Protein AF-A0A925NSW4-F1 (afdb_monomer)

pLDDT: mean 86.57, std 16.23, range [23.64, 98.81]

Sequence (575 aa):
EQDLDWVPIDAEKLKRVYDDLVTEAGATVLFQTFLAGVETDGEGHVTTLIVSNKKGLSALRAKVYVDCSGDADLSAWAGAEFQKGDELGQMQPSTLCFILSNVDQYAYKNGPELGWWDAKSPIHAIVDSGRYPEIVDKHLCHNIVGPGAVGFNAGHVWDVDNTDPETVSRALIKGRKLALAYRNALAEFHPAAFANAFLVATGSVLGIRETRRIIGDYVLCAEDYIDRRCFDDEICRNSYYIDLHLTKEEARTNGELEMAERFNRYEKGESHGIPYRCLTPRDLKNVLVAGRSISCDRSVQGSVRVMPVCLAMGEAAGMAAAHALRVPGVDVHAVDTNELRRRLRDEGAYLPTENQPVSGNKASPTTESCGVQKAGRAFTLVELLVVVAIIAVLATLIAPAFNNMGKASLLDAEGNRVVNLINHAGQNSVSKNAMTALIAASPDASGAYRALTLLEYVPEASEWTQFAKWETLKEGIVFDPSEFTTFTDSSVQPQPAFPPIRYRSASVGPYKYLIFLPNRSLLQDTSAQIKLAEGFFPSGASTPNYTRRAQDGTPANYYHVTVLGPTGRSKIDRP

Structure (mmCIF, N/CA/C/O backbone):
data_AF-A0A925NSW4-F1
#
_entry.id   AF-A0A925NSW4-F1
#
loop_
_atom_site.group_PDB
_atom_site.id
_atom_site.type_symbol
_atom_site.label_atom_id
_atom_site.label_alt_id
_atom_site.label_comp_id
_atom_site.label_asym_id
_atom_site.label_entity_id
_atom_site.label_seq_id
_atom_site.pdbx_PDB_ins_code
_atom_site.Cartn_x
_atom_site.Cartn_y
_atom_site.Cartn_z
_atom_site.occupancy
_atom_site.B_iso_or_equiv
_atom_site.auth_seq_id
_atom_site.auth_comp_id
_atom_site.auth_asym_id
_atom_site.auth_atom_id
_atom_site.pdbx_PDB_model_num
ATOM 1 N N . GLU A 1 1 ? -9.234 -20.951 -31.006 1.00 39.06 1 GLU A N 1
ATOM 2 C CA . GLU A 1 1 ? -8.947 -20.283 -29.725 1.00 39.06 1 GLU A CA 1
ATOM 3 C C . GLU A 1 1 ? -7.746 -19.382 -29.934 1.00 39.06 1 GLU A C 1
ATOM 5 O O . GLU A 1 1 ? -6.796 -19.821 -30.563 1.00 39.06 1 GLU A O 1
ATOM 10 N N . GLN A 1 2 ? -7.824 -18.103 -29.563 1.00 42.72 2 GLN A N 1
ATOM 11 C CA . GLN A 1 2 ? -6.612 -17.292 -29.464 1.00 42.72 2 GLN A CA 1
ATOM 12 C C . GLN A 1 2 ? -5.964 -17.703 -28.149 1.00 42.72 2 GLN A C 1
ATOM 14 O O . GLN A 1 2 ? -6.548 -17.451 -27.097 1.00 42.72 2 GLN A O 1
ATOM 19 N N . ASP A 1 3 ? -4.832 -18.398 -28.233 1.00 46.44 3 ASP A N 1
ATOM 20 C CA . ASP A 1 3 ? -4.009 -18.737 -27.078 1.00 46.44 3 ASP A CA 1
ATOM 21 C C . ASP A 1 3 ? -3.704 -17.440 -26.315 1.00 46.44 3 ASP A C 1
ATOM 23 O O . ASP A 1 3 ? -2.988 -16.561 -26.799 1.00 46.44 3 ASP A O 1
ATOM 27 N N . LEU A 1 4 ? -4.335 -17.263 -25.153 1.00 47.59 4 LEU A N 1
ATOM 28 C CA . LEU A 1 4 ? -4.070 -16.145 -24.252 1.00 47.59 4 LEU A CA 1
ATOM 29 C C . LEU A 1 4 ? -2.742 -16.432 -23.543 1.00 47.59 4 LEU A C 1
ATOM 31 O O . LEU A 1 4 ? -2.729 -16.887 -22.407 1.00 47.59 4 LEU A O 1
ATOM 35 N N . ASP A 1 5 ? -1.635 -16.212 -24.250 1.00 55.06 5 ASP A N 1
ATOM 36 C CA . ASP A 1 5 ? -0.274 -16.468 -23.759 1.00 55.06 5 ASP A CA 1
ATOM 37 C C . ASP A 1 5 ? 0.189 -15.364 -22.779 1.00 55.06 5 ASP A C 1
ATOM 39 O O . ASP A 1 5 ? 0.868 -15.620 -21.790 1.00 55.06 5 ASP A O 1
ATOM 43 N N . TRP A 1 6 ? -0.280 -14.119 -22.957 1.00 58.50 6 TRP A N 1
ATOM 44 C CA . TRP A 1 6 ? -0.058 -13.019 -22.008 1.00 58.50 6 TRP A CA 1
ATOM 45 C C . TRP A 1 6 ? -1.041 -11.861 -22.251 1.00 58.50 6 TRP A C 1
ATOM 47 O O . TRP A 1 6 ? -1.130 -11.341 -23.365 1.00 58.50 6 TRP A O 1
ATOM 57 N N . VAL A 1 7 ? -1.789 -11.427 -21.227 1.00 67.31 7 VAL A N 1
ATOM 58 C CA . VAL A 1 7 ? -2.804 -10.365 -21.379 1.00 67.31 7 VAL A CA 1
ATOM 59 C C . VAL A 1 7 ? -2.212 -9.000 -21.006 1.00 67.31 7 VAL A C 1
ATOM 61 O O . VAL A 1 7 ? -1.869 -8.788 -19.841 1.00 67.31 7 VAL A O 1
ATOM 64 N N . PRO A 1 8 ? -2.090 -8.041 -21.946 1.00 75.88 8 PRO A N 1
ATOM 65 C CA . PRO A 1 8 ? -1.689 -6.682 -21.604 1.00 75.88 8 PRO A CA 1
ATOM 66 C C . PRO A 1 8 ? -2.711 -6.033 -20.669 1.00 75.88 8 PRO A C 1
ATOM 68 O O . PRO A 1 8 ? -3.918 -6.073 -20.913 1.00 75.88 8 PRO A O 1
ATOM 71 N N . ILE A 1 9 ? -2.216 -5.407 -19.602 1.00 80.25 9 ILE A N 1
ATOM 72 C CA . ILE A 1 9 ? -3.054 -4.710 -18.628 1.00 80.25 9 ILE A CA 1
ATOM 73 C C . ILE A 1 9 ? -3.194 -3.249 -19.057 1.00 80.25 9 ILE A C 1
ATOM 75 O O . ILE A 1 9 ? -2.257 -2.459 -18.943 1.00 80.25 9 ILE A O 1
ATOM 79 N N . ASP A 1 10 ? -4.390 -2.881 -19.508 1.00 86.81 10 ASP A N 1
ATOM 80 C CA . ASP A 1 10 ? -4.797 -1.479 -19.599 1.00 86.81 10 ASP A CA 1
ATOM 81 C C . ASP A 1 10 ? -5.186 -0.992 -18.196 1.00 86.81 10 ASP A C 1
ATOM 83 O O . ASP A 1 10 ? -6.266 -1.303 -17.685 1.00 86.81 10 ASP A O 1
ATOM 87 N N . ALA A 1 11 ? -4.289 -0.236 -17.562 1.00 87.69 11 ALA A N 1
ATOM 88 C CA . ALA A 1 11 ? -4.483 0.256 -16.202 1.00 87.69 11 ALA A CA 1
ATOM 89 C C . ALA A 1 11 ? -5.683 1.214 -16.068 1.00 87.69 11 ALA A C 1
ATOM 91 O O . ALA A 1 11 ? -6.348 1.207 -15.034 1.00 87.69 11 ALA A O 1
ATOM 92 N N . GLU A 1 12 ? -5.994 2.018 -17.090 1.00 90.00 12 GLU A N 1
ATOM 93 C CA . GLU A 1 12 ? -7.122 2.963 -17.049 1.00 90.00 12 GLU A CA 1
ATOM 94 C C . GLU A 1 12 ? -8.466 2.256 -17.238 1.00 90.00 12 GLU A C 1
ATOM 96 O O . GLU A 1 12 ? -9.493 2.668 -16.691 1.00 90.00 12 GLU A O 1
ATOM 101 N N . LYS A 1 13 ? -8.483 1.159 -17.999 1.00 91.44 13 LYS A N 1
ATOM 102 C CA . LYS A 1 13 ? -9.636 0.258 -18.029 1.00 91.44 13 LYS A CA 1
ATOM 103 C C . LYS A 1 13 ? -9.794 -0.481 -16.705 1.00 91.44 13 LYS A C 1
ATOM 105 O O . LYS A 1 13 ? -10.904 -0.524 -16.184 1.00 91.44 13 LYS A O 1
ATOM 110 N N . LEU A 1 14 ? -8.707 -1.020 -16.157 1.00 90.62 14 LEU A N 1
ATOM 111 C CA . LEU A 1 14 ? -8.750 -1.828 -14.940 1.00 90.62 14 LEU A CA 1
ATOM 112 C C . LEU A 1 14 ? -9.269 -1.041 -13.730 1.00 90.62 14 LEU A C 1
ATOM 114 O O . LEU A 1 14 ? -10.092 -1.567 -12.992 1.00 90.62 14 LEU A O 1
ATOM 118 N N . LYS A 1 15 ? -8.862 0.227 -13.566 1.00 93.75 15 LYS A N 1
ATOM 119 C CA . LYS A 1 15 ? -9.380 1.110 -12.503 1.00 93.75 15 LYS A CA 1
ATOM 120 C C . LYS A 1 15 ? -10.905 1.182 -12.504 1.00 93.75 15 LYS A C 1
ATOM 122 O O . LYS A 1 15 ? -11.519 0.923 -11.483 1.00 93.75 15 LYS A O 1
ATOM 127 N N . ARG A 1 16 ? -11.506 1.461 -13.666 1.00 95.81 16 ARG A N 1
ATOM 128 C CA . ARG A 1 16 ? -12.966 1.581 -13.801 1.00 95.81 16 ARG A CA 1
ATOM 129 C C . ARG A 1 16 ? -13.672 0.253 -13.560 1.00 95.81 16 ARG A C 1
ATOM 131 O O . ARG A 1 16 ? -14.680 0.235 -12.879 1.00 95.81 16 ARG A O 1
ATOM 138 N N . VAL A 1 17 ? -13.103 -0.853 -14.047 1.00 94.75 17 VAL A N 1
ATOM 139 C CA . VAL A 1 17 ? -13.631 -2.194 -13.745 1.00 94.75 17 VAL A CA 1
ATOM 140 C C . VAL A 1 17 ? -13.625 -2.454 -12.236 1.00 94.75 17 VAL A C 1
ATOM 142 O O . VAL A 1 17 ? -14.601 -2.972 -11.712 1.00 94.75 17 VAL A O 1
ATOM 145 N N . TYR A 1 18 ? -12.561 -2.084 -11.523 1.00 93.81 18 TYR A N 1
ATOM 146 C CA . TYR A 1 18 ? -12.507 -2.232 -10.067 1.00 93.81 18 TYR A CA 1
ATOM 147 C C . TYR A 1 18 ? -13.463 -1.287 -9.335 1.00 93.81 18 TYR A C 1
ATOM 149 O O . TYR A 1 18 ? -14.114 -1.720 -8.387 1.00 93.81 18 TYR A O 1
ATOM 157 N N . ASP A 1 19 ? -13.585 -0.036 -9.780 1.00 95.81 19 ASP A N 1
ATOM 158 C CA . ASP A 1 19 ? -14.549 0.916 -9.225 1.00 95.81 19 ASP A CA 1
ATOM 159 C C . ASP A 1 19 ? -15.983 0.384 -9.373 1.00 95.81 19 ASP A C 1
ATOM 161 O O . ASP A 1 19 ? -16.729 0.364 -8.393 1.00 95.81 19 ASP A O 1
ATOM 165 N N . ASP A 1 20 ? -16.344 -0.113 -10.560 1.00 95.94 20 ASP A N 1
ATOM 166 C CA . ASP A 1 20 ? -17.658 -0.698 -10.841 1.00 95.94 20 ASP A CA 1
ATOM 167 C C . ASP A 1 20 ? -17.896 -1.930 -9.948 1.00 95.94 20 ASP A C 1
ATOM 169 O O . ASP A 1 20 ? -18.864 -1.955 -9.194 1.00 95.94 20 ASP A O 1
ATOM 173 N N . LEU A 1 21 ? -16.968 -2.899 -9.916 1.00 93.31 21 LEU A N 1
ATOM 174 C CA . LEU A 1 21 ? -17.101 -4.114 -9.094 1.00 93.31 21 LEU A CA 1
ATOM 175 C C . LEU A 1 21 ? -17.311 -3.810 -7.602 1.00 93.31 21 LEU A C 1
ATOM 177 O O . LEU A 1 21 ? -18.148 -4.430 -6.946 1.00 93.31 21 LEU A O 1
ATOM 181 N N . VAL A 1 22 ? -16.553 -2.861 -7.050 1.00 92.75 22 VAL A N 1
ATOM 182 C CA . VAL A 1 22 ? -16.633 -2.515 -5.624 1.00 92.75 22 VAL A CA 1
ATOM 183 C C . VAL A 1 22 ? -17.906 -1.721 -5.319 1.00 92.75 22 VAL A C 1
ATOM 185 O O . VAL A 1 22 ? -18.570 -1.976 -4.311 1.00 92.75 22 VAL A O 1
ATOM 188 N N . THR A 1 23 ? -18.269 -0.762 -6.171 1.00 95.38 23 THR A N 1
ATOM 189 C CA . THR A 1 23 ? -19.434 0.101 -5.923 1.00 95.38 23 THR A CA 1
ATOM 190 C C . THR A 1 23 ? -20.763 -0.599 -6.203 1.00 95.38 23 THR A C 1
ATOM 192 O O . THR A 1 23 ? -21.704 -0.415 -5.429 1.00 95.38 23 THR A O 1
ATOM 195 N N . GLU A 1 24 ? -20.845 -1.464 -7.218 1.00 96.50 24 GLU A N 1
ATOM 196 C CA . GLU A 1 24 ? -22.028 -2.291 -7.500 1.00 96.50 24 GLU A CA 1
ATOM 197 C C . GLU A 1 24 ? -22.305 -3.305 -6.381 1.00 96.50 24 GLU A C 1
ATOM 199 O O . GLU A 1 24 ? -23.465 -3.589 -6.079 1.00 96.50 24 GLU A O 1
ATOM 204 N N . ALA A 1 25 ? -21.263 -3.776 -5.683 1.00 93.56 25 ALA A N 1
ATOM 205 C CA . ALA A 1 25 ? -21.400 -4.598 -4.479 1.00 93.56 25 ALA A CA 1
ATOM 206 C C . ALA A 1 25 ? -21.937 -3.820 -3.254 1.00 93.56 25 ALA A C 1
ATOM 208 O O . ALA A 1 25 ? -22.177 -4.408 -2.197 1.00 93.56 25 ALA A O 1
ATOM 209 N N . GLY A 1 26 ? -22.126 -2.499 -3.367 1.00 95.94 26 GLY A N 1
ATOM 210 C CA . GLY A 1 26 ? -22.622 -1.631 -2.297 1.00 95.94 26 GLY A CA 1
ATOM 211 C C . GLY A 1 26 ? -21.548 -1.160 -1.313 1.00 95.94 26 GLY A C 1
ATOM 212 O O . GLY A 1 26 ? -21.882 -0.598 -0.266 1.00 95.94 26 GLY A O 1
ATOM 213 N N . ALA A 1 27 ? -20.263 -1.371 -1.615 1.00 95.06 27 ALA A N 1
ATOM 214 C CA . ALA A 1 27 ? -19.181 -0.902 -0.760 1.00 95.06 27 ALA A CA 1
ATOM 215 C C . ALA A 1 27 ? -18.975 0.616 -0.896 1.00 95.06 27 ALA A C 1
ATOM 217 O O . ALA A 1 27 ? -19.088 1.206 -1.970 1.00 95.06 27 ALA A O 1
ATOM 218 N N . THR A 1 28 ? -18.636 1.265 0.219 1.00 95.12 28 THR A N 1
ATOM 219 C CA . THR A 1 28 ? -18.256 2.683 0.226 1.00 95.12 28 THR A CA 1
ATOM 220 C C . THR A 1 28 ? -16.746 2.812 0.077 1.00 95.12 28 THR A C 1
ATOM 222 O O . THR A 1 28 ? -15.998 2.336 0.929 1.00 95.12 28 THR A O 1
ATOM 225 N N . VAL A 1 29 ? -16.298 3.504 -0.970 1.00 95.31 29 VAL A N 1
ATOM 226 C CA . VAL A 1 29 ? -14.871 3.724 -1.240 1.00 95.31 29 VAL A CA 1
ATOM 227 C C . VAL A 1 29 ? -14.418 5.079 -0.699 1.00 95.31 29 VAL A C 1
ATOM 229 O O . VAL A 1 29 ? -15.030 6.112 -0.972 1.00 95.31 29 VAL A O 1
ATOM 232 N N . LEU A 1 30 ? -13.310 5.083 0.048 1.00 95.25 30 LEU A N 1
ATOM 233 C CA . LEU A 1 30 ? -12.655 6.293 0.548 1.00 95.25 30 LEU A CA 1
ATOM 234 C C . LEU A 1 30 ? -11.240 6.415 -0.026 1.00 95.25 30 LEU A C 1
ATOM 236 O O . LEU A 1 30 ? -10.264 5.959 0.567 1.00 95.25 30 LEU A O 1
ATOM 240 N N . PHE A 1 31 ? -11.112 7.078 -1.174 1.00 94.88 31 PHE A N 1
ATOM 241 C CA . PHE A 1 31 ? -9.801 7.424 -1.725 1.00 94.88 31 PHE A CA 1
ATOM 242 C C . PHE A 1 31 ? -9.060 8.449 -0.852 1.00 94.88 31 PHE A C 1
ATOM 244 O O . PHE A 1 31 ? -9.666 9.164 -0.052 1.00 94.88 31 PHE A O 1
ATOM 251 N N . GLN A 1 32 ? -7.736 8.545 -1.037 1.00 94.69 32 GLN A N 1
ATOM 252 C CA . GLN A 1 32 ? -6.869 9.501 -0.324 1.00 94.69 32 GLN A CA 1
ATOM 253 C C . GLN A 1 32 ? -7.008 9.407 1.206 1.00 94.69 32 GLN A C 1
ATOM 255 O O . GLN A 1 32 ? -6.997 10.415 1.915 1.00 94.69 32 GLN A O 1
ATOM 260 N N . THR A 1 33 ? -7.177 8.180 1.694 1.00 96.69 33 THR A N 1
ATOM 261 C CA . THR A 1 33 ? -7.299 7.848 3.109 1.00 96.69 33 THR A CA 1
ATOM 262 C C . THR A 1 33 ? -6.170 6.900 3.466 1.00 96.69 33 THR A C 1
ATOM 264 O O . THR A 1 33 ? -6.089 5.803 2.923 1.00 96.69 33 THR A O 1
ATOM 267 N N . PHE A 1 34 ? -5.284 7.344 4.349 1.00 95.88 34 PHE A N 1
ATOM 268 C CA . PHE A 1 34 ? -4.109 6.592 4.773 1.00 95.88 34 PHE A CA 1
ATOM 269 C C . PHE A 1 34 ? -4.286 6.144 6.216 1.00 95.88 34 PHE A C 1
ATOM 271 O O . PHE A 1 34 ? -4.749 6.927 7.046 1.00 95.88 34 PHE A O 1
ATOM 278 N N . LEU A 1 35 ? -3.913 4.905 6.530 1.00 97.44 35 LEU A N 1
ATOM 279 C CA . LEU A 1 35 ? -3.868 4.445 7.912 1.00 97.44 35 LEU A CA 1
ATOM 280 C C . LEU A 1 35 ? -2.842 5.288 8.687 1.00 97.44 35 LEU A C 1
ATOM 282 O O . LEU A 1 35 ? -1.742 5.540 8.204 1.00 97.44 35 LEU A O 1
ATOM 286 N N . ALA A 1 36 ? -3.225 5.755 9.870 1.00 97.25 36 ALA A N 1
ATOM 287 C CA . ALA A 1 36 ? -2.410 6.594 10.749 1.00 97.25 36 ALA A CA 1
ATOM 288 C C . ALA A 1 36 ? -2.234 5.994 12.155 1.00 97.25 36 ALA A C 1
ATOM 290 O O . ALA A 1 36 ? -1.351 6.423 12.891 1.00 97.25 36 ALA A O 1
ATOM 291 N N . GLY A 1 37 ? -3.061 5.018 12.531 1.00 97.25 37 GLY A N 1
ATOM 292 C CA . GLY A 1 37 ? -2.945 4.285 13.786 1.00 97.25 37 GLY A CA 1
ATOM 293 C C . GLY A 1 37 ? -3.962 3.152 13.873 1.00 97.25 37 GLY A C 1
ATOM 294 O O . GLY A 1 37 ? -4.951 3.136 13.134 1.00 97.25 37 GLY A O 1
ATOM 295 N N . VAL A 1 38 ? -3.715 2.213 14.780 1.00 98.12 38 VAL A N 1
ATOM 296 C CA . VAL A 1 38 ? -4.602 1.084 15.069 1.00 98.12 38 VAL A CA 1
ATOM 297 C C . VAL A 1 38 ? -4.744 0.968 16.579 1.00 98.12 38 VAL A C 1
ATOM 299 O O . VAL A 1 38 ? -3.748 0.929 17.291 1.00 98.12 38 VAL A O 1
ATOM 302 N N . GLU A 1 39 ? -5.983 0.930 17.055 1.00 97.94 39 GLU A N 1
ATOM 303 C CA . GLU A 1 39 ? -6.307 0.709 18.462 1.00 97.94 39 GLU A CA 1
ATOM 304 C C . GLU A 1 39 ? -6.809 -0.721 18.643 1.00 97.94 39 GLU A C 1
ATOM 306 O O . GLU A 1 39 ? -7.701 -1.173 17.913 1.00 97.94 39 GLU A O 1
ATOM 311 N N . THR A 1 40 ? -6.288 -1.409 19.653 1.00 96.25 40 THR A N 1
ATOM 312 C CA . THR A 1 40 ? -6.695 -2.766 20.032 1.00 96.25 40 THR A CA 1
ATOM 313 C C . THR A 1 40 ? -7.233 -2.777 21.459 1.00 96.25 40 THR A C 1
ATOM 315 O O . THR A 1 40 ? -7.022 -1.834 22.222 1.00 96.25 40 THR A O 1
ATOM 318 N N . ASP A 1 41 ? -7.968 -3.822 21.824 1.00 94.00 41 ASP A N 1
ATOM 319 C CA . ASP A 1 41 ? -8.402 -4.039 23.210 1.00 94.00 41 ASP A CA 1
ATOM 320 C C . ASP A 1 41 ? -7.345 -4.743 24.080 1.00 94.00 41 ASP A C 1
ATOM 322 O O . ASP A 1 41 ? -7.539 -4.896 25.283 1.00 94.00 41 ASP A O 1
ATOM 326 N N . GLY A 1 42 ? -6.215 -5.140 23.485 1.00 90.88 42 GLY A N 1
ATOM 327 C CA . GLY A 1 42 ? -5.163 -5.920 24.139 1.00 90.88 42 GLY A CA 1
ATOM 328 C C . GLY A 1 42 ? -5.439 -7.427 24.220 1.00 90.88 42 GLY A C 1
ATOM 329 O O . GLY A 1 42 ? -4.573 -8.163 24.683 1.00 90.88 42 GLY A O 1
ATOM 330 N N . GLU A 1 43 ? -6.591 -7.904 23.741 1.00 90.75 43 GLU A N 1
ATOM 331 C CA . GLU A 1 43 ? -6.999 -9.319 23.746 1.00 90.75 43 GLU A CA 1
ATOM 332 C C . GLU A 1 43 ? -7.048 -9.929 22.332 1.00 90.75 43 GLU A C 1
ATOM 334 O O . GLU A 1 43 ? -7.622 -11.005 22.119 1.00 90.75 43 GLU A O 1
ATOM 339 N N . GLY A 1 44 ? -6.416 -9.252 21.370 1.00 90.62 44 GLY A N 1
ATOM 340 C CA . GLY A 1 44 ? -6.318 -9.672 19.974 1.00 90.62 44 GLY A CA 1
ATOM 341 C C . GLY A 1 44 ? -7.415 -9.109 19.070 1.00 90.62 44 GLY A C 1
ATOM 342 O O . GLY A 1 44 ? -7.495 -9.515 17.912 1.00 90.62 44 GLY A O 1
ATOM 343 N N . HIS A 1 45 ? -8.255 -8.175 19.535 1.00 97.06 45 HIS A N 1
ATOM 344 C CA . HIS A 1 45 ? -9.228 -7.509 18.668 1.00 97.06 45 HIS A CA 1
ATOM 345 C C . HIS A 1 45 ? -8.806 -6.081 18.342 1.00 97.06 45 HIS A C 1
ATOM 347 O O . HIS A 1 45 ? -8.605 -5.230 19.212 1.00 97.06 45 HIS A O 1
ATOM 353 N N . VAL A 1 46 ? -8.757 -5.780 17.047 1.00 98.38 46 VAL A N 1
ATOM 354 C CA . VAL A 1 46 ? -8.710 -4.402 16.565 1.00 98.38 46 VAL A CA 1
ATOM 355 C C . VAL A 1 46 ? -10.069 -3.763 16.816 1.00 98.38 46 VAL A C 1
ATOM 357 O O . VAL A 1 46 ? -11.105 -4.271 16.385 1.00 98.38 46 VAL A O 1
ATOM 360 N N . THR A 1 47 ? -10.080 -2.626 17.502 1.00 98.00 47 THR A N 1
ATOM 361 C CA . THR A 1 47 ? -11.317 -1.916 17.848 1.00 98.00 47 THR A CA 1
ATOM 362 C C . THR A 1 47 ? -11.571 -0.738 16.922 1.00 98.00 47 THR A C 1
ATOM 364 O O . THR A 1 47 ? -12.723 -0.463 16.583 1.00 98.00 47 THR A O 1
ATOM 367 N N . THR A 1 48 ? -10.512 -0.027 16.522 1.00 98.38 48 THR A N 1
ATOM 368 C CA . THR A 1 48 ? -10.610 1.220 15.759 1.00 98.38 48 THR A CA 1
ATOM 369 C C . THR A 1 48 ? -9.382 1.411 14.871 1.00 98.38 48 THR A C 1
ATOM 371 O O . THR A 1 48 ? -8.25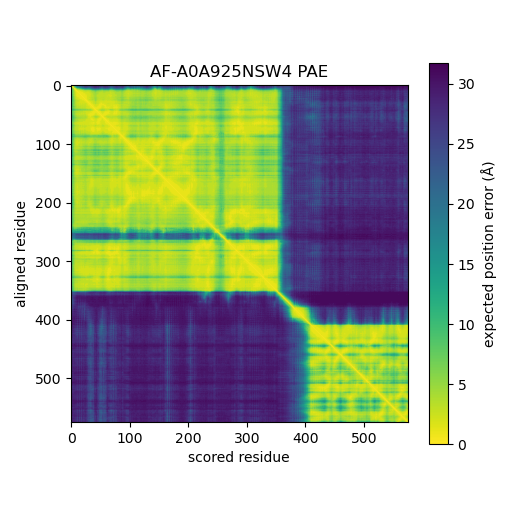1 1.264 15.325 1.00 98.38 48 THR A O 1
ATOM 374 N N . LEU A 1 49 ? -9.597 1.825 13.623 1.00 98.44 49 LEU A N 1
ATOM 375 C CA . LEU A 1 49 ? -8.553 2.388 12.769 1.00 98.44 49 LEU A CA 1
ATOM 376 C C . LEU A 1 49 ? -8.579 3.908 12.872 1.00 98.44 49 LEU A C 1
ATOM 378 O O . LEU A 1 49 ? -9.635 4.524 12.719 1.00 98.44 49 LEU A O 1
ATOM 382 N N . ILE A 1 50 ? -7.419 4.519 13.066 1.00 98.31 50 ILE A N 1
ATOM 383 C CA . ILE A 1 50 ? -7.234 5.956 12.895 1.00 98.31 50 ILE A CA 1
ATOM 384 C C . ILE A 1 50 ? -6.703 6.174 11.487 1.00 98.31 50 ILE A C 1
ATOM 386 O O . ILE A 1 50 ? -5.679 5.610 11.112 1.00 98.31 50 ILE A O 1
ATOM 390 N N . VAL A 1 51 ? -7.393 6.989 10.698 1.00 98.06 51 VAL A N 1
ATOM 391 C CA . VAL A 1 51 ? -7.010 7.285 9.317 1.00 98.06 51 VAL A CA 1
ATOM 392 C C . VAL A 1 51 ? -6.824 8.781 9.106 1.00 98.06 51 VAL A C 1
ATOM 394 O O . VAL A 1 51 ? -7.586 9.592 9.631 1.00 98.06 51 VAL A O 1
ATOM 397 N N . SER A 1 52 ? -5.830 9.142 8.302 1.00 97.56 52 SER A N 1
ATOM 398 C CA . SER A 1 52 ? -5.585 10.495 7.816 1.00 97.56 52 SER A CA 1
ATOM 399 C C . SER A 1 52 ? -6.177 10.656 6.422 1.00 97.56 52 SER A C 1
ATOM 401 O O . SER A 1 52 ? -5.797 9.955 5.482 1.00 97.56 52 SER A O 1
ATOM 403 N N . ASN A 1 53 ? -7.128 11.574 6.282 1.00 95.94 53 ASN A N 1
ATOM 404 C CA . ASN A 1 53 ? -7.740 11.916 5.002 1.00 95.94 53 ASN A CA 1
ATOM 405 C C . ASN A 1 53 ? -8.082 13.411 4.950 1.00 95.94 53 ASN A C 1
ATOM 407 O O . ASN A 1 53 ? -7.704 14.198 5.820 1.00 95.94 53 ASN A O 1
ATOM 411 N N . LYS A 1 54 ? -8.814 13.844 3.917 1.00 94.25 54 LYS A N 1
ATOM 412 C CA . LYS A 1 54 ? -9.166 15.263 3.744 1.00 94.25 54 LYS A CA 1
ATOM 413 C C . LYS A 1 54 ? -10.041 15.834 4.875 1.00 94.25 54 LYS A C 1
ATOM 415 O O . LYS A 1 54 ? -10.067 17.051 5.041 1.00 94.25 54 LYS A O 1
ATOM 420 N N . LYS A 1 55 ? -10.716 14.986 5.662 1.00 91.38 55 LYS A N 1
ATOM 421 C CA . LYS A 1 55 ? -11.460 15.367 6.878 1.00 91.38 55 LYS A CA 1
ATOM 422 C C . LYS A 1 55 ? -10.550 15.527 8.108 1.00 91.38 55 LYS A C 1
ATOM 424 O O . LYS A 1 55 ? -11.045 15.865 9.176 1.00 91.38 55 LYS A O 1
ATOM 429 N N . GLY A 1 56 ? -9.241 15.319 7.961 1.00 94.44 56 GLY A N 1
ATOM 430 C CA . GLY A 1 56 ? -8.280 15.252 9.057 1.00 94.44 56 GLY A CA 1
ATOM 431 C C . GLY A 1 56 ? -8.086 13.816 9.538 1.00 94.44 56 GLY A C 1
ATOM 432 O O . GLY A 1 56 ? -8.236 12.867 8.765 1.00 94.44 56 GLY A O 1
ATOM 433 N N . LEU A 1 57 ? -7.749 13.665 10.819 1.00 95.69 57 LEU A N 1
ATOM 434 C CA . LEU A 1 57 ? -7.739 12.359 11.468 1.00 95.69 57 LEU A CA 1
ATOM 435 C C . LEU A 1 57 ? -9.177 11.946 11.781 1.00 95.69 57 LEU A C 1
ATOM 437 O O . LEU A 1 57 ? -9.927 12.691 12.410 1.00 95.69 57 LEU A O 1
ATOM 441 N N . SER A 1 58 ? -9.562 10.757 11.337 1.00 95.88 58 SER A N 1
ATOM 442 C CA . SER A 1 58 ? -10.885 10.188 11.582 1.00 95.88 58 SER A CA 1
ATOM 443 C C . SER A 1 58 ? -10.763 8.750 12.063 1.00 95.88 58 SER A C 1
ATOM 445 O O . SER A 1 58 ? -9.815 8.053 11.712 1.00 95.88 58 SER A O 1
ATOM 447 N N . ALA A 1 59 ? -11.713 8.328 12.891 1.00 97.06 59 ALA A N 1
ATOM 448 C CA . ALA A 1 59 ? -11.773 6.980 13.435 1.00 97.06 59 ALA A CA 1
ATOM 449 C C . ALA A 1 59 ? -12.785 6.144 12.644 1.00 97.06 59 ALA A C 1
ATOM 451 O O . ALA A 1 59 ? -13.924 6.573 12.451 1.00 97.06 59 ALA A O 1
ATOM 452 N N . LEU A 1 60 ? -12.380 4.952 12.214 1.00 97.19 60 LEU A N 1
ATOM 453 C CA . LEU A 1 60 ? -13.231 3.969 11.552 1.00 97.19 60 LEU A CA 1
ATOM 454 C C . LEU A 1 60 ? -13.322 2.722 12.428 1.00 97.19 60 LEU A C 1
ATOM 456 O O . LEU A 1 60 ? -12.307 2.228 12.912 1.00 97.19 60 LEU A O 1
ATOM 460 N N . ARG A 1 61 ? -14.539 2.214 12.628 1.00 98.06 61 ARG A N 1
ATOM 461 C CA . ARG A 1 61 ? -14.789 0.984 13.383 1.00 98.06 61 ARG A CA 1
ATOM 462 C C . ARG A 1 61 ? -15.484 -0.033 12.499 1.00 98.06 61 ARG A C 1
ATOM 464 O O . ARG A 1 61 ? -16.444 0.299 11.806 1.00 98.06 61 ARG A O 1
ATOM 471 N N . ALA A 1 62 ? -15.024 -1.268 12.576 1.00 97.56 62 ALA A N 1
ATOM 472 C CA . ALA A 1 62 ? -15.630 -2.430 11.958 1.00 97.56 62 ALA A CA 1
ATOM 473 C C . ALA A 1 62 ? -15.573 -3.609 12.934 1.00 97.56 62 ALA A C 1
ATOM 475 O O . ALA A 1 62 ? -14.830 -3.593 13.914 1.00 97.56 62 ALA A O 1
ATOM 476 N N . LYS A 1 63 ? -16.391 -4.628 12.672 1.00 97.81 63 LYS A N 1
ATOM 477 C CA . LYS A 1 63 ? -16.341 -5.884 13.432 1.00 97.81 63 LYS A CA 1
ATOM 478 C C . LYS A 1 63 ? -15.167 -6.754 12.986 1.00 97.81 63 LYS A C 1
ATOM 480 O O . LYS A 1 63 ? -14.522 -7.358 13.829 1.00 97.81 63 LYS A O 1
ATOM 485 N N . VAL A 1 64 ? -14.905 -6.777 11.680 1.00 98.50 64 VAL A N 1
ATOM 486 C CA . VAL A 1 64 ? -13.799 -7.493 11.036 1.00 98.50 64 VAL A CA 1
ATOM 487 C C . VAL A 1 64 ? -13.063 -6.513 10.133 1.00 98.50 64 VAL A C 1
ATOM 489 O O . VAL A 1 64 ? -13.701 -5.669 9.497 1.00 98.50 64 VAL A O 1
ATOM 492 N N . TYR A 1 65 ? -11.744 -6.638 10.070 1.00 98.56 65 TYR A N 1
ATOM 493 C CA . TYR A 1 65 ? -10.873 -5.854 9.207 1.00 98.56 65 TYR A CA 1
ATOM 494 C C . TYR A 1 65 ? -10.153 -6.772 8.224 1.00 98.56 65 TYR A C 1
ATOM 496 O O . TYR A 1 65 ? -9.753 -7.878 8.576 1.00 98.56 65 TYR A O 1
ATOM 504 N N . VAL A 1 66 ? -9.973 -6.305 6.991 1.00 98.50 66 VAL A N 1
ATOM 505 C CA . VAL A 1 66 ? -9.163 -6.996 5.984 1.00 98.50 66 VAL A CA 1
ATOM 506 C C . VAL A 1 66 ? -8.006 -6.076 5.612 1.00 98.50 66 VAL A C 1
ATOM 508 O O . VAL A 1 66 ? -8.212 -5.001 5.049 1.00 98.50 66 VAL A O 1
ATOM 511 N N . ASP A 1 67 ? -6.795 -6.476 5.975 1.00 98.50 67 ASP A N 1
ATOM 512 C CA . ASP A 1 67 ? -5.557 -5.784 5.659 1.00 98.50 67 ASP A CA 1
ATOM 513 C C . ASP A 1 67 ? -5.085 -6.178 4.258 1.00 98.50 67 ASP A C 1
ATOM 515 O O . ASP A 1 67 ? -4.569 -7.270 4.008 1.00 98.50 67 ASP A O 1
ATOM 519 N N . CYS A 1 68 ? -5.290 -5.252 3.330 1.00 96.88 68 CYS A N 1
ATOM 520 C CA . CYS A 1 68 ? -4.755 -5.299 1.976 1.00 96.88 68 CYS A CA 1
ATOM 521 C C . CYS A 1 68 ? -3.846 -4.089 1.713 1.00 96.88 68 CYS A C 1
ATOM 523 O O . CYS A 1 68 ? -3.796 -3.601 0.583 1.00 96.88 68 CYS A O 1
ATOM 525 N N . SER A 1 69 ? -3.145 -3.566 2.735 1.00 95.94 69 SER A N 1
ATOM 526 C CA . SER A 1 69 ? -2.261 -2.397 2.555 1.00 95.94 69 SER A CA 1
ATOM 527 C C . SER A 1 69 ? -1.063 -2.701 1.646 1.00 95.94 69 SER A C 1
ATOM 529 O O . SER A 1 69 ? -0.451 -1.795 1.084 1.00 95.94 69 SER A O 1
ATOM 531 N N . GLY A 1 70 ? -0.738 -3.988 1.487 1.00 93.56 70 GLY A N 1
ATOM 532 C CA . GLY A 1 70 ? 0.450 -4.481 0.796 1.00 93.56 70 GLY A CA 1
ATOM 533 C C . GLY A 1 70 ? 1.693 -4.517 1.689 1.00 93.56 70 GLY A C 1
ATOM 534 O O . GLY A 1 70 ? 2.645 -5.220 1.358 1.00 93.56 70 GLY A O 1
ATOM 535 N N . ASP A 1 71 ? 1.689 -3.808 2.818 1.00 96.06 71 ASP A N 1
ATOM 536 C CA . ASP A 1 71 ? 2.811 -3.725 3.764 1.00 96.06 71 ASP A CA 1
ATOM 537 C C . ASP A 1 71 ? 2.458 -4.219 5.174 1.00 96.06 71 ASP A C 1
ATOM 539 O O . ASP A 1 71 ? 3.249 -4.067 6.111 1.00 96.06 71 ASP A O 1
ATOM 543 N N . ALA A 1 72 ? 1.286 -4.846 5.301 1.00 97.31 72 ALA A N 1
ATOM 544 C CA . ALA A 1 72 ? 0.704 -5.340 6.542 1.00 97.31 72 ALA A CA 1
ATOM 545 C C . ALA A 1 72 ? 0.587 -4.259 7.628 1.00 97.31 72 ALA A C 1
ATOM 547 O O . ALA A 1 72 ? 0.830 -4.538 8.801 1.00 97.31 72 ALA A O 1
ATOM 548 N N . ASP A 1 73 ? 0.315 -3.004 7.256 1.00 97.38 73 ASP A N 1
ATOM 549 C CA . ASP A 1 73 ? 0.373 -1.893 8.213 1.00 97.38 73 ASP A CA 1
ATOM 550 C C . ASP A 1 73 ? -0.674 -2.042 9.311 1.00 97.38 73 ASP A C 1
ATOM 552 O O . ASP A 1 73 ? -0.358 -1.848 10.481 1.00 97.38 73 ASP A O 1
ATOM 556 N N . LEU A 1 74 ? -1.899 -2.446 8.961 1.00 98.31 74 LEU A N 1
ATOM 557 C CA . LEU A 1 74 ? -2.947 -2.661 9.956 1.00 98.31 74 LEU A CA 1
ATOM 558 C C . LEU A 1 74 ? -2.540 -3.774 10.917 1.00 98.31 74 LEU A C 1
ATOM 560 O O . LEU A 1 74 ? -2.614 -3.598 12.131 1.00 98.31 74 LEU A O 1
ATOM 564 N N . SER A 1 75 ? -2.076 -4.893 10.376 1.00 98.31 75 SER A N 1
ATOM 565 C CA . SER A 1 75 ? -1.760 -6.087 11.158 1.00 98.31 75 SER A CA 1
ATOM 566 C C . SER A 1 75 ? -0.540 -5.874 12.049 1.00 98.31 75 SER A C 1
ATOM 568 O O . SER A 1 75 ? -0.582 -6.161 13.243 1.00 98.31 75 SER A O 1
ATOM 570 N N . ALA A 1 76 ? 0.529 -5.294 11.501 1.00 97.56 76 ALA A N 1
ATOM 571 C CA . ALA A 1 76 ? 1.741 -4.987 12.249 1.00 97.56 76 ALA A CA 1
ATOM 572 C C . ALA A 1 76 ? 1.488 -3.936 13.339 1.00 97.56 76 ALA A C 1
ATOM 574 O O . ALA A 1 76 ? 1.999 -4.071 14.448 1.00 97.56 76 ALA A O 1
ATOM 575 N N . TRP A 1 77 ? 0.691 -2.896 13.064 1.00 97.56 77 TRP A N 1
ATOM 576 C CA . TRP A 1 77 ? 0.381 -1.865 14.064 1.00 97.56 77 TRP A CA 1
ATOM 577 C C . TRP A 1 77 ? -0.613 -2.350 15.122 1.00 97.56 77 TRP A C 1
ATOM 579 O O . TRP A 1 77 ? -0.613 -1.823 16.230 1.00 97.56 77 TRP A O 1
ATOM 589 N N . ALA A 1 78 ? -1.410 -3.377 14.814 1.00 97.25 78 ALA A N 1
ATOM 590 C CA . ALA A 1 78 ? -2.217 -4.103 15.791 1.00 97.25 78 ALA A CA 1
ATOM 591 C C . ALA A 1 78 ? -1.396 -5.070 16.668 1.00 97.25 78 ALA A C 1
ATOM 593 O O . ALA A 1 78 ? -1.928 -5.593 17.644 1.00 97.25 78 ALA A O 1
ATOM 594 N N . GLY A 1 79 ? -0.117 -5.292 16.346 1.00 95.56 79 GLY A N 1
ATOM 595 C CA . GLY A 1 79 ? 0.794 -6.133 17.123 1.00 95.56 79 GLY A CA 1
ATOM 596 C C . GLY A 1 79 ? 0.970 -7.562 16.608 1.00 95.56 79 GLY A C 1
ATOM 597 O O . GLY A 1 79 ? 1.569 -8.357 17.324 1.00 95.56 79 GLY A O 1
ATOM 598 N N . ALA A 1 80 ? 0.495 -7.897 15.402 1.00 96.50 80 ALA A N 1
ATOM 599 C CA . ALA A 1 80 ? 0.756 -9.213 14.816 1.00 96.50 80 ALA A CA 1
ATOM 600 C C . ALA A 1 80 ? 2.253 -9.437 14.567 1.00 96.50 80 ALA A C 1
ATOM 602 O O . ALA A 1 80 ? 2.956 -8.542 14.083 1.00 96.50 80 ALA A O 1
ATOM 603 N N . GLU A 1 81 ? 2.720 -10.657 14.825 1.00 96.44 81 GLU A N 1
ATOM 604 C CA . GLU A 1 81 ? 4.067 -11.084 14.458 1.00 96.44 81 GLU A CA 1
ATOM 605 C C . GLU A 1 81 ? 4.269 -11.075 12.926 1.00 96.44 81 GLU A C 1
ATOM 607 O O . GLU A 1 81 ? 3.384 -11.444 12.147 1.00 96.44 81 GLU A O 1
ATOM 612 N N . PHE A 1 82 ? 5.453 -10.654 12.465 1.00 96.56 82 PHE A N 1
ATOM 613 C CA . PHE A 1 82 ? 5.815 -10.648 11.046 1.00 96.56 82 PHE A CA 1
ATOM 614 C C . PHE A 1 82 ? 7.309 -10.879 10.812 1.00 96.56 82 PHE A C 1
ATOM 616 O O . PHE A 1 82 ? 8.158 -10.556 11.640 1.00 96.56 82 PHE A O 1
ATOM 623 N N . GLN A 1 83 ? 7.629 -11.356 9.612 1.00 94.25 83 GLN A N 1
ATOM 624 C CA . GLN A 1 83 ? 8.969 -11.352 9.030 1.00 94.25 83 GLN A CA 1
ATOM 625 C C . GLN A 1 83 ? 9.106 -10.218 8.016 1.00 94.25 83 GLN A C 1
ATOM 627 O O . GLN A 1 83 ? 8.122 -9.797 7.405 1.00 94.25 83 GLN A O 1
ATOM 632 N N . LYS A 1 84 ? 10.329 -9.725 7.807 1.00 93.88 84 LYS A N 1
ATOM 633 C CA . LYS A 1 84 ? 10.589 -8.628 6.873 1.00 93.88 84 LYS A CA 1
ATOM 634 C C . LYS A 1 84 ? 12.014 -8.706 6.321 1.00 93.88 84 LYS A C 1
ATOM 636 O O . LYS A 1 84 ? 12.963 -8.571 7.084 1.00 93.88 84 LYS A O 1
ATOM 641 N N . GLY A 1 85 ? 12.137 -8.864 5.003 1.00 89.75 85 GLY A N 1
ATOM 642 C CA . GLY A 1 85 ? 13.426 -8.996 4.314 1.00 89.75 85 GLY A CA 1
ATOM 643 C C . GLY A 1 85 ? 14.090 -10.354 4.505 1.00 89.75 85 GLY A C 1
ATOM 644 O O . GLY A 1 85 ? 13.435 -11.335 4.881 1.00 89.75 85 GLY A O 1
ATOM 645 N N . ASP A 1 86 ? 15.389 -10.384 4.215 1.00 84.56 86 ASP A N 1
ATOM 646 C CA . ASP A 1 86 ? 16.313 -11.469 4.554 1.00 84.56 86 ASP A CA 1
ATOM 647 C C . ASP A 1 86 ? 16.837 -11.382 6.002 1.00 84.56 86 ASP A C 1
ATOM 649 O O . ASP A 1 86 ? 16.399 -10.551 6.798 1.00 84.56 86 ASP A O 1
ATOM 653 N N . GLU A 1 87 ? 17.800 -12.241 6.346 1.00 79.19 87 GLU A N 1
ATOM 654 C CA . GLU A 1 87 ? 18.448 -12.278 7.667 1.00 79.19 87 GLU A CA 1
ATOM 655 C C . GLU A 1 87 ? 19.177 -10.972 8.036 1.00 79.19 87 GLU A C 1
ATOM 657 O O . GLU A 1 87 ? 19.390 -10.692 9.215 1.00 79.19 87 GLU A O 1
ATOM 662 N N . LEU A 1 88 ? 19.541 -10.156 7.041 1.00 81.00 88 LEU A N 1
ATOM 663 C CA . LEU A 1 88 ? 20.189 -8.853 7.201 1.00 81.00 88 LEU A CA 1
ATOM 664 C C . LEU A 1 88 ? 19.188 -7.687 7.112 1.00 81.00 88 LEU A C 1
ATOM 666 O O . LEU A 1 88 ? 19.589 -6.523 7.190 1.00 81.00 88 LEU A O 1
ATOM 670 N N . GLY A 1 89 ? 17.895 -7.976 6.943 1.00 84.50 89 GLY A N 1
ATOM 671 C CA . GLY A 1 89 ? 16.840 -6.983 6.767 1.00 84.50 89 GLY A CA 1
ATOM 672 C C . GLY A 1 89 ? 16.835 -6.309 5.391 1.00 84.50 89 GLY A C 1
ATOM 673 O O . GLY A 1 89 ? 16.235 -5.243 5.247 1.00 84.50 89 GLY A O 1
ATOM 674 N N . GLN A 1 90 ? 17.483 -6.887 4.376 1.00 87.00 90 GLN A N 1
ATOM 675 C CA . GLN A 1 90 ? 17.436 -6.386 3.002 1.00 87.00 90 GLN A CA 1
ATOM 676 C C . GLN A 1 90 ? 16.187 -6.900 2.275 1.00 87.00 90 GLN A C 1
ATOM 678 O O . GLN A 1 90 ? 15.832 -8.078 2.349 1.00 87.00 90 GLN A O 1
ATOM 683 N N . MET A 1 91 ? 15.512 -6.003 1.553 1.00 91.69 91 MET A N 1
ATOM 684 C CA . MET A 1 91 ? 14.344 -6.342 0.734 1.00 91.69 91 MET A CA 1
ATOM 685 C C . MET A 1 91 ? 14.751 -6.672 -0.704 1.00 91.69 91 MET A C 1
ATOM 687 O O . MET A 1 91 ? 15.755 -6.165 -1.216 1.00 91.69 91 MET A O 1
ATOM 691 N N . GLN A 1 92 ? 13.901 -7.427 -1.398 1.00 92.50 92 GLN A N 1
ATOM 692 C CA . GLN A 1 92 ? 13.924 -7.485 -2.860 1.00 92.50 92 GLN A CA 1
ATOM 693 C C . GLN A 1 92 ? 13.783 -6.073 -3.469 1.00 92.50 92 GLN A C 1
ATOM 695 O O . GLN A 1 92 ? 13.004 -5.252 -2.966 1.00 92.50 92 GLN A O 1
ATOM 700 N N . PRO A 1 93 ? 14.480 -5.768 -4.579 1.00 93.31 93 PRO A N 1
ATOM 701 C CA . PRO A 1 93 ? 14.429 -4.451 -5.200 1.00 93.31 93 PRO A CA 1
ATOM 702 C C . PRO A 1 93 ? 13.023 -4.081 -5.671 1.00 93.31 93 PRO A C 1
ATOM 704 O O . PRO A 1 93 ? 12.249 -4.916 -6.140 1.00 93.31 93 PRO A O 1
ATOM 707 N N . SER A 1 94 ? 12.709 -2.791 -5.644 1.00 95.44 94 SER A N 1
ATOM 708 C CA . SER A 1 94 ? 11.475 -2.258 -6.229 1.00 95.44 94 SER A CA 1
ATOM 709 C C . SER A 1 94 ? 11.672 -1.853 -7.691 1.00 95.44 94 SER A C 1
ATOM 711 O O . SER A 1 94 ? 12.800 -1.753 -8.174 1.00 95.44 94 SER A O 1
ATOM 713 N N . THR A 1 95 ? 10.581 -1.595 -8.409 1.00 96.25 95 THR A N 1
ATOM 714 C CA . THR A 1 95 ? 10.637 -1.006 -9.756 1.00 96.25 95 THR A CA 1
ATOM 715 C C . THR A 1 95 ? 9.601 0.103 -9.890 1.00 96.25 95 THR A C 1
ATOM 717 O O . THR A 1 95 ? 8.436 -0.081 -9.544 1.00 96.25 95 THR A O 1
ATOM 720 N N . LEU A 1 96 ? 10.002 1.266 -10.411 1.00 97.62 96 LEU A N 1
ATOM 721 C CA . LEU A 1 96 ? 9.053 2.303 -10.815 1.00 97.62 96 LEU A CA 1
ATOM 722 C C . LEU A 1 96 ? 8.688 2.087 -12.283 1.00 97.62 96 LEU A C 1
ATOM 724 O O . LEU A 1 96 ? 9.430 2.508 -13.169 1.00 97.62 96 LEU A O 1
ATOM 728 N N . CYS A 1 97 ? 7.554 1.436 -12.537 1.00 96.69 97 CYS A N 1
ATOM 729 C CA . CYS A 1 97 ? 7.083 1.221 -13.902 1.00 96.69 97 CYS A CA 1
ATOM 730 C C . CYS A 1 97 ? 6.869 2.552 -14.636 1.00 96.69 97 CYS A C 1
ATOM 732 O O . CYS A 1 97 ? 6.570 3.578 -14.018 1.00 96.69 97 CYS A O 1
ATOM 734 N N . PHE A 1 98 ? 6.991 2.545 -15.958 1.00 97.56 98 PHE A N 1
ATOM 735 C CA . PHE A 1 98 ? 6.792 3.738 -16.780 1.00 97.56 98 PHE A CA 1
ATOM 736 C C . PHE A 1 98 ? 6.211 3.399 -18.149 1.00 97.56 98 PHE A C 1
ATOM 738 O O . PHE A 1 98 ? 6.206 2.245 -18.566 1.00 97.56 98 PHE A O 1
ATOM 745 N N . ILE A 1 99 ? 5.693 4.411 -18.842 1.00 97.31 99 ILE A N 1
ATOM 746 C CA . ILE A 1 99 ? 5.080 4.271 -20.165 1.00 97.31 99 ILE A CA 1
ATOM 747 C C . ILE A 1 99 ? 5.797 5.188 -21.146 1.00 97.31 99 ILE A C 1
ATOM 749 O O . ILE A 1 99 ? 5.908 6.398 -20.912 1.00 97.31 99 ILE A O 1
ATOM 753 N N . LEU A 1 100 ? 6.236 4.613 -22.264 1.00 98.38 100 LEU A N 1
ATOM 754 C CA . LEU A 1 100 ? 6.687 5.363 -23.430 1.00 98.38 100 LEU A CA 1
ATOM 755 C C . LEU A 1 100 ? 5.574 5.379 -24.477 1.00 98.38 100 LEU A C 1
ATOM 757 O O . LEU A 1 100 ? 4.946 4.353 -24.726 1.00 98.38 100 LEU A O 1
ATOM 761 N N . SER A 1 101 ? 5.338 6.537 -25.086 1.00 97.88 101 SER A N 1
ATOM 762 C CA . SER A 1 101 ? 4.401 6.702 -26.202 1.00 97.88 101 SER A CA 1
ATOM 763 C C . SER A 1 101 ? 5.126 7.165 -27.456 1.00 97.88 101 SER A C 1
ATOM 765 O O . SER A 1 101 ? 6.308 7.500 -27.396 1.00 97.88 101 SER A O 1
ATOM 767 N N . ASN A 1 102 ? 4.411 7.178 -28.580 1.00 98.12 102 ASN A N 1
ATOM 768 C CA . ASN A 1 102 ? 4.944 7.399 -29.921 1.00 98.12 102 ASN A CA 1
ATOM 769 C C . ASN A 1 102 ? 6.035 6.381 -30.297 1.00 98.12 102 ASN A C 1
ATOM 771 O O . ASN A 1 102 ? 7.006 6.706 -30.978 1.00 98.12 102 ASN A O 1
ATOM 775 N N . VAL A 1 103 ? 5.867 5.146 -29.816 1.00 98.25 103 VAL A N 1
ATOM 776 C CA . VAL A 1 103 ? 6.677 3.992 -30.207 1.00 98.25 103 VAL A CA 1
ATOM 777 C C . VAL A 1 103 ? 6.192 3.503 -31.569 1.00 98.25 103 VAL A C 1
ATOM 779 O O . VAL A 1 103 ? 4.991 3.264 -31.750 1.00 98.25 103 VAL A O 1
ATOM 782 N N . ASP A 1 104 ? 7.111 3.319 -32.518 1.00 98.12 104 ASP A N 1
ATOM 783 C CA . ASP A 1 104 ? 6.784 2.673 -33.789 1.00 98.12 104 ASP A CA 1
ATOM 784 C C . ASP A 1 104 ? 6.471 1.195 -33.527 1.00 98.12 104 ASP A C 1
ATOM 786 O O . ASP A 1 104 ? 7.345 0.378 -33.235 1.00 98.12 104 ASP A O 1
ATOM 790 N N . GLN A 1 105 ? 5.184 0.854 -33.586 1.00 94.75 105 GLN A N 1
ATOM 791 C CA . GLN A 1 105 ? 4.717 -0.490 -33.258 1.00 94.75 105 GLN A CA 1
ATOM 792 C C . GLN A 1 105 ? 5.176 -1.546 -34.257 1.00 94.75 105 GLN A C 1
ATOM 794 O O . GLN A 1 105 ? 5.283 -2.712 -33.882 1.00 94.75 105 GLN A O 1
ATOM 799 N N . TYR A 1 106 ? 5.386 -1.178 -35.522 1.00 95.31 106 TYR A N 1
ATOM 800 C CA . TYR A 1 106 ? 5.841 -2.139 -36.514 1.00 95.31 106 TYR A CA 1
ATOM 801 C C . TYR A 1 106 ? 7.288 -2.524 -36.216 1.00 95.31 106 TYR A C 1
ATOM 803 O O . TYR A 1 106 ? 7.586 -3.712 -36.107 1.00 95.31 106 TYR A O 1
ATOM 811 N N . ALA A 1 107 ? 8.158 -1.538 -36.002 1.00 96.62 107 ALA A N 1
ATOM 812 C CA . ALA A 1 107 ? 9.545 -1.762 -35.624 1.00 96.62 107 ALA A CA 1
ATOM 813 C C . ALA A 1 107 ? 9.671 -2.450 -34.260 1.00 96.62 107 ALA A C 1
ATOM 815 O O . ALA A 1 107 ? 10.504 -3.333 -34.117 1.00 96.62 107 ALA A O 1
ATOM 816 N N . TYR A 1 108 ? 8.821 -2.110 -33.287 1.00 95.44 108 TYR A N 1
ATOM 817 C CA . TYR A 1 108 ? 8.794 -2.778 -31.983 1.00 95.44 108 TYR A CA 1
ATOM 818 C C . TYR A 1 108 ? 8.387 -4.258 -32.094 1.00 95.44 108 TYR A C 1
ATOM 820 O O . TYR A 1 108 ? 9.044 -5.114 -31.518 1.00 95.44 108 TYR A O 1
ATOM 828 N N . LYS A 1 109 ? 7.325 -4.586 -32.849 1.00 93.00 109 LYS A N 1
ATOM 829 C CA . LYS A 1 109 ? 6.830 -5.974 -32.976 1.00 93.00 109 LYS A CA 1
ATOM 830 C C . LYS A 1 109 ? 7.717 -6.862 -33.844 1.00 93.00 109 LYS A C 1
ATOM 832 O O . LYS A 1 109 ? 7.735 -8.069 -33.646 1.00 93.00 109 LYS A O 1
ATOM 837 N N . ASN A 1 110 ? 8.383 -6.278 -34.839 1.00 94.56 110 ASN A N 1
ATOM 838 C CA . ASN A 1 110 ? 9.242 -7.002 -35.781 1.00 94.56 110 ASN A CA 1
ATOM 839 C C . ASN A 1 110 ? 10.739 -6.803 -35.479 1.00 94.56 110 ASN A C 1
ATOM 841 O O . ASN A 1 110 ? 11.589 -7.218 -36.268 1.00 94.56 110 ASN A O 1
ATOM 845 N N . GLY A 1 111 ? 11.055 -6.119 -34.379 1.00 91.75 111 GLY A N 1
ATOM 846 C CA . GLY A 1 111 ? 12.404 -5.887 -33.885 1.00 91.75 111 GLY A CA 1
ATOM 847 C C . GLY A 1 111 ? 12.899 -7.026 -32.989 1.00 91.75 111 GLY A C 1
ATOM 848 O O . GLY A 1 111 ? 12.240 -8.061 -32.881 1.00 91.75 111 GLY A O 1
ATOM 849 N N . PRO A 1 112 ? 14.075 -6.860 -32.360 1.00 92.56 112 PRO A N 1
ATOM 850 C CA . PRO A 1 112 ? 14.532 -7.787 -31.334 1.00 92.56 112 PRO A CA 1
ATOM 851 C C . PRO A 1 112 ? 13.599 -7.751 -30.116 1.00 92.56 112 PRO A C 1
ATOM 853 O O . PRO A 1 112 ? 13.030 -6.707 -29.789 1.00 92.56 112 PRO A O 1
ATOM 856 N N . GLU A 1 113 ? 13.492 -8.883 -29.425 1.00 93.62 113 GLU A N 1
ATOM 857 C CA . GLU A 1 113 ? 12.889 -8.954 -28.094 1.00 93.62 113 GLU A CA 1
ATOM 858 C C . GLU A 1 113 ? 13.698 -8.062 -27.134 1.00 93.62 113 GLU A C 1
ATOM 860 O O . GLU A 1 113 ? 14.928 -8.020 -27.222 1.00 93.62 113 GLU A O 1
ATOM 865 N N . LEU A 1 114 ? 13.034 -7.292 -26.259 1.00 94.62 114 LEU A N 1
ATOM 866 C CA . LEU A 1 114 ? 13.744 -6.349 -25.381 1.00 94.62 114 LEU A CA 1
ATOM 867 C C . LEU A 1 114 ? 14.051 -6.969 -24.017 1.00 94.62 114 LEU A C 1
ATOM 869 O O . LEU A 1 114 ? 14.954 -6.488 -23.333 1.00 94.62 114 LEU A O 1
ATOM 873 N N . GLY A 1 115 ? 13.365 -8.035 -23.613 1.00 91.69 115 GLY A N 1
ATOM 874 C CA . GLY A 1 115 ? 13.676 -8.730 -22.367 1.00 91.69 115 GLY A CA 1
ATOM 875 C C . GLY A 1 115 ? 15.127 -9.217 -22.284 1.00 91.69 115 GLY A C 1
ATOM 876 O O . GLY A 1 115 ? 15.734 -9.612 -23.278 1.00 91.69 115 GLY A O 1
ATOM 877 N N . TRP A 1 116 ? 15.697 -9.229 -21.075 1.00 87.62 116 TRP A N 1
ATOM 878 C CA . TRP A 1 116 ? 17.083 -9.677 -20.844 1.00 87.62 116 TRP A CA 1
ATOM 879 C C . TRP A 1 116 ? 17.325 -11.141 -21.198 1.00 87.62 116 TRP A C 1
ATOM 881 O O . TRP A 1 116 ? 18.471 -11.540 -21.401 1.00 87.62 116 TRP A O 1
ATOM 891 N N . TRP A 1 117 ? 16.254 -11.934 -21.249 1.00 85.19 117 TRP A N 1
ATOM 892 C CA . TRP A 1 117 ? 16.281 -13.339 -21.630 1.00 85.19 117 TRP A CA 1
ATOM 893 C C . TRP A 1 117 ? 16.612 -13.551 -23.113 1.00 85.19 117 TRP A C 1
ATOM 895 O O . TRP A 1 117 ? 17.035 -14.648 -23.471 1.00 85.19 117 TRP A O 1
ATOM 905 N N . ASP A 1 118 ? 16.465 -12.536 -23.974 1.00 90.12 118 ASP A N 1
ATOM 906 C CA . ASP A 1 118 ? 16.985 -12.594 -25.341 1.00 90.12 118 ASP A CA 1
ATOM 907 C C . ASP A 1 118 ? 18.417 -12.048 -25.386 1.00 90.12 118 ASP A C 1
ATOM 909 O O . ASP A 1 118 ? 18.691 -10.898 -25.033 1.00 90.12 118 ASP A O 1
ATOM 913 N N . ALA A 1 119 ? 19.345 -12.863 -25.887 1.00 90.75 119 ALA A N 1
ATOM 914 C CA . ALA A 1 119 ? 20.731 -12.472 -26.116 1.00 90.75 119 ALA A CA 1
ATOM 915 C C . ALA A 1 119 ? 20.870 -11.324 -27.134 1.00 90.75 119 ALA A C 1
ATOM 917 O O . ALA A 1 119 ? 21.877 -10.618 -27.129 1.00 90.75 119 ALA A O 1
ATOM 918 N N . LYS A 1 120 ? 19.878 -11.129 -28.014 1.00 93.38 120 LYS A N 1
ATOM 919 C CA . LYS A 1 120 ? 19.855 -10.039 -29.004 1.00 93.38 120 LYS A CA 1
ATOM 920 C C . LYS A 1 120 ? 19.211 -8.756 -28.484 1.00 93.38 120 LYS A C 1
ATOM 922 O O . LYS A 1 120 ? 19.162 -7.775 -29.230 1.00 93.38 120 LYS A O 1
ATOM 927 N N . SER A 1 121 ? 18.729 -8.746 -27.242 1.00 96.31 121 SER A N 1
ATOM 928 C CA . SER A 1 121 ? 18.096 -7.561 -26.683 1.00 96.31 121 SER A CA 1
ATOM 929 C C . SER A 1 121 ? 19.062 -6.369 -26.652 1.00 96.31 121 SER A C 1
ATOM 931 O O . SER A 1 121 ? 20.224 -6.516 -26.251 1.00 96.31 121 SER A O 1
ATOM 933 N N . PRO A 1 122 ? 18.596 -5.153 -27.002 1.00 96.50 122 PRO A N 1
ATOM 934 C CA . PRO A 1 122 ? 19.402 -3.943 -26.879 1.00 96.50 122 PRO A CA 1
ATOM 935 C C . PRO A 1 122 ? 19.838 -3.653 -25.436 1.00 96.50 122 PRO A C 1
ATOM 937 O O . PRO A 1 122 ? 20.796 -2.904 -25.250 1.00 96.50 122 PRO A O 1
ATOM 940 N N . ILE A 1 123 ? 19.194 -4.236 -24.414 1.00 97.00 123 ILE A N 1
ATOM 941 C CA . ILE A 1 123 ? 19.547 -3.979 -23.010 1.00 97.00 123 ILE A CA 1
ATOM 942 C C . ILE A 1 123 ? 20.982 -4.382 -22.674 1.00 97.00 123 ILE A C 1
ATOM 944 O O . ILE A 1 123 ? 21.643 -3.687 -21.905 1.00 97.00 123 ILE A O 1
ATOM 948 N N . HIS A 1 124 ? 21.492 -5.452 -23.294 1.00 95.81 124 HIS A N 1
ATOM 949 C CA . HIS A 1 124 ? 22.876 -5.886 -23.097 1.00 95.81 124 HIS A CA 1
ATOM 950 C C . HIS A 1 124 ? 23.839 -4.798 -23.572 1.00 95.81 124 HIS A C 1
ATOM 952 O O . HIS A 1 124 ? 24.670 -4.336 -22.799 1.00 95.81 124 HIS A O 1
ATOM 958 N N . ALA A 1 125 ? 23.641 -4.291 -24.792 1.00 96.56 125 ALA A N 1
ATOM 959 C CA . ALA A 1 125 ? 24.461 -3.217 -25.345 1.00 96.56 125 ALA A CA 1
ATOM 960 C C . ALA A 1 125 ? 24.322 -1.895 -24.568 1.00 96.56 125 ALA A C 1
ATOM 962 O O . ALA A 1 125 ? 25.302 -1.164 -24.421 1.00 96.56 125 ALA A O 1
ATOM 963 N N . ILE A 1 126 ? 23.124 -1.585 -24.057 1.00 97.31 126 ILE A N 1
ATOM 964 C CA . ILE A 1 126 ? 22.880 -0.400 -23.224 1.00 97.31 126 ILE A CA 1
ATOM 965 C C . ILE A 1 126 ? 23.744 -0.454 -21.961 1.00 97.31 126 ILE A C 1
ATOM 967 O O . ILE A 1 126 ? 24.502 0.488 -21.712 1.00 97.31 126 ILE A O 1
ATOM 971 N N . VAL A 1 127 ? 23.658 -1.552 -21.204 1.00 95.50 127 VAL A N 1
ATOM 972 C CA . VAL A 1 127 ? 24.406 -1.742 -19.951 1.00 95.50 127 VAL A CA 1
ATOM 973 C C . VAL A 1 127 ? 25.911 -1.784 -20.225 1.00 95.50 127 VAL A C 1
ATOM 975 O O . VAL A 1 127 ? 26.664 -1.031 -19.608 1.00 95.50 127 VAL A O 1
ATOM 978 N N . ASP A 1 128 ? 26.345 -2.576 -21.210 1.00 95.62 128 ASP A N 1
ATOM 979 C CA . ASP A 1 128 ? 27.763 -2.759 -21.543 1.00 95.62 128 ASP A CA 1
ATOM 980 C C . ASP A 1 128 ? 28.426 -1.460 -22.034 1.00 95.62 128 ASP A C 1
ATOM 982 O O . ASP A 1 128 ? 29.633 -1.271 -21.880 1.00 95.62 128 ASP A O 1
ATOM 986 N N . SER A 1 129 ? 27.651 -0.524 -22.596 1.00 96.31 129 SER A N 1
ATOM 987 C CA . SER A 1 129 ? 28.191 0.759 -23.057 1.00 96.31 129 SER A CA 1
ATOM 988 C C . SER A 1 129 ? 28.654 1.685 -21.931 1.00 96.31 129 SER A C 1
ATOM 990 O O . SER A 1 129 ? 29.435 2.601 -22.190 1.00 96.31 129 SER A O 1
ATOM 992 N N . GLY A 1 130 ? 28.119 1.530 -20.713 1.00 95.12 130 GLY A N 1
ATOM 993 C CA . GLY A 1 130 ? 28.381 2.430 -19.585 1.00 95.12 130 GLY A CA 1
ATOM 994 C C . GLY A 1 130 ? 27.900 3.880 -19.770 1.00 95.12 130 GLY A C 1
ATOM 995 O O . GLY A 1 130 ? 28.155 4.721 -18.910 1.00 95.12 130 GLY A O 1
ATOM 996 N N . ARG A 1 131 ? 27.205 4.207 -20.871 1.00 96.69 131 ARG A N 1
ATOM 997 C CA . ARG A 1 131 ? 26.770 5.585 -21.187 1.00 96.69 131 ARG A CA 1
ATOM 998 C C . ARG A 1 131 ? 25.565 6.052 -20.383 1.00 96.69 131 ARG A C 1
ATOM 1000 O O . ARG A 1 131 ? 25.344 7.253 -20.258 1.00 96.69 131 ARG A O 1
ATOM 1007 N N . TYR A 1 132 ? 24.811 5.103 -19.841 1.00 97.12 132 TYR A N 1
ATOM 1008 C CA . TYR A 1 132 ? 23.624 5.328 -19.026 1.00 97.12 132 TYR A CA 1
ATOM 1009 C C . TYR A 1 132 ? 23.867 4.773 -17.619 1.00 97.12 132 TYR A C 1
ATOM 1011 O O . TYR A 1 132 ? 23.400 3.678 -17.311 1.00 97.12 132 TYR A O 1
ATOM 1019 N N . PRO A 1 133 ? 24.622 5.490 -16.764 1.00 94.44 133 PRO A N 1
ATOM 1020 C CA . PRO A 1 133 ? 25.045 4.987 -15.456 1.00 94.44 133 PRO A CA 1
ATOM 1021 C C . PRO A 1 133 ? 23.880 4.718 -14.491 1.00 94.44 133 PRO A C 1
ATOM 1023 O O . PRO A 1 133 ? 24.062 4.053 -13.474 1.00 94.44 133 PRO A O 1
ATOM 1026 N N . GLU A 1 134 ? 22.680 5.230 -14.774 1.00 93.81 134 GLU A N 1
ATOM 1027 C CA . GLU A 1 134 ? 21.469 4.903 -14.026 1.00 93.81 134 GLU A CA 1
ATOM 1028 C C . GLU A 1 134 ? 20.994 3.462 -14.268 1.00 93.81 134 GLU A C 1
ATOM 1030 O O . GLU A 1 134 ? 20.410 2.863 -13.362 1.00 93.81 134 GLU A O 1
ATOM 1035 N N . ILE A 1 135 ? 21.229 2.916 -15.467 1.00 95.62 135 ILE A N 1
ATOM 1036 C CA . ILE A 1 135 ? 20.806 1.574 -15.884 1.00 95.62 135 ILE A CA 1
ATOM 1037 C C . ILE A 1 135 ? 21.908 0.587 -15.491 1.00 95.62 135 ILE A C 1
ATOM 1039 O O . ILE A 1 135 ? 22.861 0.354 -16.229 1.00 95.62 135 ILE A O 1
ATOM 1043 N N . VAL A 1 136 ? 21.785 0.046 -14.282 1.00 89.06 136 VAL A N 1
ATOM 1044 C CA . VAL A 1 136 ? 22.818 -0.791 -13.644 1.00 89.06 136 VAL A CA 1
ATOM 1045 C C . VAL A 1 136 ? 22.568 -2.294 -13.769 1.00 89.06 136 VAL A C 1
ATOM 1047 O O . VAL A 1 136 ? 23.400 -3.090 -13.346 1.00 89.06 136 VAL A O 1
ATOM 1050 N N . ASP A 1 137 ? 21.419 -2.683 -14.312 1.00 90.44 137 ASP A N 1
ATOM 1051 C CA . ASP A 1 137 ? 21.016 -4.070 -14.511 1.00 90.44 137 ASP A CA 1
ATOM 1052 C C . ASP A 1 137 ? 20.237 -4.212 -15.822 1.00 90.44 137 ASP A C 1
ATOM 1054 O O . ASP A 1 137 ? 19.933 -3.228 -16.500 1.00 90.44 137 ASP A O 1
ATOM 1058 N N . LYS A 1 138 ? 19.948 -5.463 -16.184 1.00 92.75 138 LYS A N 1
ATOM 1059 C CA . LYS A 1 138 ? 19.320 -5.813 -17.457 1.00 92.75 138 LYS A CA 1
ATOM 1060 C C . LYS A 1 138 ? 17.802 -6.002 -17.350 1.00 92.75 138 LYS A C 1
ATOM 1062 O O . LYS A 1 138 ? 17.170 -6.309 -18.353 1.00 92.75 138 LYS A O 1
ATOM 1067 N N . HIS A 1 139 ? 17.197 -5.827 -16.171 1.00 92.75 139 HIS A N 1
ATOM 1068 C CA . HIS A 1 139 ? 15.770 -6.091 -15.962 1.00 92.75 139 HIS A CA 1
ATOM 1069 C C . HIS A 1 139 ? 14.917 -5.164 -16.840 1.00 92.75 139 HIS A C 1
ATOM 1071 O O . HIS A 1 139 ? 14.894 -3.952 -16.634 1.00 92.75 139 HIS A O 1
ATOM 1077 N N . LEU A 1 140 ? 14.213 -5.726 -17.822 1.00 94.06 140 LEU A N 1
ATOM 1078 C CA . LEU A 1 140 ? 13.484 -4.990 -18.859 1.00 94.06 140 LEU A CA 1
ATOM 1079 C C . LEU A 1 140 ? 12.247 -5.779 -19.314 1.00 94.06 140 LEU A C 1
ATOM 1081 O O . LEU A 1 140 ? 12.194 -6.292 -20.425 1.00 94.06 140 LEU A O 1
ATOM 1085 N N . CYS A 1 141 ? 11.230 -5.879 -18.457 1.00 92.69 141 CYS A N 1
ATOM 1086 C CA . CYS A 1 141 ? 9.924 -6.386 -18.877 1.00 92.69 141 CYS A CA 1
ATOM 1087 C C . CYS A 1 141 ? 9.141 -5.278 -19.583 1.00 92.69 141 CYS A C 1
ATOM 1089 O O . CYS A 1 141 ? 9.099 -4.137 -19.112 1.00 92.69 141 CYS A O 1
ATOM 1091 N N . HIS A 1 142 ? 8.461 -5.614 -20.674 1.00 93.56 142 HIS A N 1
ATOM 1092 C CA . HIS A 1 142 ? 7.704 -4.646 -21.457 1.00 93.56 142 HIS A CA 1
ATOM 1093 C C . HIS A 1 142 ? 6.453 -5.267 -22.077 1.00 93.56 142 HIS A C 1
ATOM 1095 O O . HIS A 1 142 ? 6.383 -6.473 -22.296 1.00 93.56 142 HIS A O 1
ATOM 1101 N N . ASN A 1 143 ? 5.445 -4.441 -22.358 1.00 91.75 143 ASN A N 1
ATOM 1102 C CA . ASN A 1 143 ? 4.279 -4.867 -23.123 1.00 91.75 143 ASN A CA 1
ATOM 1103 C C . ASN A 1 143 ? 3.567 -3.677 -23.780 1.00 91.75 143 ASN A C 1
ATOM 1105 O O . ASN A 1 143 ? 3.628 -2.551 -23.286 1.00 91.75 143 ASN A O 1
ATOM 1109 N N . ILE A 1 144 ? 2.847 -3.925 -24.873 1.00 91.88 144 ILE A N 1
ATOM 1110 C CA . ILE A 1 144 ? 1.982 -2.921 -25.499 1.00 91.88 144 ILE A CA 1
ATOM 1111 C C . ILE A 1 144 ? 0.776 -2.694 -24.590 1.00 91.88 144 ILE A C 1
ATOM 1113 O O . ILE A 1 144 ? -0.001 -3.610 -24.341 1.00 91.88 144 ILE A O 1
ATOM 1117 N N . VAL A 1 145 ? 0.604 -1.458 -24.125 1.00 91.62 145 VAL A N 1
ATOM 1118 C CA . VAL A 1 145 ? -0.518 -1.053 -23.255 1.00 91.62 145 VAL A CA 1
ATOM 1119 C C . VAL A 1 145 ? -1.559 -0.214 -23.996 1.00 91.62 145 VAL A C 1
ATOM 1121 O O . VAL A 1 145 ? -2.629 0.062 -23.468 1.00 91.62 145 VAL A O 1
ATOM 1124 N N . GLY A 1 146 ? -1.262 0.182 -25.235 1.00 90.31 146 GLY A N 1
ATOM 1125 C CA . GLY A 1 146 ? -2.178 0.906 -26.106 1.00 90.31 146 GLY A CA 1
ATOM 1126 C C . GLY A 1 146 ? -1.542 1.251 -27.456 1.00 90.31 146 GLY A C 1
ATOM 1127 O O . GLY A 1 146 ? -0.367 0.953 -27.687 1.00 90.31 146 GLY A O 1
ATOM 1128 N N . PRO A 1 147 ? -2.290 1.886 -28.374 1.00 91.06 147 PRO A N 1
ATOM 1129 C CA . PRO A 1 147 ? -1.758 2.298 -29.667 1.00 91.06 147 PRO A CA 1
ATOM 1130 C C . PRO A 1 147 ? -0.545 3.229 -29.521 1.00 91.06 147 PRO A C 1
ATOM 1132 O O . PRO A 1 147 ? -0.654 4.335 -29.003 1.00 91.06 147 PRO A O 1
ATOM 1135 N N . GLY A 1 148 ? 0.619 2.764 -29.977 1.00 94.50 148 GLY A N 1
ATOM 1136 C CA . GLY A 1 148 ? 1.885 3.498 -29.918 1.00 94.50 148 GLY A CA 1
ATOM 1137 C C . GLY A 1 148 ? 2.467 3.612 -28.509 1.00 94.50 148 GLY A C 1
ATOM 1138 O O . GLY A 1 148 ? 3.422 4.362 -28.326 1.00 94.50 148 GLY A O 1
ATOM 1139 N N . ALA A 1 149 ? 1.902 2.897 -27.530 1.00 95.38 149 ALA A N 1
ATOM 1140 C CA . ALA A 1 149 ? 2.272 2.980 -26.126 1.00 95.38 149 ALA A CA 1
ATOM 1141 C C . ALA A 1 149 ? 2.765 1.630 -25.594 1.00 95.38 149 ALA A C 1
ATOM 1143 O O . ALA A 1 149 ? 2.069 0.613 -25.678 1.00 95.38 149 ALA A O 1
ATOM 1144 N N . VAL A 1 150 ? 3.955 1.645 -24.998 1.00 95.81 150 VAL A N 1
ATOM 1145 C CA . VAL A 1 150 ? 4.590 0.481 -24.376 1.00 95.81 150 VAL A CA 1
ATOM 1146 C C . VAL A 1 150 ? 4.821 0.784 -22.900 1.00 95.81 150 VAL A C 1
ATOM 1148 O O . VAL A 1 150 ? 5.411 1.808 -22.547 1.00 95.81 150 VAL A O 1
ATOM 1151 N N . GLY A 1 151 ? 4.314 -0.095 -22.041 1.00 95.31 151 GLY A N 1
ATOM 1152 C CA . GLY A 1 151 ? 4.557 -0.075 -20.606 1.00 95.31 151 GLY A CA 1
ATOM 1153 C C . GLY A 1 151 ? 5.789 -0.901 -20.263 1.00 95.31 151 GLY A C 1
ATOM 1154 O O . GLY A 1 151 ? 6.020 -1.946 -20.866 1.00 95.31 151 GLY A O 1
ATOM 1155 N N . PHE A 1 152 ? 6.553 -0.436 -19.282 1.00 95.88 152 PHE A N 1
ATOM 1156 C CA . PHE A 1 152 ? 7.804 -1.040 -18.844 1.00 95.88 152 PHE A CA 1
ATOM 1157 C C . PHE A 1 152 ? 7.782 -1.292 -17.339 1.00 95.88 152 PHE A C 1
ATOM 1159 O O . PHE A 1 152 ? 7.492 -0.389 -16.553 1.00 95.88 152 PHE A O 1
ATOM 1166 N N . ASN A 1 153 ? 8.150 -2.509 -16.950 1.00 94.44 153 ASN A N 1
ATOM 1167 C CA . ASN A 1 153 ? 8.639 -2.852 -15.620 1.00 94.44 153 ASN A CA 1
ATOM 1168 C C . ASN A 1 153 ? 10.138 -3.124 -15.787 1.00 94.44 153 ASN A C 1
ATOM 1170 O O . ASN A 1 153 ? 10.537 -4.234 -16.130 1.00 94.44 153 ASN A O 1
ATOM 1174 N N . ALA A 1 154 ? 10.943 -2.071 -15.645 1.00 95.00 154 ALA A N 1
ATOM 1175 C CA . ALA A 1 154 ? 12.353 -2.097 -15.999 1.00 95.00 154 ALA A CA 1
ATOM 1176 C C . ALA A 1 154 ? 13.230 -1.361 -14.985 1.00 95.00 154 ALA A C 1
ATOM 1178 O O . ALA A 1 154 ? 12.855 -0.300 -14.479 1.00 95.00 154 ALA A O 1
ATOM 1179 N N . GLY A 1 155 ? 14.410 -1.929 -14.749 1.00 93.56 155 GLY A N 1
ATOM 1180 C CA . GLY A 1 155 ? 15.422 -1.459 -13.819 1.00 93.56 155 GLY A CA 1
ATOM 1181 C C . GLY A 1 155 ? 15.054 -1.651 -12.350 1.00 93.56 155 GLY A C 1
ATOM 1182 O O . GLY A 1 155 ? 13.938 -1.355 -11.904 1.00 93.56 155 GLY A O 1
ATOM 1183 N N . HIS A 1 156 ? 16.024 -2.117 -11.570 1.00 94.75 156 HIS A N 1
ATOM 1184 C CA . HIS A 1 156 ? 15.864 -2.238 -10.132 1.00 94.75 156 HIS A CA 1
ATOM 1185 C C . HIS A 1 156 ? 16.213 -0.947 -9.397 1.00 94.75 156 HIS A C 1
ATOM 1187 O O . HIS A 1 156 ? 17.263 -0.318 -9.570 1.00 94.75 156 HIS A O 1
ATOM 1193 N N . VAL A 1 157 ? 15.318 -0.575 -8.488 1.00 94.69 157 VAL A N 1
ATOM 1194 C CA . VAL A 1 157 ? 15.562 0.420 -7.456 1.00 94.69 157 VAL A CA 1
ATOM 1195 C C . VAL A 1 157 ? 15.788 -0.328 -6.146 1.00 94.69 157 VAL A C 1
ATOM 1197 O O . VAL A 1 157 ? 14.853 -0.795 -5.495 1.00 94.69 157 VAL A O 1
ATOM 1200 N N . TRP A 1 158 ? 17.071 -0.469 -5.829 1.00 92.50 158 TRP A N 1
ATOM 1201 C CA . TRP A 1 158 ? 17.630 -1.125 -4.648 1.00 92.50 158 TRP A CA 1
ATOM 1202 C C . TRP A 1 158 ? 17.477 -0.303 -3.369 1.00 92.50 158 TRP A C 1
ATOM 1204 O O . TRP A 1 158 ? 17.279 0.912 -3.440 1.00 92.50 158 TRP A O 1
ATOM 1214 N N . ASP A 1 159 ? 17.679 -0.964 -2.226 1.00 91.75 159 ASP A N 1
ATOM 1215 C CA . ASP A 1 159 ? 17.767 -0.337 -0.902 1.00 91.75 159 ASP A CA 1
ATOM 1216 C C . ASP A 1 159 ? 16.465 0.411 -0.524 1.00 91.75 159 ASP A C 1
ATOM 1218 O O . ASP A 1 159 ? 16.488 1.545 -0.038 1.00 91.75 159 ASP A O 1
ATOM 1222 N N . VAL A 1 160 ? 15.313 -0.217 -0.809 1.00 94.31 160 VAL A N 1
ATOM 1223 C CA . VAL A 1 160 ? 13.970 0.351 -0.599 1.00 94.31 160 VAL A CA 1
ATOM 1224 C C . VAL A 1 160 ? 13.207 -0.444 0.446 1.00 94.31 160 VAL A C 1
ATOM 1226 O O . VAL A 1 160 ? 12.990 -1.641 0.290 1.00 94.31 160 VAL A O 1
ATOM 1229 N N . ASP A 1 161 ? 12.731 0.261 1.463 1.00 94.75 161 ASP A N 1
ATOM 1230 C CA . ASP A 1 161 ? 11.828 -0.250 2.480 1.00 94.75 161 ASP A CA 1
ATOM 1231 C C . ASP A 1 161 ? 10.543 0.579 2.436 1.00 94.75 161 ASP A C 1
ATOM 1233 O O . ASP A 1 161 ? 10.531 1.738 2.843 1.00 94.75 161 ASP A O 1
ATOM 1237 N N . ASN A 1 162 ? 9.440 -0.001 1.952 1.00 95.50 162 ASN A N 1
ATOM 1238 C CA . ASN A 1 162 ? 8.197 0.761 1.779 1.00 95.50 162 ASN A CA 1
ATOM 1239 C C . ASN A 1 162 ? 7.550 1.215 3.097 1.00 95.50 162 ASN A C 1
ATOM 1241 O O . ASN A 1 162 ? 6.600 1.991 3.080 1.00 95.50 162 ASN A O 1
ATOM 1245 N N . THR A 1 163 ? 8.073 0.754 4.233 1.00 94.19 163 THR A N 1
ATOM 1246 C CA . THR A 1 163 ? 7.651 1.191 5.567 1.00 94.19 163 THR A CA 1
ATOM 1247 C C . THR A 1 163 ? 8.452 2.400 6.072 1.00 94.19 163 THR A C 1
ATOM 1249 O O . THR A 1 163 ? 8.077 2.996 7.080 1.00 94.19 163 THR A O 1
ATOM 1252 N N . ASP A 1 164 ? 9.524 2.785 5.365 1.00 95.50 164 ASP A N 1
ATOM 1253 C CA . ASP A 1 164 ? 10.323 3.985 5.618 1.00 95.50 164 ASP A CA 1
ATOM 1254 C C . ASP A 1 164 ? 10.072 5.039 4.516 1.00 95.50 164 ASP A C 1
ATOM 1256 O O . ASP A 1 164 ? 10.534 4.880 3.374 1.00 95.50 164 ASP A O 1
ATOM 1260 N N . PRO A 1 165 ? 9.397 6.162 4.837 1.00 94.56 165 PRO A N 1
ATOM 1261 C CA . PRO A 1 165 ? 9.066 7.194 3.857 1.00 94.56 165 PRO A CA 1
ATOM 1262 C C . PRO A 1 165 ? 10.295 7.856 3.215 1.00 94.56 165 PRO A C 1
ATOM 1264 O O . PRO A 1 165 ? 10.197 8.372 2.093 1.00 94.56 165 PRO A O 1
ATOM 1267 N N . GLU A 1 166 ? 11.457 7.857 3.873 1.00 97.38 166 GLU A N 1
ATOM 1268 C CA . GLU A 1 166 ? 12.667 8.438 3.302 1.00 97.38 166 GLU A CA 1
ATOM 1269 C C . GLU A 1 166 ? 13.228 7.577 2.171 1.00 97.38 166 GLU A C 1
ATOM 1271 O O . GLU A 1 166 ? 13.598 8.106 1.113 1.00 97.38 166 GLU A O 1
ATOM 1276 N N . THR A 1 167 ? 13.273 6.252 2.360 1.00 96.75 167 THR A N 1
ATOM 1277 C CA . THR A 1 167 ? 13.761 5.336 1.317 1.00 96.75 167 THR A CA 1
ATOM 1278 C C . THR A 1 167 ? 12.841 5.375 0.102 1.00 96.75 167 THR A C 1
ATOM 1280 O O . THR A 1 167 ? 13.328 5.510 -1.022 1.00 96.75 167 THR A O 1
ATOM 1283 N N . VAL A 1 168 ? 11.520 5.397 0.318 1.00 96.69 168 VAL A N 1
ATOM 1284 C CA . VAL A 1 168 ? 10.502 5.525 -0.736 1.00 96.69 168 VAL A CA 1
ATOM 1285 C C . VAL A 1 168 ? 10.682 6.823 -1.520 1.00 96.69 168 VAL A C 1
ATOM 1287 O O . VAL A 1 168 ? 10.670 6.823 -2.753 1.00 96.69 168 VAL A O 1
ATOM 1290 N N . SER A 1 169 ? 10.912 7.940 -0.826 1.00 97.19 169 SER A N 1
ATOM 1291 C CA . SER A 1 169 ? 11.120 9.243 -1.466 1.00 97.19 169 SER A CA 1
ATOM 1292 C C . SER A 1 169 ? 12.373 9.253 -2.344 1.00 97.19 169 SER A C 1
ATOM 1294 O O . SER A 1 169 ? 12.323 9.681 -3.503 1.00 97.19 169 SER A O 1
ATOM 1296 N N . ARG A 1 170 ? 13.495 8.726 -1.834 1.00 97.69 170 ARG A N 1
ATOM 1297 C CA . ARG A 1 170 ? 14.739 8.581 -2.610 1.00 97.69 170 ARG A CA 1
ATOM 1298 C C . ARG A 1 170 ? 14.541 7.661 -3.815 1.00 97.69 170 ARG A C 1
ATOM 1300 O O . ARG A 1 170 ? 14.976 7.996 -4.920 1.00 97.69 170 ARG A O 1
ATOM 1307 N N . ALA A 1 171 ? 13.847 6.544 -3.622 1.00 97.12 171 ALA A N 1
ATOM 1308 C CA . ALA A 1 171 ? 13.559 5.558 -4.652 1.00 97.12 171 ALA A CA 1
ATOM 1309 C C . ALA A 1 171 ? 12.687 6.124 -5.780 1.00 97.12 171 ALA A C 1
ATOM 1311 O O . ALA A 1 171 ? 13.009 5.932 -6.950 1.00 97.12 171 ALA A O 1
ATOM 1312 N N . LEU A 1 172 ? 11.649 6.904 -5.463 1.00 97.69 172 LEU A N 1
ATOM 1313 C CA . LEU A 1 172 ? 10.817 7.584 -6.462 1.00 97.69 172 LEU A CA 1
ATOM 1314 C C . LEU A 1 172 ? 11.613 8.609 -7.278 1.00 97.69 172 LEU A C 1
ATOM 1316 O O . LEU A 1 172 ? 11.466 8.679 -8.499 1.00 97.69 172 LEU A O 1
ATOM 1320 N N . ILE A 1 173 ? 12.478 9.397 -6.631 1.00 97.44 173 ILE A N 1
ATOM 1321 C CA . ILE A 1 173 ? 13.351 10.353 -7.330 1.00 97.44 173 ILE A CA 1
ATOM 1322 C C . ILE A 1 173 ? 14.297 9.609 -8.279 1.00 97.44 173 ILE A C 1
ATOM 1324 O O . ILE A 1 173 ? 14.431 9.999 -9.442 1.00 97.44 173 ILE A O 1
ATOM 1328 N N . LYS A 1 174 ? 14.926 8.524 -7.809 1.00 97.00 174 LYS A N 1
ATOM 1329 C CA . LYS A 1 174 ? 15.822 7.693 -8.622 1.00 97.00 174 LYS A CA 1
ATOM 1330 C C . LYS A 1 174 ? 15.081 7.023 -9.780 1.00 97.00 174 LYS A C 1
ATOM 1332 O O . LYS A 1 174 ? 15.531 7.125 -10.915 1.00 97.00 174 LYS A O 1
ATOM 1337 N N . GLY A 1 175 ? 13.928 6.413 -9.521 1.00 97.38 175 GLY A N 1
ATOM 1338 C CA . GLY A 1 175 ? 13.110 5.739 -10.529 1.00 97.38 175 GLY A CA 1
ATOM 1339 C C . GLY A 1 175 ? 12.666 6.676 -11.655 1.00 97.38 175 GLY A C 1
ATOM 1340 O O . GLY A 1 175 ? 12.691 6.294 -12.820 1.00 97.38 175 GLY A O 1
ATOM 1341 N N . ARG A 1 176 ? 12.336 7.939 -11.348 1.00 97.75 176 ARG A N 1
ATOM 1342 C CA . ARG A 1 176 ? 11.991 8.936 -12.380 1.00 97.75 176 ARG A CA 1
ATOM 1343 C C . ARG A 1 176 ? 13.175 9.282 -13.284 1.00 97.75 176 ARG A C 1
ATOM 1345 O O . ARG A 1 176 ? 12.983 9.443 -14.486 1.00 97.75 176 ARG A O 1
ATOM 1352 N N . LYS A 1 177 ? 14.388 9.373 -12.726 1.00 97.62 177 LYS A N 1
ATOM 1353 C CA . LYS A 1 177 ? 15.617 9.543 -13.522 1.00 97.62 177 LYS A CA 1
ATOM 1354 C C . LYS A 1 177 ? 15.874 8.312 -14.392 1.00 97.62 177 LYS A C 1
ATOM 1356 O O . LYS A 1 177 ? 16.138 8.454 -15.581 1.00 97.62 177 LYS A O 1
ATOM 1361 N N . LEU A 1 178 ? 15.710 7.123 -13.813 1.00 97.44 178 LEU A N 1
ATOM 1362 C CA . LEU A 1 178 ? 15.892 5.844 -14.493 1.00 97.44 178 LEU A CA 1
ATOM 1363 C C . LEU A 1 178 ? 14.941 5.676 -15.687 1.00 97.44 178 LEU A C 1
ATOM 1365 O O . LEU A 1 178 ? 15.385 5.302 -16.766 1.00 97.44 178 LEU A O 1
ATOM 1369 N N . ALA A 1 179 ? 13.663 6.031 -15.542 1.00 98.25 179 ALA A N 1
ATOM 1370 C CA . ALA A 1 179 ? 12.691 5.982 -16.637 1.00 98.25 179 ALA A CA 1
ATOM 1371 C C . ALA A 1 179 ? 13.099 6.864 -17.835 1.00 98.25 179 ALA A C 1
ATOM 1373 O O . ALA A 1 179 ? 12.961 6.462 -18.991 1.00 98.25 179 ALA A O 1
ATOM 1374 N N . LEU A 1 180 ? 13.639 8.063 -17.575 1.00 98.19 180 LEU A N 1
ATOM 1375 C CA . LEU A 1 180 ? 14.158 8.929 -18.636 1.00 98.19 180 LEU A CA 1
ATOM 1376 C C . LEU A 1 180 ? 15.435 8.356 -19.266 1.00 98.19 180 LEU A C 1
ATOM 1378 O O . LEU A 1 180 ? 15.585 8.423 -20.486 1.00 98.19 180 LEU A O 1
ATOM 1382 N N . ALA A 1 181 ? 16.327 7.776 -18.458 1.00 98.31 181 ALA A N 1
ATOM 1383 C CA . ALA A 1 181 ? 17.524 7.100 -18.953 1.00 98.31 181 ALA A CA 1
ATOM 1384 C C . ALA A 1 181 ? 17.152 5.950 -19.899 1.00 98.31 181 ALA A C 1
ATOM 1386 O O . ALA A 1 181 ? 17.662 5.908 -21.014 1.00 98.31 181 ALA A O 1
ATOM 1387 N N . TYR A 1 182 ? 16.184 5.104 -19.525 1.00 98.38 182 TYR A N 1
ATOM 1388 C CA . TYR A 1 182 ? 15.660 4.046 -20.394 1.00 98.38 182 TYR A CA 1
ATOM 1389 C C . TYR A 1 182 ? 15.087 4.587 -21.700 1.00 98.38 182 TYR A C 1
ATOM 1391 O O . TYR A 1 182 ? 15.403 4.059 -22.763 1.00 98.38 182 TYR A O 1
ATOM 1399 N N . ARG A 1 183 ? 14.289 5.663 -21.651 1.00 98.25 183 ARG A N 1
ATOM 1400 C CA . ARG A 1 183 ? 13.781 6.303 -22.874 1.00 98.25 183 ARG A CA 1
ATOM 1401 C C . ARG A 1 183 ? 14.926 6.701 -23.801 1.00 98.25 183 ARG A C 1
ATOM 1403 O O . ARG A 1 183 ? 14.870 6.420 -24.994 1.00 98.25 183 ARG A O 1
ATOM 1410 N N . ASN A 1 184 ? 15.935 7.387 -23.267 1.00 98.62 184 ASN A N 1
ATOM 1411 C CA . ASN A 1 184 ? 17.058 7.890 -24.056 1.00 98.62 184 ASN A CA 1
ATOM 1412 C C . ASN A 1 184 ? 17.906 6.741 -24.618 1.00 98.62 184 ASN A C 1
ATOM 1414 O O . ASN A 1 184 ? 18.244 6.763 -25.796 1.00 98.62 184 ASN A O 1
ATOM 1418 N N . ALA A 1 185 ? 18.184 5.726 -23.799 1.00 98.44 185 ALA A N 1
ATOM 1419 C CA . ALA A 1 185 ? 18.944 4.551 -24.193 1.00 98.44 185 ALA A CA 1
ATOM 1420 C C . ALA A 1 185 ? 18.224 3.752 -25.284 1.00 98.44 185 ALA A C 1
ATOM 1422 O O . ALA A 1 185 ? 18.823 3.412 -26.297 1.00 98.44 185 ALA A O 1
ATOM 1423 N N . LEU A 1 186 ? 16.920 3.509 -25.148 1.00 98.38 186 LEU A N 1
ATOM 1424 C CA . LEU A 1 186 ? 16.146 2.820 -26.182 1.00 98.38 186 LEU A CA 1
ATOM 1425 C C . LEU A 1 186 ? 16.078 3.629 -27.482 1.00 98.38 186 LEU A C 1
ATOM 1427 O O . LEU A 1 186 ? 16.214 3.051 -28.557 1.00 98.38 186 LEU A O 1
ATOM 1431 N N . ALA A 1 187 ? 15.927 4.954 -27.404 1.00 98.50 187 ALA A N 1
ATOM 1432 C CA . ALA A 1 187 ? 15.961 5.819 -28.584 1.00 98.50 187 ALA A CA 1
ATOM 1433 C C . ALA A 1 187 ? 17.310 5.764 -29.316 1.00 98.50 187 ALA A C 1
ATOM 1435 O O . ALA A 1 187 ? 17.350 5.915 -30.533 1.00 98.50 187 ALA A O 1
ATOM 1436 N N . GLU A 1 188 ? 18.403 5.533 -28.591 1.00 98.38 188 GLU A N 1
ATOM 1437 C CA . GLU A 1 188 ? 19.742 5.433 -29.158 1.00 98.38 188 GLU A CA 1
ATOM 1438 C C . GLU A 1 188 ? 20.079 4.031 -29.690 1.00 98.38 188 GLU A C 1
ATOM 1440 O O . GLU A 1 188 ? 20.584 3.894 -30.803 1.00 98.38 188 GLU A O 1
ATOM 1445 N N . PHE A 1 189 ? 19.817 2.988 -28.904 1.00 97.56 189 PHE A N 1
ATOM 1446 C CA . PHE A 1 189 ? 20.214 1.611 -29.214 1.00 97.56 189 PHE A CA 1
ATOM 1447 C C . PHE A 1 189 ? 19.160 0.848 -30.019 1.00 97.56 189 PHE A C 1
ATOM 1449 O O . PHE A 1 189 ? 19.473 -0.151 -30.664 1.00 97.56 189 PHE A O 1
ATOM 1456 N N . HIS A 1 190 ? 17.916 1.322 -30.021 1.00 97.44 190 HIS A N 1
ATOM 1457 C CA . HIS A 1 190 ? 16.841 0.783 -30.843 1.00 97.44 190 HIS A CA 1
ATOM 1458 C C . HIS A 1 190 ? 15.988 1.906 -31.479 1.00 97.44 190 HIS A C 1
ATOM 1460 O O . HIS A 1 190 ? 14.770 1.989 -31.274 1.00 97.44 190 HIS A O 1
ATOM 1466 N N . PRO A 1 191 ? 16.612 2.782 -32.296 1.00 98.12 191 PRO A N 1
ATOM 1467 C CA . PRO A 1 191 ? 15.978 3.987 -32.830 1.00 98.12 191 PRO A CA 1
ATOM 1468 C C . PRO A 1 191 ? 14.790 3.685 -33.746 1.00 98.12 191 PRO A C 1
ATOM 1470 O O . PRO A 1 191 ? 13.852 4.474 -33.797 1.00 98.12 191 PRO A O 1
ATOM 1473 N N . ALA A 1 192 ? 14.796 2.540 -34.437 1.00 97.69 192 ALA A N 1
ATOM 1474 C CA . ALA A 1 192 ? 13.709 2.156 -35.335 1.00 97.69 192 ALA A CA 1
ATOM 1475 C C . ALA A 1 192 ? 12.346 2.140 -34.623 1.00 97.69 192 ALA A C 1
ATOM 1477 O O . ALA A 1 192 ? 11.364 2.590 -35.203 1.00 97.69 192 ALA A O 1
ATOM 1478 N N . ALA A 1 193 ? 12.298 1.679 -33.367 1.00 98.06 193 ALA A N 1
ATOM 1479 C CA . ALA A 1 193 ? 11.079 1.696 -32.561 1.00 98.06 193 ALA A CA 1
ATOM 1480 C C . ALA A 1 193 ? 10.954 2.946 -31.680 1.00 98.06 193 ALA A C 1
ATOM 1482 O O . ALA A 1 193 ? 9.848 3.452 -31.486 1.00 98.06 193 ALA A O 1
ATOM 1483 N N . PHE A 1 194 ? 12.068 3.445 -31.131 1.00 98.56 194 PHE A N 1
ATOM 1484 C CA . PHE A 1 194 ? 12.036 4.392 -30.011 1.00 98.56 194 PHE A CA 1
ATOM 1485 C C . PHE A 1 194 ? 12.599 5.790 -30.302 1.00 98.56 194 PHE A C 1
ATOM 1487 O O . PHE A 1 194 ? 12.529 6.637 -29.415 1.00 98.56 194 PHE A O 1
ATOM 1494 N N . ALA A 1 195 ? 13.112 6.092 -31.504 1.00 98.19 195 ALA A N 1
ATOM 1495 C CA . ALA A 1 195 ? 13.732 7.398 -31.792 1.00 98.19 195 ALA A CA 1
ATOM 1496 C C . ALA A 1 195 ? 12.796 8.588 -31.522 1.00 98.19 195 ALA A C 1
ATOM 1498 O O . ALA A 1 195 ? 13.231 9.623 -31.021 1.00 98.19 195 ALA A O 1
ATOM 1499 N N . ASN A 1 196 ? 11.505 8.423 -31.822 1.00 97.75 196 ASN A N 1
ATOM 1500 C CA . ASN A 1 196 ? 10.483 9.446 -31.598 1.00 97.75 196 ASN A CA 1
ATOM 1501 C C . ASN A 1 196 ? 9.667 9.208 -30.319 1.00 97.75 196 ASN A C 1
ATOM 1503 O O . ASN A 1 196 ? 8.712 9.947 -30.057 1.00 97.75 196 ASN A O 1
ATOM 1507 N N . ALA A 1 197 ? 10.015 8.184 -29.537 1.00 98.44 197 ALA A N 1
ATOM 1508 C CA . ALA A 1 197 ? 9.279 7.849 -28.336 1.00 98.44 197 ALA A CA 1
ATOM 1509 C C . ALA A 1 197 ? 9.560 8.859 -27.220 1.00 98.44 197 ALA A C 1
ATOM 1511 O O . ALA A 1 197 ? 10.661 9.400 -27.085 1.00 98.44 197 ALA A O 1
ATOM 1512 N N . PHE A 1 198 ? 8.568 9.092 -26.369 1.00 98.12 198 PHE A N 1
ATOM 1513 C CA . PHE A 1 198 ? 8.709 9.973 -25.218 1.00 98.12 198 PHE A CA 1
ATOM 1514 C C . PHE A 1 198 ? 8.067 9.373 -23.972 1.00 98.12 198 PHE A C 1
ATOM 1516 O O . PHE A 1 198 ? 7.114 8.600 -24.042 1.00 98.12 198 PHE A O 1
ATOM 1523 N N . LEU A 1 199 ? 8.617 9.740 -22.817 1.00 98.38 199 LEU A N 1
ATOM 1524 C CA . LEU A 1 199 ? 8.122 9.321 -21.513 1.00 98.38 199 LEU A CA 1
ATOM 1525 C C . LEU A 1 199 ? 6.820 10.066 -21.199 1.00 98.38 199 LEU A C 1
ATOM 1527 O O . LEU A 1 199 ? 6.832 11.290 -21.088 1.00 98.38 199 LEU A O 1
ATOM 1531 N N . VAL A 1 200 ? 5.718 9.330 -21.052 1.00 97.00 200 VAL A N 1
ATOM 1532 C CA . VAL A 1 200 ? 4.394 9.905 -20.751 1.00 97.00 200 VAL A CA 1
ATOM 1533 C C . VAL A 1 200 ? 4.119 9.912 -19.259 1.00 97.00 200 VAL A C 1
ATOM 1535 O O . VAL A 1 200 ? 3.626 10.897 -18.717 1.00 97.00 200 VAL A O 1
ATOM 1538 N N . ALA A 1 201 ? 4.417 8.798 -18.597 1.00 96.31 201 ALA A N 1
ATOM 1539 C CA . ALA A 1 201 ? 4.082 8.603 -17.199 1.00 96.31 201 ALA A CA 1
ATOM 1540 C C . ALA A 1 201 ? 5.082 7.670 -16.524 1.00 96.31 201 ALA A C 1
ATOM 1542 O O . ALA A 1 201 ? 5.592 6.730 -17.134 1.00 96.31 201 ALA A O 1
ATOM 1543 N N . THR A 1 202 ? 5.310 7.920 -15.241 1.00 97.44 202 THR A N 1
ATOM 1544 C CA . THR A 1 202 ? 5.840 6.936 -14.296 1.00 97.44 202 THR A CA 1
ATOM 1545 C C . THR A 1 202 ? 4.705 6.474 -13.383 1.00 97.44 202 THR A C 1
ATOM 1547 O O . THR A 1 202 ? 3.675 7.145 -13.281 1.00 97.44 202 THR A O 1
ATOM 1550 N N . GLY A 1 203 ? 4.865 5.315 -12.748 1.00 94.44 203 GLY A N 1
ATOM 1551 C CA . GLY A 1 203 ? 3.886 4.764 -11.818 1.00 94.44 203 GLY A CA 1
ATOM 1552 C C . GLY A 1 203 ? 3.543 5.751 -10.700 1.00 94.44 203 GLY A C 1
ATOM 1553 O O . GLY A 1 203 ? 4.401 6.486 -10.210 1.00 94.44 203 GLY A O 1
ATOM 1554 N N . SER A 1 204 ? 2.276 5.763 -10.281 1.00 91.38 204 SER A N 1
ATOM 1555 C CA . SER A 1 204 ? 1.814 6.594 -9.159 1.00 91.38 204 SER A CA 1
ATOM 1556 C C . SER A 1 204 ? 2.376 6.133 -7.812 1.00 91.38 204 SER A C 1
ATOM 1558 O O . SER A 1 204 ? 2.450 6.924 -6.875 1.00 91.38 204 SER A O 1
ATOM 1560 N N . VAL A 1 205 ? 2.778 4.865 -7.729 1.00 93.25 205 VAL A N 1
ATOM 1561 C CA . VAL A 1 205 ? 3.442 4.228 -6.588 1.00 93.25 205 VAL A CA 1
ATOM 1562 C C . VAL A 1 205 ? 4.607 3.373 -7.089 1.00 93.25 205 VAL A C 1
ATOM 1564 O O . VAL A 1 205 ? 4.650 3.002 -8.266 1.00 93.25 205 VAL A O 1
ATOM 1567 N N . LEU A 1 206 ? 5.552 3.056 -6.202 1.00 95.31 206 LEU A N 1
ATOM 1568 C CA . LEU A 1 206 ? 6.601 2.081 -6.499 1.00 95.31 206 LEU A CA 1
ATOM 1569 C C . LEU A 1 206 ? 6.013 0.669 -6.571 1.00 95.31 206 LEU A C 1
ATOM 1571 O O . LEU A 1 206 ? 5.188 0.281 -5.746 1.00 95.31 206 LEU A O 1
ATOM 1575 N N . GLY A 1 207 ? 6.486 -0.121 -7.532 1.00 94.69 207 GLY A N 1
ATOM 1576 C CA . GLY A 1 207 ? 6.267 -1.562 -7.581 1.00 94.69 207 GLY A CA 1
ATOM 1577 C C . GLY A 1 207 ? 7.127 -2.249 -6.528 1.00 94.69 207 GLY A C 1
ATOM 1578 O O . GLY A 1 207 ? 8.245 -2.679 -6.814 1.00 94.69 207 GLY A O 1
ATOM 1579 N N . ILE A 1 208 ? 6.623 -2.291 -5.298 1.00 95.50 208 ILE A N 1
ATOM 1580 C CA . ILE A 1 208 ? 7.279 -2.929 -4.155 1.00 95.50 208 ILE A CA 1
ATOM 1581 C C . ILE A 1 208 ? 7.074 -4.445 -4.225 1.00 95.50 208 ILE A C 1
ATOM 1583 O O . ILE A 1 208 ? 5.947 -4.925 -4.381 1.00 95.50 208 ILE A O 1
ATOM 1587 N N . ARG A 1 209 ? 8.170 -5.200 -4.109 1.00 93.31 209 ARG A N 1
ATOM 1588 C CA . ARG A 1 209 ? 8.161 -6.667 -4.188 1.00 93.31 209 ARG A CA 1
ATOM 1589 C C . ARG A 1 209 ? 7.987 -7.336 -2.831 1.00 93.31 209 ARG A C 1
ATOM 1591 O O . ARG A 1 209 ? 7.280 -8.331 -2.741 1.00 93.31 209 ARG A O 1
ATOM 1598 N N . GLU A 1 210 ? 8.579 -6.762 -1.793 1.00 92.56 210 GLU A N 1
ATOM 1599 C CA . GLU A 1 210 ? 8.655 -7.346 -0.458 1.00 92.56 210 GLU A CA 1
ATOM 1600 C C . GLU A 1 210 ? 8.634 -6.238 0.600 1.00 92.56 210 GLU A C 1
ATOM 1602 O O . GLU A 1 210 ? 9.265 -5.198 0.419 1.00 92.56 210 GLU A O 1
ATOM 1607 N N . THR A 1 211 ? 7.922 -6.498 1.697 1.00 94.50 211 THR A N 1
ATOM 1608 C CA . THR A 1 211 ? 8.044 -5.807 2.990 1.00 94.50 211 THR A CA 1
ATOM 1609 C C . THR A 1 211 ? 7.707 -6.799 4.110 1.00 94.50 211 THR A C 1
ATOM 1611 O O . THR A 1 211 ? 8.434 -7.775 4.281 1.00 94.50 211 THR A O 1
ATOM 1614 N N . ARG A 1 212 ? 6.622 -6.588 4.868 1.00 96.25 212 ARG A N 1
ATOM 1615 C CA . ARG A 1 212 ? 6.199 -7.462 5.966 1.00 96.25 212 ARG A CA 1
ATOM 1616 C C . ARG A 1 212 ? 5.389 -8.643 5.429 1.00 96.25 212 ARG A C 1
ATOM 1618 O O . ARG A 1 212 ? 4.423 -8.442 4.689 1.00 96.25 212 ARG A O 1
ATOM 1625 N N . ARG A 1 213 ? 5.768 -9.851 5.845 1.00 96.19 213 ARG A N 1
ATOM 1626 C CA . ARG A 1 213 ? 5.001 -11.099 5.723 1.00 96.19 213 ARG A CA 1
ATOM 1627 C C . ARG A 1 213 ? 4.526 -11.495 7.111 1.00 96.19 213 ARG A C 1
ATOM 1629 O O . ARG A 1 213 ? 5.350 -11.682 8.003 1.00 96.19 213 ARG A O 1
ATOM 1636 N N . ILE A 1 214 ? 3.221 -11.581 7.305 1.00 97.94 214 ILE A N 1
ATOM 1637 C CA . ILE A 1 214 ? 2.646 -11.858 8.623 1.00 97.94 214 ILE A CA 1
ATOM 1638 C C . ILE A 1 214 ? 2.885 -13.317 9.022 1.00 97.94 214 ILE A C 1
ATOM 1640 O O . ILE A 1 214 ? 2.922 -14.202 8.171 1.00 97.94 214 ILE A O 1
ATOM 1644 N N . ILE A 1 215 ? 3.041 -13.594 10.314 1.00 98.31 215 ILE A N 1
ATOM 1645 C CA . ILE A 1 215 ? 3.019 -14.960 10.836 1.00 98.31 215 ILE A CA 1
ATOM 1646 C C . ILE A 1 215 ? 1.570 -15.327 11.163 1.00 98.31 215 ILE A C 1
ATOM 1648 O O . ILE A 1 215 ? 0.974 -14.839 12.122 1.00 98.31 215 ILE A O 1
ATOM 1652 N N . GLY A 1 216 ? 0.990 -16.169 10.314 1.00 97.94 216 GLY A N 1
ATOM 1653 C CA . GLY A 1 216 ? -0.363 -16.679 10.456 1.00 97.94 216 GLY A CA 1
ATOM 1654 C C . GLY A 1 216 ? -0.397 -18.105 10.986 1.00 97.94 216 GLY A C 1
ATOM 1655 O O . GLY A 1 216 ? 0.637 -18.702 11.311 1.00 97.94 216 GLY A O 1
ATOM 1656 N N . ASP A 1 217 ? -1.594 -18.675 11.068 1.00 98.19 217 ASP A N 1
ATOM 1657 C CA . ASP A 1 217 ? -1.794 -20.056 11.529 1.00 98.19 217 ASP A CA 1
ATOM 1658 C C . ASP A 1 217 ? -1.045 -21.078 10.664 1.00 98.19 217 ASP A C 1
ATOM 1660 O O . ASP A 1 217 ? -0.653 -22.143 11.145 1.00 98.19 217 ASP A O 1
ATOM 1664 N N . TYR A 1 218 ? -0.800 -20.740 9.397 1.00 98.44 218 TYR A N 1
ATOM 1665 C CA . TYR A 1 218 ? 0.055 -21.501 8.499 1.00 98.44 218 TYR A CA 1
ATOM 1666 C C . TYR A 1 218 ? 0.978 -20.575 7.706 1.00 98.44 218 TYR A C 1
ATOM 1668 O O . TYR A 1 218 ? 0.519 -19.617 7.089 1.00 98.44 218 TYR A O 1
ATOM 1676 N N . VAL A 1 219 ? 2.272 -20.897 7.687 1.00 98.12 219 VAL A N 1
ATOM 1677 C CA . VAL A 1 219 ? 3.271 -20.217 6.855 1.00 98.12 219 VAL A CA 1
ATOM 1678 C C . VAL A 1 219 ? 3.480 -21.074 5.612 1.00 98.12 219 VAL A C 1
ATOM 1680 O O . VAL A 1 219 ? 4.096 -22.133 5.706 1.00 98.12 219 VAL A O 1
ATOM 1683 N N . LEU A 1 220 ? 2.963 -20.633 4.461 1.00 97.50 220 LEU A N 1
ATOM 1684 C CA . LEU A 1 220 ? 3.205 -21.317 3.187 1.00 97.50 220 LEU A CA 1
ATOM 1685 C C . LEU A 1 220 ? 4.702 -21.303 2.870 1.00 97.50 220 LEU A C 1
ATOM 1687 O O . LEU A 1 220 ? 5.313 -20.235 2.935 1.00 97.50 220 LEU A O 1
ATOM 1691 N N . CYS A 1 221 ? 5.284 -22.444 2.510 1.00 95.00 221 CYS A N 1
ATOM 1692 C CA . CYS A 1 221 ? 6.721 -22.535 2.248 1.00 95.00 221 CYS A CA 1
ATOM 1693 C C . CYS A 1 221 ? 7.068 -23.005 0.829 1.00 95.00 221 CYS A C 1
ATOM 1695 O O . CYS A 1 221 ? 6.208 -23.437 0.057 1.00 95.00 221 CYS A O 1
ATOM 1697 N N . ALA A 1 222 ? 8.349 -22.908 0.474 1.00 90.00 222 ALA A N 1
ATOM 1698 C CA . ALA A 1 222 ? 8.880 -23.383 -0.802 1.00 90.00 222 ALA A CA 1
ATOM 1699 C C . ALA A 1 222 ? 8.577 -24.870 -1.051 1.00 90.00 222 ALA A C 1
ATOM 1701 O O . ALA A 1 222 ? 8.293 -25.256 -2.185 1.00 90.00 222 ALA A O 1
ATOM 1702 N N . GLU A 1 223 ? 8.607 -25.704 -0.012 1.00 91.25 223 GLU A N 1
ATOM 1703 C CA . GLU A 1 223 ? 8.307 -27.134 -0.116 1.00 91.25 223 GLU A CA 1
ATOM 1704 C C . GLU A 1 223 ? 6.856 -27.372 -0.553 1.00 91.25 223 GLU A C 1
ATOM 1706 O O . GLU A 1 223 ? 6.610 -28.221 -1.403 1.00 91.25 223 GLU A O 1
ATOM 1711 N N . ASP A 1 224 ? 5.902 -26.561 -0.084 1.00 94.00 224 ASP A N 1
ATOM 1712 C CA . ASP A 1 224 ? 4.502 -26.666 -0.515 1.00 94.00 224 ASP A CA 1
ATOM 1713 C C . ASP A 1 224 ? 4.341 -26.375 -2.018 1.00 94.00 224 ASP A C 1
ATOM 1715 O O . ASP A 1 224 ? 3.536 -27.016 -2.705 1.00 94.00 224 ASP A O 1
ATOM 1719 N N . TYR A 1 225 ? 5.139 -25.438 -2.547 1.00 91.88 225 TYR A N 1
ATOM 1720 C CA . TYR A 1 225 ? 5.234 -25.182 -3.985 1.00 91.88 225 TYR A CA 1
ATOM 1721 C C . TYR A 1 225 ? 5.877 -26.372 -4.714 1.00 91.88 225 TYR A C 1
ATOM 1723 O O . TYR A 1 225 ? 5.347 -26.830 -5.728 1.00 91.88 225 TYR A O 1
ATOM 1731 N N . ILE A 1 226 ? 6.994 -26.904 -4.215 1.00 89.69 226 ILE A N 1
ATOM 1732 C CA . ILE A 1 226 ? 7.690 -28.042 -4.836 1.00 89.69 226 ILE A CA 1
ATOM 1733 C C . ILE A 1 226 ? 6.781 -29.279 -4.880 1.00 89.69 226 ILE A C 1
ATOM 1735 O O . ILE A 1 226 ? 6.728 -29.959 -5.903 1.00 89.69 226 ILE A O 1
ATOM 1739 N N . ASP A 1 227 ? 5.990 -29.521 -3.842 1.00 92.12 227 ASP A N 1
ATOM 1740 C CA . ASP A 1 227 ? 5.144 -30.710 -3.726 1.00 92.12 227 ASP A CA 1
ATOM 1741 C C . ASP A 1 227 ? 3.760 -30.552 -4.378 1.00 92.12 227 ASP A C 1
ATOM 1743 O O . ASP A 1 227 ? 2.945 -31.475 -4.333 1.00 92.12 227 ASP A O 1
ATOM 1747 N N . ARG A 1 228 ? 3.471 -29.397 -5.004 1.00 92.94 228 ARG A N 1
ATOM 1748 C CA . ARG A 1 228 ? 2.156 -29.068 -5.601 1.00 92.94 228 ARG A CA 1
ATOM 1749 C C . ARG A 1 228 ? 1.024 -29.262 -4.587 1.00 92.94 228 ARG A C 1
ATOM 1751 O O . ARG A 1 228 ? -0.047 -29.800 -4.892 1.00 92.94 228 ARG A O 1
ATOM 1758 N N . ARG A 1 229 ? 1.281 -28.856 -3.343 1.00 94.38 229 ARG A N 1
ATOM 1759 C CA . ARG A 1 229 ? 0.471 -29.271 -2.204 1.00 94.38 229 ARG A CA 1
ATOM 1760 C C . ARG A 1 229 ? -0.978 -28.807 -2.337 1.00 94.38 229 ARG A C 1
ATOM 1762 O O . ARG A 1 229 ? -1.268 -27.716 -2.829 1.00 94.38 229 ARG A O 1
ATOM 1769 N N . CYS A 1 230 ? -1.892 -29.665 -1.904 1.00 94.31 230 CYS A N 1
ATOM 1770 C CA . CYS A 1 230 ? -3.306 -29.348 -1.737 1.00 94.31 230 CYS A CA 1
ATOM 1771 C C . CYS A 1 230 ? -3.617 -29.271 -0.243 1.00 94.31 230 CYS A C 1
ATOM 1773 O O . CYS A 1 230 ? -2.979 -29.956 0.559 1.00 94.31 230 CYS A O 1
ATOM 1775 N N . PHE A 1 231 ? -4.592 -28.443 0.115 1.00 95.31 231 PHE A N 1
ATOM 1776 C CA . PHE A 1 231 ? -4.995 -28.241 1.500 1.00 95.31 231 PHE A CA 1
ATOM 1777 C C . PHE A 1 231 ? -6.510 -28.357 1.624 1.00 95.31 231 PHE A C 1
ATOM 1779 O O . PHE A 1 231 ? -7.244 -27.862 0.770 1.00 95.31 231 PHE A O 1
ATOM 1786 N N . ASP A 1 232 ? -6.983 -28.957 2.712 1.00 94.44 232 ASP A N 1
ATOM 1787 C CA . ASP A 1 232 ? -8.420 -29.141 2.957 1.00 94.44 232 ASP A CA 1
ATOM 1788 C C . ASP A 1 232 ? -9.135 -27.794 3.170 1.00 94.44 232 ASP A C 1
ATOM 1790 O O . ASP A 1 232 ? -10.336 -27.659 2.929 1.00 94.44 232 ASP A O 1
ATOM 1794 N N . ASP A 1 233 ? -8.372 -26.769 3.551 1.00 96.75 233 ASP A N 1
ATOM 1795 C CA . ASP A 1 233 ? -8.793 -25.384 3.722 1.00 96.75 233 ASP A CA 1
ATOM 1796 C C . ASP A 1 233 ? -8.301 -24.446 2.602 1.00 96.75 233 ASP A C 1
ATOM 1798 O O . ASP A 1 233 ? -8.218 -23.239 2.816 1.00 96.75 233 ASP A O 1
ATOM 1802 N N . GLU A 1 234 ? -7.954 -24.954 1.413 1.00 95.88 234 GLU A N 1
ATOM 1803 C CA . GLU A 1 234 ? -7.483 -24.104 0.308 1.00 95.88 234 GLU A CA 1
ATOM 1804 C C . GLU A 1 234 ? -8.546 -23.106 -0.183 1.00 95.88 234 GLU A C 1
ATOM 1806 O O . GLU A 1 234 ? -9.698 -23.466 -0.428 1.00 95.88 234 GLU A O 1
ATOM 1811 N N . ILE A 1 235 ? -8.134 -21.852 -0.368 1.00 97.25 235 ILE A N 1
ATOM 1812 C CA . ILE A 1 235 ? -8.994 -20.733 -0.788 1.00 97.25 235 ILE A CA 1
ATOM 1813 C C . ILE A 1 235 ? -8.755 -20.291 -2.229 1.00 97.25 235 ILE A C 1
ATOM 1815 O O . ILE A 1 235 ? -9.610 -19.645 -2.827 1.00 97.25 235 ILE A O 1
ATOM 1819 N N . CYS A 1 236 ? -7.606 -20.636 -2.803 1.00 95.38 236 CYS A N 1
ATOM 1820 C CA . CYS A 1 236 ? -7.321 -20.428 -4.216 1.00 95.38 236 CYS A CA 1
ATOM 1821 C C . CYS A 1 236 ? -6.197 -21.355 -4.690 1.00 95.38 236 CYS A C 1
ATOM 1823 O O . CYS A 1 236 ? -5.504 -21.990 -3.887 1.00 95.38 236 CYS A O 1
ATOM 1825 N N . ARG A 1 237 ? -6.029 -21.428 -6.013 1.00 93.75 237 ARG A N 1
ATOM 1826 C CA . ARG A 1 237 ? -4.972 -22.189 -6.683 1.00 93.75 237 ARG A CA 1
ATOM 1827 C C . ARG A 1 237 ? -4.001 -21.237 -7.366 1.00 93.75 237 ARG A C 1
ATOM 1829 O O . ARG A 1 237 ? -4.418 -20.250 -7.968 1.00 93.75 237 ARG A O 1
ATOM 1836 N N . ASN A 1 238 ? -2.717 -21.565 -7.304 1.00 94.12 238 ASN A N 1
ATOM 1837 C CA . ASN A 1 238 ? -1.652 -20.786 -7.918 1.00 94.12 238 ASN A CA 1
ATOM 1838 C C . ASN A 1 238 ? -0.719 -21.685 -8.739 1.00 94.12 238 ASN A C 1
ATOM 1840 O O . ASN A 1 238 ? -0.393 -22.804 -8.340 1.00 94.12 238 ASN A O 1
ATOM 1844 N N . SER A 1 239 ? -0.294 -21.180 -9.893 1.00 92.19 239 SER A N 1
ATOM 1845 C CA . SER A 1 239 ? 0.645 -21.840 -10.803 1.00 92.19 239 SER A CA 1
ATOM 1846 C C . SER A 1 239 ? 1.760 -20.910 -11.292 1.00 92.19 239 SER A C 1
ATOM 1848 O O . SER A 1 239 ? 2.484 -21.256 -12.224 1.00 92.19 239 SER A O 1
ATOM 1850 N N . TYR A 1 240 ? 1.886 -19.713 -10.712 1.00 90.81 240 TYR A N 1
ATOM 1851 C CA . TYR A 1 240 ? 2.976 -18.801 -11.034 1.00 90.81 240 TYR A CA 1
ATOM 1852 C C . TYR A 1 240 ? 4.280 -19.324 -10.424 1.00 90.81 240 TYR A C 1
ATOM 1854 O O . TYR A 1 240 ? 4.285 -19.810 -9.295 1.00 90.81 240 TYR A O 1
ATOM 1862 N N . TYR A 1 241 ? 5.390 -19.252 -11.154 1.00 89.19 241 TYR A N 1
ATOM 1863 C CA . TYR A 1 241 ? 6.674 -19.748 -10.656 1.00 89.19 241 TYR A CA 1
ATOM 1864 C C . TYR A 1 241 ? 7.253 -18.833 -9.566 1.00 89.19 241 TYR A C 1
ATOM 1866 O O . TYR A 1 241 ? 6.801 -17.704 -9.379 1.00 89.19 241 TYR A O 1
ATOM 1874 N N . ILE A 1 242 ? 8.256 -19.310 -8.828 1.00 89.00 242 ILE A N 1
ATOM 1875 C CA . ILE A 1 242 ? 8.939 -18.496 -7.815 1.00 89.00 242 ILE A CA 1
ATOM 1876 C C . ILE A 1 242 ? 9.797 -17.425 -8.508 1.00 89.00 242 ILE A C 1
ATOM 1878 O O . ILE A 1 242 ? 10.881 -17.702 -9.015 1.00 89.00 242 ILE A O 1
ATOM 1882 N N . ASP A 1 243 ? 9.279 -16.195 -8.543 1.00 85.12 243 ASP A N 1
ATOM 1883 C CA . ASP A 1 243 ? 9.945 -15.005 -9.085 1.00 85.12 243 ASP A CA 1
ATOM 1884 C C . ASP A 1 243 ? 10.627 -14.206 -7.964 1.00 85.12 243 ASP A C 1
ATOM 1886 O O . ASP A 1 243 ? 10.058 -13.273 -7.371 1.00 85.12 243 ASP A O 1
ATOM 1890 N N . LEU A 1 244 ? 11.844 -14.638 -7.630 1.00 82.75 244 LEU A N 1
ATOM 1891 C CA . LEU A 1 244 ? 12.704 -14.003 -6.638 1.00 82.75 244 LEU A CA 1
ATOM 1892 C C . LEU A 1 244 ? 13.689 -13.050 -7.301 1.00 82.75 244 LEU A C 1
ATOM 1894 O O . LEU A 1 244 ? 14.497 -13.448 -8.135 1.00 82.75 244 LEU A O 1
ATOM 1898 N N . HIS A 1 245 ? 13.662 -11.799 -6.856 1.00 79.81 245 HIS A N 1
ATOM 1899 C CA . HIS A 1 245 ? 14.683 -10.822 -7.195 1.00 79.81 245 HIS A CA 1
ATOM 1900 C C . HIS A 1 245 ? 15.670 -10.729 -6.044 1.00 79.81 245 HIS A C 1
ATOM 1902 O O . HIS A 1 245 ? 15.313 -10.261 -4.965 1.00 79.81 245 HIS A O 1
ATOM 1908 N N . LEU A 1 246 ? 16.897 -11.176 -6.284 1.00 78.25 246 LEU A N 1
ATOM 1909 C CA . LEU A 1 246 ? 17.959 -11.160 -5.284 1.00 78.25 246 LEU A CA 1
ATOM 1910 C C . LEU A 1 246 ? 18.181 -9.765 -4.721 1.00 78.25 246 LEU A C 1
ATOM 1912 O O . LEU A 1 246 ? 17.919 -8.779 -5.406 1.00 78.25 246 LEU A O 1
ATOM 1916 N N . THR A 1 247 ? 18.688 -9.687 -3.495 1.00 74.50 247 THR A N 1
ATOM 1917 C CA . THR A 1 247 ? 19.196 -8.444 -2.916 1.00 74.50 247 THR A CA 1
ATOM 1918 C C . THR A 1 247 ? 20.453 -7.985 -3.650 1.00 74.50 247 THR A C 1
ATOM 1920 O O . THR A 1 247 ? 21.062 -8.702 -4.445 1.00 74.50 247 THR A O 1
ATOM 1923 N N . LYS A 1 248 ? 20.867 -6.746 -3.387 1.00 74.88 248 LYS A N 1
ATOM 1924 C CA . LYS A 1 248 ? 22.037 -6.154 -4.040 1.00 74.88 248 LYS A CA 1
ATOM 1925 C C . LYS A 1 248 ? 23.327 -6.910 -3.719 1.00 74.88 248 LYS A C 1
ATOM 1927 O O . LYS A 1 248 ? 24.223 -6.944 -4.557 1.00 74.88 248 LYS A O 1
ATOM 1932 N N . GLU A 1 249 ? 23.435 -7.468 -2.514 1.00 70.31 249 GLU A N 1
ATOM 1933 C CA . GLU A 1 249 ? 24.584 -8.282 -2.113 1.00 70.31 249 GLU A CA 1
ATOM 1934 C C . GLU A 1 249 ? 24.522 -9.676 -2.753 1.00 70.31 249 GLU A C 1
ATOM 1936 O O . GLU A 1 249 ? 25.502 -10.102 -3.358 1.00 70.31 249 GLU A O 1
ATOM 1941 N N . GLU A 1 250 ? 23.361 -10.338 -2.727 1.00 70.94 250 GLU A N 1
ATOM 1942 C CA . GLU A 1 250 ? 23.146 -11.655 -3.354 1.00 70.94 250 GLU A CA 1
ATOM 1943 C C . GLU A 1 250 ? 23.401 -11.627 -4.876 1.00 70.94 250 GLU A C 1
ATOM 1945 O O . GLU A 1 250 ? 24.017 -12.536 -5.440 1.00 70.94 250 GLU A O 1
ATOM 1950 N N . ALA A 1 251 ? 22.993 -10.546 -5.551 1.00 68.06 251 ALA A N 1
ATOM 1951 C CA . ALA A 1 251 ? 23.224 -10.352 -6.981 1.00 68.06 251 ALA A CA 1
ATOM 1952 C C . ALA A 1 251 ? 24.719 -10.242 -7.344 1.00 68.06 251 ALA A C 1
ATOM 1954 O O . ALA A 1 251 ? 25.100 -10.511 -8.483 1.00 68.06 251 ALA A O 1
ATOM 1955 N N . ARG A 1 252 ? 25.596 -9.874 -6.397 1.00 67.50 252 ARG A N 1
ATOM 1956 C CA . ARG A 1 252 ? 27.050 -9.806 -6.633 1.00 67.50 252 ARG A CA 1
ATOM 1957 C C . ARG A 1 252 ? 27.739 -11.167 -6.567 1.00 67.50 252 ARG A C 1
ATOM 1959 O O . ARG A 1 252 ? 28.854 -11.282 -7.069 1.00 67.50 252 ARG A O 1
ATOM 1966 N N . THR A 1 253 ? 27.119 -12.181 -5.962 1.00 58.91 253 THR A N 1
ATOM 1967 C CA . THR A 1 253 ? 27.757 -13.476 -5.663 1.00 58.91 253 THR A CA 1
ATOM 1968 C C . THR A 1 253 ? 27.270 -14.632 -6.547 1.00 58.91 253 THR A C 1
ATOM 1970 O O . THR A 1 253 ? 27.317 -15.776 -6.118 1.00 58.91 253 THR A O 1
ATOM 1973 N N . ASN A 1 254 ? 26.828 -14.366 -7.785 1.00 55.03 254 ASN A N 1
ATOM 1974 C CA . ASN A 1 254 ? 26.265 -15.358 -8.728 1.00 55.03 254 ASN A CA 1
ATOM 1975 C C . ASN A 1 254 ? 24.986 -16.086 -8.249 1.00 55.03 254 ASN A C 1
ATOM 1977 O O . ASN A 1 254 ? 24.616 -17.103 -8.837 1.00 55.03 254 ASN A O 1
ATOM 1981 N N . GLY A 1 255 ? 24.263 -15.564 -7.249 1.00 55.19 255 GLY A N 1
ATOM 1982 C CA . GLY A 1 255 ? 23.082 -16.238 -6.684 1.00 55.19 255 GLY A CA 1
ATOM 1983 C C . GLY A 1 255 ? 21.929 -16.482 -7.674 1.00 55.19 255 GLY A C 1
ATOM 1984 O O . GLY A 1 255 ? 21.053 -17.300 -7.404 1.00 55.19 255 GLY A O 1
ATOM 1985 N N . GLU A 1 256 ? 21.908 -15.795 -8.827 1.00 51.72 256 GLU A N 1
ATOM 1986 C CA . GLU A 1 256 ? 20.814 -15.908 -9.808 1.00 51.72 256 GLU A CA 1
ATOM 1987 C C . GLU A 1 256 ? 20.794 -17.288 -10.485 1.00 51.72 256 GLU A C 1
ATOM 1989 O O . GLU A 1 256 ? 19.719 -17.832 -10.738 1.00 51.72 256 GLU A O 1
ATOM 1994 N N . LEU A 1 257 ? 21.973 -17.876 -10.729 1.00 48.84 257 LEU A N 1
ATOM 1995 C CA . LEU A 1 257 ? 22.113 -19.210 -11.326 1.00 48.84 257 LEU A CA 1
ATOM 1996 C C . LEU A 1 257 ? 21.655 -20.308 -10.354 1.00 48.84 257 LEU A C 1
ATOM 1998 O O . LEU A 1 257 ? 20.882 -21.180 -10.740 1.00 48.84 257 LEU A O 1
ATOM 2002 N N . GLU A 1 258 ? 22.049 -20.222 -9.081 1.00 50.72 258 GLU A N 1
ATOM 2003 C CA . GLU A 1 258 ? 21.679 -21.209 -8.055 1.00 50.72 258 GLU A CA 1
ATOM 2004 C C . GLU A 1 258 ? 20.172 -21.197 -7.740 1.00 50.72 258 GLU A C 1
ATOM 2006 O O . GLU A 1 258 ? 19.586 -22.237 -7.442 1.00 50.72 258 GLU A O 1
ATOM 2011 N N . MET A 1 259 ? 19.513 -20.037 -7.834 1.00 53.81 259 MET A N 1
ATOM 2012 C CA . MET A 1 259 ? 18.076 -19.909 -7.566 1.00 53.81 259 MET A CA 1
ATOM 2013 C C . MET A 1 259 ? 17.208 -20.456 -8.708 1.00 53.81 259 MET A C 1
ATOM 2015 O O . MET A 1 259 ? 16.203 -21.124 -8.454 1.00 53.81 259 MET A O 1
ATOM 2019 N N . ALA A 1 260 ? 17.600 -20.203 -9.963 1.00 52.88 260 ALA A N 1
ATOM 2020 C CA . ALA A 1 260 ? 16.895 -20.703 -11.146 1.00 52.88 260 ALA A CA 1
ATOM 2021 C C . ALA A 1 260 ? 16.943 -22.238 -11.248 1.00 52.88 260 ALA A C 1
ATOM 2023 O O . ALA A 1 260 ? 15.975 -22.855 -11.688 1.00 52.88 260 ALA A O 1
ATOM 2024 N N . GLU A 1 261 ? 18.037 -22.855 -10.795 1.00 51.34 261 GLU A N 1
ATOM 2025 C CA . GLU A 1 261 ? 18.175 -24.314 -10.704 1.00 51.34 261 GLU A CA 1
ATOM 2026 C C . GLU A 1 261 ? 17.365 -24.923 -9.543 1.00 51.34 261 GLU A C 1
ATOM 2028 O O . GLU A 1 261 ? 17.016 -26.104 -9.584 1.00 51.34 261 GLU A O 1
ATOM 2033 N N . ARG A 1 262 ? 17.028 -24.129 -8.515 1.00 55.47 262 ARG A N 1
ATOM 2034 C CA . ARG A 1 262 ? 16.363 -24.602 -7.290 1.00 55.47 262 ARG A CA 1
ATOM 2035 C C . ARG A 1 262 ? 14.841 -24.724 -7.412 1.00 55.47 262 ARG A C 1
ATOM 2037 O O . ARG A 1 262 ? 14.255 -25.566 -6.732 1.00 55.47 262 ARG A O 1
ATOM 2044 N N . PHE A 1 263 ? 14.194 -23.927 -8.266 1.00 65.38 263 PHE A N 1
ATOM 2045 C CA . PHE A 1 263 ? 12.730 -23.889 -8.380 1.00 65.38 263 PHE A CA 1
ATOM 2046 C C . PHE A 1 263 ? 12.259 -24.012 -9.834 1.00 65.38 263 PHE A C 1
ATOM 2048 O O . PHE A 1 263 ? 12.079 -23.020 -10.542 1.00 65.38 263 PHE A O 1
ATOM 2055 N N . ASN A 1 264 ? 12.005 -25.247 -10.276 1.00 70.94 264 ASN A N 1
ATOM 2056 C CA . ASN A 1 264 ? 11.445 -25.498 -11.604 1.00 70.94 264 ASN A CA 1
ATOM 2057 C C . ASN A 1 264 ? 10.071 -24.826 -11.780 1.00 70.94 264 ASN A C 1
ATOM 2059 O O . ASN A 1 264 ? 9.239 -24.776 -10.864 1.00 70.94 264 ASN A O 1
ATOM 2063 N N . ARG A 1 265 ? 9.818 -24.340 -13.000 1.00 84.25 265 ARG A N 1
ATOM 2064 C CA . ARG A 1 265 ? 8.477 -23.920 -13.420 1.00 84.25 265 ARG A CA 1
ATOM 2065 C C . ARG A 1 265 ? 7.540 -25.126 -13.425 1.00 84.25 265 ARG A C 1
ATOM 2067 O O . ARG A 1 265 ? 7.960 -26.242 -13.718 1.00 84.25 265 ARG A O 1
ATOM 2074 N N . TYR A 1 266 ? 6.275 -24.875 -13.123 1.00 87.62 266 TYR A N 1
ATOM 2075 C CA . TYR A 1 266 ? 5.224 -25.878 -13.218 1.00 87.62 266 TYR A CA 1
ATOM 2076 C C . TYR A 1 266 ? 4.963 -26.311 -14.657 1.00 87.62 266 TYR A C 1
ATOM 2078 O O . TYR A 1 2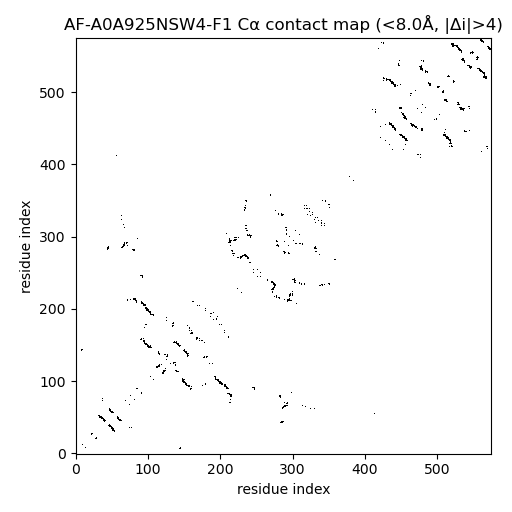66 ? 5.025 -25.505 -15.591 1.00 87.62 266 TYR A O 1
ATOM 2086 N N . GLU A 1 267 ? 4.645 -27.591 -14.820 1.00 88.19 267 GLU A N 1
ATOM 2087 C CA . GLU A 1 267 ? 4.166 -28.134 -16.084 1.00 88.19 267 GLU A CA 1
ATOM 2088 C C . GLU A 1 267 ? 2.689 -27.778 -16.316 1.00 88.19 267 GLU A C 1
ATOM 2090 O O . GLU A 1 267 ? 1.965 -27.317 -15.428 1.00 88.19 267 GLU A O 1
ATOM 2095 N N . LYS A 1 268 ? 2.211 -27.990 -17.547 1.00 86.12 268 LYS A N 1
ATOM 2096 C CA . LYS A 1 268 ? 0.817 -27.713 -17.907 1.00 86.12 268 LYS A CA 1
ATOM 2097 C C . LYS A 1 268 ? -0.136 -28.518 -17.015 1.00 86.12 268 LYS A C 1
ATOM 2099 O O . LYS A 1 268 ? -0.136 -29.743 -17.056 1.00 86.12 268 LYS A O 1
ATOM 2104 N N . GLY A 1 269 ? -1.009 -27.813 -16.297 1.00 86.62 269 GLY A N 1
ATOM 2105 C CA . GLY A 1 269 ? -2.013 -28.409 -15.410 1.00 86.62 269 GLY A CA 1
ATOM 2106 C C . GLY A 1 269 ? -1.553 -28.578 -13.960 1.00 86.62 269 GLY A C 1
ATOM 2107 O O . GLY A 1 269 ? -2.374 -28.929 -13.115 1.00 86.62 269 GLY A O 1
ATOM 2108 N N . GLU A 1 270 ? -0.288 -28.292 -13.649 1.00 90.44 270 GLU A N 1
ATOM 2109 C CA . GLU A 1 270 ? 0.199 -28.281 -12.273 1.00 90.44 270 GLU A CA 1
ATOM 2110 C C . GLU A 1 270 ? -0.125 -26.957 -11.572 1.00 90.44 270 GLU A C 1
ATOM 2112 O O . GLU A 1 270 ? -0.068 -25.870 -12.154 1.00 90.44 270 GLU A O 1
ATOM 2117 N N . SER A 1 271 ? -0.456 -27.049 -10.287 1.00 93.62 271 SER A N 1
ATOM 2118 C CA . SER A 1 271 ? -0.667 -25.898 -9.416 1.00 93.62 271 SER A CA 1
ATOM 2119 C C . SER A 1 271 ? -0.521 -26.334 -7.950 1.00 93.62 271 SER A C 1
ATOM 2121 O O . SER A 1 271 ? -0.593 -27.528 -7.659 1.00 93.62 271 SER A O 1
ATOM 2123 N N . HIS A 1 272 ? -0.393 -25.391 -7.019 1.00 94.69 272 HIS A N 1
ATOM 2124 C CA . HIS A 1 272 ? -0.531 -25.632 -5.575 1.00 94.69 272 HIS A CA 1
ATOM 2125 C C . HIS A 1 272 ? -1.727 -24.853 -5.016 1.00 94.69 272 HIS A C 1
ATOM 2127 O O . HIS A 1 272 ? -2.265 -23.959 -5.679 1.00 94.69 272 HIS A O 1
ATOM 2133 N N . GLY A 1 273 ? -2.175 -25.232 -3.823 1.00 96.25 273 GLY A N 1
ATOM 2134 C CA . GLY A 1 273 ? -3.222 -24.545 -3.074 1.00 96.25 273 GLY A CA 1
ATOM 2135 C C . GLY A 1 273 ? -2.634 -23.533 -2.100 1.00 96.25 273 GLY A C 1
ATOM 2136 O O . GLY A 1 273 ? -1.532 -23.722 -1.593 1.00 96.25 273 GLY A O 1
ATOM 2137 N N . ILE A 1 274 ? -3.383 -22.471 -1.820 1.00 98.06 274 ILE A N 1
ATOM 2138 C CA . ILE A 1 274 ? -3.084 -21.542 -0.725 1.00 98.06 274 ILE A CA 1
ATOM 2139 C C . ILE A 1 274 ? -4.134 -21.774 0.368 1.00 98.06 274 ILE A C 1
ATOM 2141 O O . ILE A 1 274 ? -5.321 -21.589 0.079 1.00 98.06 274 ILE A O 1
ATOM 2145 N N . PRO A 1 275 ? -3.751 -22.212 1.582 1.00 98.06 275 PRO A N 1
ATOM 2146 C CA . PRO A 1 275 ? -4.694 -22.479 2.664 1.00 98.06 275 PRO A CA 1
ATOM 2147 C C . PRO A 1 275 ? -5.237 -21.186 3.284 1.00 98.06 275 PRO A C 1
ATOM 2149 O O . PRO A 1 275 ? -4.537 -20.176 3.363 1.00 98.06 275 PRO A O 1
ATOM 2152 N N . TYR A 1 276 ? -6.477 -21.228 3.775 1.00 98.69 276 TYR A N 1
ATOM 2153 C CA . TYR A 1 276 ? -7.125 -20.121 4.488 1.00 98.69 276 TYR A CA 1
ATOM 2154 C C . TYR A 1 276 ? -6.285 -19.615 5.666 1.00 98.69 276 TYR A C 1
ATOM 2156 O O . TYR A 1 276 ? -6.185 -18.411 5.886 1.00 98.69 276 TYR A O 1
ATOM 2164 N N . ARG A 1 277 ? -5.610 -20.532 6.366 1.00 98.56 277 ARG A N 1
ATOM 2165 C CA . ARG A 1 277 ? -4.702 -20.243 7.488 1.00 98.56 277 ARG A CA 1
ATOM 2166 C C . ARG A 1 277 ? -3.521 -19.319 7.152 1.00 98.56 277 ARG A C 1
ATOM 2168 O O . ARG A 1 277 ? -2.871 -18.811 8.061 1.00 98.56 277 ARG A O 1
ATOM 2175 N N . CYS A 1 278 ? -3.235 -19.070 5.870 1.00 98.56 278 CYS A N 1
ATOM 2176 C CA . CYS A 1 278 ? -2.267 -18.047 5.459 1.00 98.56 278 CYS A CA 1
ATOM 2177 C C . CYS A 1 278 ? -2.808 -16.615 5.579 1.00 98.56 278 CYS A C 1
ATOM 2179 O O . CYS A 1 278 ? -2.018 -15.667 5.558 1.00 98.56 278 CYS A O 1
ATOM 2181 N N . LEU A 1 279 ? -4.132 -16.450 5.676 1.00 98.75 279 LEU A N 1
ATOM 2182 C CA . LEU A 1 279 ? -4.788 -15.153 5.820 1.00 98.75 279 LEU A CA 1
ATOM 2183 C C . LEU A 1 27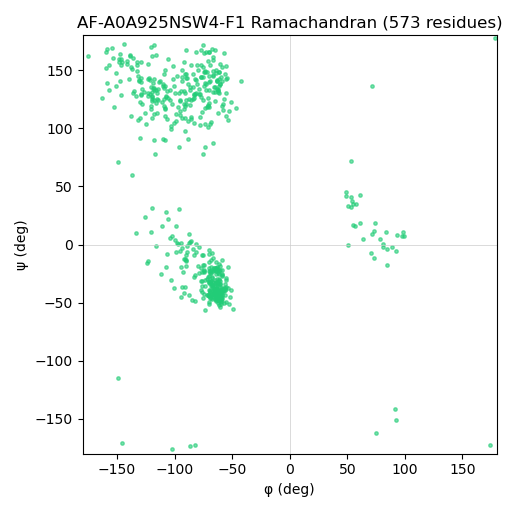9 ? -4.972 -14.726 7.281 1.00 98.75 279 LEU A C 1
ATOM 2185 O O . LEU A 1 279 ? -5.299 -13.566 7.510 1.00 98.75 279 LEU A O 1
ATOM 2189 N N . THR A 1 280 ? -4.820 -15.629 8.254 1.00 98.56 280 THR A N 1
ATOM 2190 C CA . THR A 1 280 ? -5.181 -15.408 9.664 1.00 98.56 280 THR A CA 1
ATOM 2191 C C . THR A 1 280 ? -3.937 -15.133 10.522 1.00 98.56 280 THR A C 1
ATOM 2193 O O . THR A 1 280 ? -3.216 -16.075 10.851 1.00 98.56 280 THR A O 1
ATOM 2196 N N . PRO A 1 281 ? -3.632 -13.871 10.895 1.00 98.31 281 PRO A N 1
ATOM 2197 C CA . PRO A 1 281 ? -2.525 -13.552 11.804 1.00 98.31 281 PRO A CA 1
ATOM 2198 C C . PRO A 1 281 ? -2.760 -14.199 13.168 1.00 98.31 281 PRO A C 1
ATOM 2200 O O . PRO A 1 281 ? -3.829 -14.003 13.736 1.00 98.31 281 PRO A O 1
ATOM 2203 N N . ARG A 1 282 ? -1.775 -14.915 13.727 1.00 95.56 282 ARG A N 1
ATOM 2204 C CA . ARG A 1 282 ? -1.969 -15.722 14.955 1.00 95.56 282 ARG A CA 1
ATOM 2205 C C . ARG A 1 282 ? -2.500 -14.933 16.152 1.00 95.56 282 ARG A C 1
ATOM 2207 O O . ARG A 1 282 ? -3.236 -15.474 16.970 1.00 95.56 282 ARG A O 1
ATOM 2214 N N . ASP A 1 283 ? -2.100 -13.670 16.254 1.00 89.69 283 ASP A N 1
ATOM 2215 C CA . ASP A 1 283 ? -2.369 -12.831 17.423 1.00 89.69 283 ASP A CA 1
ATOM 2216 C C . ASP A 1 283 ? -3.645 -11.980 17.285 1.00 89.69 283 ASP A C 1
ATOM 2218 O O . ASP A 1 283 ? -4.001 -11.262 18.221 1.00 89.69 283 ASP A O 1
ATOM 2222 N N . LEU A 1 284 ? -4.335 -12.023 16.132 1.00 98.00 284 LEU A N 1
ATOM 2223 C CA . LEU A 1 284 ? -5.455 -11.128 15.823 1.00 98.00 284 LEU A CA 1
ATOM 2224 C C . LEU A 1 284 ? -6.729 -11.884 15.439 1.00 98.00 284 LEU A C 1
ATOM 2226 O O . LEU A 1 284 ? -6.858 -12.422 14.346 1.00 98.00 284 LEU A O 1
ATOM 2230 N N . LYS A 1 285 ? -7.745 -11.788 16.294 1.00 97.94 285 LYS A N 1
ATOM 2231 C CA . LYS A 1 285 ? -9.015 -12.514 16.163 1.00 97.94 285 LYS A CA 1
ATOM 2232 C C . LYS A 1 285 ? -9.956 -11.943 15.113 1.00 97.94 285 LYS A C 1
ATOM 2234 O O . LYS A 1 285 ? -10.831 -12.653 14.639 1.00 97.94 285 LYS A O 1
ATOM 2239 N N . ASN A 1 286 ? -9.836 -10.666 14.754 1.00 98.44 286 ASN A N 1
ATOM 2240 C CA . ASN A 1 286 ? -10.768 -10.015 13.827 1.00 98.44 286 ASN A CA 1
ATOM 2241 C C . ASN A 1 286 ? -10.094 -9.338 12.630 1.00 98.44 286 ASN A C 1
ATOM 2243 O O . ASN A 1 286 ? -10.673 -8.427 12.030 1.00 98.44 286 ASN A O 1
ATOM 2247 N N . VAL A 1 287 ? -8.887 -9.782 12.280 1.00 98.69 287 VAL A N 1
ATOM 2248 C CA . VAL A 1 287 ? -8.117 -9.266 11.148 1.00 98.69 287 VAL A CA 1
ATOM 2249 C C . VAL A 1 287 ? -7.781 -10.402 10.192 1.00 98.69 287 VAL A C 1
ATOM 2251 O O . VAL A 1 287 ? -7.254 -11.425 10.606 1.00 98.69 287 VAL A O 1
ATOM 2254 N N . LEU A 1 288 ? -8.048 -10.204 8.905 1.00 98.81 288 LEU A N 1
ATOM 2255 C CA . LEU A 1 288 ? -7.532 -11.042 7.822 1.00 98.81 288 LEU A CA 1
ATOM 2256 C C . LEU A 1 288 ? -6.486 -10.266 7.031 1.00 98.81 288 LEU A C 1
ATOM 2258 O O . LEU A 1 288 ? -6.631 -9.061 6.854 1.00 98.81 288 LEU A O 1
ATOM 2262 N N . VAL A 1 289 ? -5.471 -10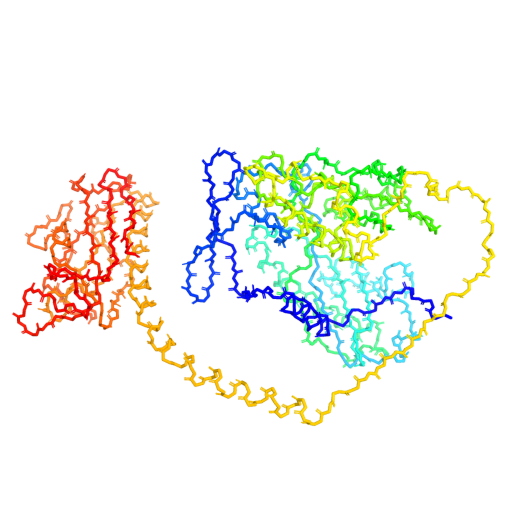.943 6.509 1.00 98.50 289 VAL A N 1
ATOM 2263 C CA . VAL A 1 289 ? -4.408 -10.348 5.687 1.00 98.50 289 VAL A CA 1
ATOM 2264 C C . VAL A 1 289 ? -4.414 -11.008 4.328 1.00 98.50 289 VAL A C 1
ATOM 2266 O O . VAL A 1 289 ? -4.344 -12.227 4.243 1.00 98.50 289 VAL A O 1
ATOM 2269 N N . ALA A 1 290 ? -4.467 -10.217 3.260 1.00 97.88 290 ALA A N 1
ATOM 2270 C CA . ALA A 1 290 ? -4.449 -10.726 1.893 1.00 97.88 290 ALA A CA 1
ATOM 2271 C C . ALA A 1 290 ? -3.457 -9.956 1.010 1.00 97.88 290 ALA A C 1
ATOM 2273 O O . ALA A 1 290 ? -3.101 -8.805 1.269 1.00 97.88 290 ALA A O 1
ATOM 2274 N N . GLY A 1 291 ? -3.007 -10.600 -0.067 1.00 96.56 291 GLY A N 1
ATOM 2275 C CA . GLY A 1 291 ? -2.082 -10.020 -1.041 1.00 96.56 291 GLY A CA 1
ATOM 2276 C C . GLY A 1 291 ? -0.606 -10.294 -0.733 1.00 96.56 291 GLY A C 1
ATOM 2277 O O . GLY A 1 291 ? -0.241 -11.376 -0.290 1.00 96.56 291 GLY A O 1
ATOM 2278 N N . ARG A 1 292 ? 0.272 -9.310 -0.969 1.00 95.69 292 ARG A N 1
ATOM 2279 C CA . ARG A 1 292 ? 1.735 -9.450 -0.788 1.00 95.69 292 ARG A CA 1
ATOM 2280 C C . ARG A 1 292 ? 2.151 -9.825 0.646 1.00 95.69 292 ARG A C 1
ATOM 2282 O O . ARG A 1 292 ? 3.226 -10.394 0.833 1.00 95.69 292 ARG A O 1
ATOM 2289 N N . SER A 1 293 ? 1.320 -9.484 1.629 1.00 96.81 293 SER A N 1
ATOM 2290 C CA . SER A 1 293 ? 1.616 -9.568 3.064 1.00 96.81 293 SER A CA 1
ATOM 2291 C C . SER A 1 293 ? 1.160 -10.852 3.755 1.00 96.81 293 SER A C 1
ATOM 2293 O O . SER A 1 293 ? 1.335 -10.965 4.970 1.00 96.81 293 SER A O 1
ATOM 2295 N N . ILE A 1 294 ? 0.568 -11.797 3.014 1.00 97.69 294 ILE A N 1
ATOM 2296 C CA . ILE A 1 294 ? 0.082 -13.065 3.577 1.00 97.69 294 ILE A CA 1
ATOM 2297 C C . ILE A 1 294 ? 1.185 -13.849 4.287 1.00 97.69 294 ILE A C 1
ATOM 2299 O O . ILE A 1 294 ? 2.381 -13.623 4.067 1.00 97.69 294 ILE A O 1
ATOM 2303 N N . SER A 1 295 ? 0.770 -14.830 5.085 1.00 98.38 295 SER A N 1
ATOM 2304 C CA . SER A 1 295 ? 1.708 -15.707 5.760 1.00 98.38 295 SER A CA 1
ATOM 2305 C C . SER A 1 295 ? 2.357 -16.716 4.825 1.00 98.38 295 SER A C 1
ATOM 2307 O O . SER A 1 295 ? 1.765 -17.713 4.410 1.00 98.38 295 SER A O 1
ATOM 2309 N N . CYS A 1 296 ? 3.608 -16.428 4.490 1.00 96.88 296 CYS A N 1
ATOM 2310 C CA . CYS A 1 296 ? 4.451 -17.247 3.643 1.00 96.88 296 CYS A CA 1
ATOM 2311 C C . CYS A 1 296 ? 5.927 -17.014 3.972 1.00 96.88 296 CYS A C 1
ATOM 2313 O O . CYS A 1 296 ? 6.295 -15.989 4.556 1.00 96.88 296 CYS A O 1
ATOM 2315 N N . ASP A 1 297 ? 6.782 -17.953 3.586 1.00 92.81 297 ASP A N 1
ATOM 2316 C CA . ASP A 1 297 ? 8.216 -17.719 3.570 1.00 92.81 297 ASP A CA 1
ATOM 2317 C C . ASP A 1 297 ? 8.601 -16.737 2.449 1.00 92.81 297 ASP A C 1
ATOM 2319 O O . ASP A 1 297 ? 7.830 -16.428 1.533 1.00 92.81 297 ASP A O 1
ATOM 2323 N N . ARG A 1 298 ? 9.829 -16.221 2.523 1.00 90.19 298 ARG A N 1
ATOM 2324 C CA . ARG A 1 298 ? 10.341 -15.245 1.552 1.00 90.19 298 ARG A CA 1
ATOM 2325 C C . ARG A 1 298 ? 10.366 -15.787 0.124 1.00 90.19 298 ARG A C 1
ATOM 2327 O O . ARG A 1 298 ? 10.182 -15.018 -0.817 1.00 90.19 298 ARG A O 1
ATOM 2334 N N . SER A 1 299 ? 10.616 -17.083 -0.039 1.00 88.75 299 SER A N 1
ATOM 2335 C CA . SER A 1 299 ? 10.806 -17.698 -1.346 1.00 88.75 299 SER A CA 1
ATOM 2336 C C . SER A 1 299 ? 9.489 -17.820 -2.104 1.00 88.75 299 SER A C 1
ATOM 2338 O O . SER A 1 299 ? 9.330 -17.230 -3.175 1.00 88.75 299 SER A O 1
ATOM 2340 N N . VAL A 1 300 ? 8.493 -18.474 -1.507 1.00 92.44 300 VAL A N 1
ATOM 2341 C CA . VAL A 1 300 ? 7.185 -18.687 -2.121 1.00 92.44 300 VAL A CA 1
ATOM 2342 C C . VAL A 1 300 ? 6.392 -17.384 -2.231 1.00 92.44 300 VAL A C 1
ATOM 2344 O O . VAL A 1 300 ? 5.545 -17.274 -3.118 1.00 92.44 300 VAL A O 1
ATOM 2347 N N . GLN A 1 301 ? 6.728 -16.342 -1.451 1.00 94.50 301 GLN A N 1
ATOM 2348 C CA . GLN A 1 301 ? 6.209 -14.984 -1.664 1.00 94.50 301 GLN A CA 1
ATOM 2349 C C . GLN A 1 301 ? 6.388 -14.531 -3.122 1.00 94.50 301 GLN A C 1
ATOM 2351 O O . GLN A 1 301 ? 5.484 -13.913 -3.682 1.00 94.50 301 GLN A O 1
ATOM 2356 N N . GLY A 1 302 ? 7.521 -14.870 -3.756 1.00 91.38 302 GLY A N 1
ATOM 2357 C CA . GLY A 1 302 ? 7.796 -14.601 -5.172 1.00 91.38 302 GLY A CA 1
ATOM 2358 C C . GLY A 1 302 ? 6.741 -15.168 -6.126 1.00 91.38 302 GLY A C 1
ATOM 2359 O O . GLY A 1 302 ? 6.468 -14.571 -7.162 1.00 91.38 302 GLY A O 1
ATOM 2360 N N . SER A 1 303 ? 6.110 -16.276 -5.742 1.00 92.88 303 SER A N 1
ATOM 2361 C CA . SER A 1 303 ? 5.055 -16.943 -6.500 1.00 92.88 303 SER A CA 1
ATOM 2362 C C . SER A 1 303 ? 3.661 -16.387 -6.185 1.00 92.88 303 SER A C 1
ATOM 2364 O O . SER A 1 303 ? 2.870 -16.144 -7.093 1.00 92.88 303 SER A O 1
ATOM 2366 N N . VAL A 1 304 ? 3.346 -16.146 -4.909 1.00 94.94 304 VAL A N 1
ATOM 2367 C CA . VAL A 1 304 ? 1.968 -15.833 -4.472 1.00 94.94 304 VAL A CA 1
ATOM 2368 C C . VAL A 1 304 ? 1.621 -14.341 -4.469 1.00 94.94 304 VAL A C 1
ATOM 2370 O O . VAL A 1 304 ? 0.449 -13.984 -4.393 1.00 94.94 304 VAL A O 1
ATOM 2373 N N . ARG A 1 305 ? 2.610 -13.441 -4.587 1.00 94.81 305 ARG A N 1
ATOM 2374 C CA . ARG A 1 305 ? 2.393 -11.977 -4.558 1.00 94.81 305 ARG A CA 1
ATOM 2375 C C . ARG A 1 305 ? 1.868 -11.369 -5.865 1.00 94.81 305 ARG A C 1
ATOM 2377 O O . ARG A 1 305 ? 1.673 -10.153 -5.936 1.00 94.81 305 ARG A O 1
ATOM 2384 N N . VAL A 1 306 ? 1.693 -12.165 -6.920 1.00 91.69 306 VAL A N 1
ATOM 2385 C CA . VAL A 1 306 ? 1.255 -11.672 -8.237 1.00 91.69 306 VAL A CA 1
ATOM 2386 C C . VAL A 1 306 ? -0.236 -11.333 -8.267 1.00 91.69 306 VAL A C 1
ATOM 2388 O O . VAL A 1 306 ? -1.039 -11.894 -7.525 1.00 91.69 306 VAL A O 1
ATOM 2391 N N . MET A 1 307 ? -0.623 -10.402 -9.147 1.00 91.38 307 MET A N 1
ATOM 2392 C CA . MET A 1 307 ? -1.971 -9.813 -9.169 1.00 91.38 307 MET A CA 1
ATOM 2393 C C . MET A 1 307 ? -3.127 -10.833 -9.198 1.00 91.38 307 MET A C 1
ATOM 2395 O O . MET A 1 307 ? -4.057 -10.635 -8.417 1.00 91.38 307 MET A O 1
ATOM 2399 N N . PRO A 1 308 ? -3.111 -11.907 -10.022 1.00 91.19 308 PRO A N 1
ATOM 2400 C CA . PRO A 1 308 ? -4.227 -12.857 -10.060 1.00 91.19 308 PRO A CA 1
ATOM 2401 C C . PRO A 1 308 ? -4.449 -13.578 -8.728 1.00 91.19 308 PRO A C 1
ATOM 2403 O O . PRO A 1 308 ? -5.581 -13.711 -8.273 1.00 91.19 308 PRO A O 1
ATOM 2406 N N . VAL A 1 309 ? -3.363 -13.990 -8.073 1.00 94.31 309 VAL A N 1
ATOM 2407 C CA . VAL A 1 309 ? -3.417 -14.693 -6.786 1.00 94.31 309 VAL A CA 1
ATOM 2408 C C . VAL A 1 309 ? -3.862 -13.732 -5.685 1.00 94.31 309 VAL A C 1
ATOM 2410 O O . VAL A 1 309 ? -4.736 -14.066 -4.893 1.00 94.31 309 VAL A O 1
ATOM 2413 N N . CYS A 1 310 ? -3.347 -12.498 -5.683 1.00 95.88 310 CYS A N 1
ATOM 2414 C CA . CYS A 1 310 ? -3.799 -11.446 -4.770 1.00 95.88 310 CYS A CA 1
ATOM 2415 C C . CYS A 1 310 ? -5.302 -11.156 -4.901 1.00 95.88 310 CYS A C 1
ATOM 2417 O O . CYS A 1 310 ? -5.963 -10.952 -3.88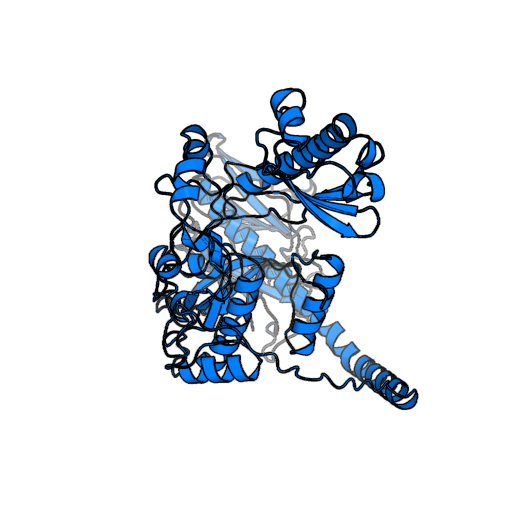5 1.00 95.88 310 CYS A O 1
ATOM 2419 N N . LEU A 1 311 ? -5.844 -11.161 -6.124 1.00 94.00 311 LEU A N 1
ATOM 2420 C CA . LEU A 1 311 ? -7.275 -10.974 -6.369 1.00 94.00 311 LEU A CA 1
ATOM 2421 C C . LEU A 1 311 ? -8.095 -12.128 -5.776 1.00 94.00 311 LEU A C 1
ATOM 2423 O O . LEU A 1 311 ? -9.046 -11.870 -5.042 1.00 94.00 311 LEU A O 1
ATOM 2427 N N . ALA A 1 312 ? -7.681 -13.376 -6.012 1.00 96.12 312 ALA A N 1
ATOM 2428 C CA . ALA A 1 312 ? -8.350 -14.554 -5.457 1.00 96.12 312 ALA A CA 1
ATOM 2429 C C . ALA A 1 312 ? -8.295 -14.592 -3.916 1.00 96.12 312 ALA A C 1
ATOM 2431 O O . ALA A 1 312 ? -9.286 -14.895 -3.254 1.00 96.12 312 ALA A O 1
ATOM 2432 N N . MET A 1 313 ? -7.158 -14.218 -3.321 1.00 98.12 313 MET A N 1
ATOM 2433 C CA . MET A 1 313 ? -7.035 -14.095 -1.864 1.00 98.12 313 MET A CA 1
ATOM 2434 C C . MET A 1 313 ? -7.915 -12.975 -1.300 1.00 98.12 313 MET A C 1
ATOM 2436 O O . MET A 1 313 ? -8.495 -13.145 -0.231 1.00 98.12 313 MET A O 1
ATOM 2440 N N . GLY A 1 314 ? -8.037 -11.845 -2.003 1.00 97.12 314 GLY A N 1
ATOM 2441 C CA . GLY A 1 314 ? -8.910 -10.740 -1.604 1.00 97.12 314 GLY A CA 1
ATOM 2442 C C . GLY A 1 314 ? -10.391 -11.128 -1.599 1.00 97.12 314 GLY A C 1
ATOM 2443 O O . GLY A 1 314 ? -11.103 -10.810 -0.647 1.00 97.12 314 GLY A O 1
ATOM 2444 N N . GLU A 1 315 ? -10.839 -11.868 -2.616 1.00 96.69 315 GLU A N 1
ATOM 2445 C CA . GLU A 1 315 ? -12.193 -12.433 -2.673 1.00 96.69 315 GLU A CA 1
ATOM 2446 C C . GLU A 1 315 ? -12.456 -13.373 -1.487 1.00 96.69 315 GLU A C 1
ATOM 2448 O O . GLU A 1 315 ? -13.426 -13.188 -0.744 1.00 96.69 315 GLU A O 1
ATOM 2453 N N . ALA A 1 316 ? -11.550 -14.328 -1.253 1.00 98.31 316 ALA A N 1
ATOM 2454 C CA . ALA A 1 316 ? -11.641 -15.251 -0.128 1.00 98.31 316 ALA A CA 1
ATOM 2455 C C . ALA A 1 316 ? -11.658 -14.528 1.224 1.00 98.31 316 ALA A C 1
ATOM 2457 O O . ALA A 1 316 ? -12.484 -14.850 2.077 1.00 98.31 316 ALA A O 1
ATOM 2458 N N . ALA A 1 317 ? -10.804 -13.518 1.414 1.00 98.50 317 ALA A N 1
ATOM 2459 C CA . ALA A 1 317 ? -10.755 -12.735 2.644 1.00 98.50 317 ALA A CA 1
ATOM 2460 C C . ALA A 1 317 ? -12.052 -11.947 2.885 1.00 98.50 317 ALA A C 1
ATOM 2462 O O . ALA A 1 317 ? -12.570 -11.938 4.001 1.00 98.50 317 ALA A O 1
ATOM 2463 N N . GLY A 1 318 ? -12.619 -11.319 1.848 1.00 97.38 318 GLY A N 1
ATOM 2464 C CA . GLY A 1 318 ? -13.890 -10.597 1.955 1.00 97.38 318 GLY A CA 1
ATOM 2465 C C . GLY A 1 318 ? -15.060 -11.518 2.318 1.00 97.38 318 GLY A C 1
ATOM 2466 O O . GLY A 1 318 ? -15.871 -11.200 3.192 1.00 97.38 318 GLY A O 1
ATOM 2467 N N . MET A 1 319 ? -15.117 -12.697 1.697 1.00 97.69 319 MET A N 1
ATOM 2468 C CA . MET A 1 319 ? -16.140 -13.705 1.973 1.00 97.69 319 MET A CA 1
ATOM 2469 C C . MET A 1 319 ? -15.991 -14.305 3.381 1.00 97.69 319 MET A C 1
ATOM 2471 O O . MET A 1 319 ? -16.976 -14.418 4.118 1.00 97.69 319 MET A O 1
ATOM 2475 N N . ALA A 1 320 ? -14.757 -14.600 3.795 1.00 98.56 320 ALA A N 1
ATOM 2476 C CA . ALA A 1 320 ? -14.438 -15.065 5.139 1.00 98.56 320 ALA A CA 1
ATOM 2477 C C . ALA A 1 320 ? -14.771 -14.017 6.208 1.00 98.56 320 ALA A C 1
ATOM 2479 O O . ALA A 1 320 ? -15.346 -14.365 7.237 1.00 98.56 320 ALA A O 1
ATOM 2480 N N . ALA A 1 321 ? -14.522 -12.729 5.949 1.00 98.31 321 ALA A N 1
ATOM 2481 C CA . ALA A 1 321 ? -14.905 -11.653 6.858 1.00 98.31 321 ALA A CA 1
ATOM 2482 C C . ALA A 1 321 ? -16.422 -11.629 7.109 1.00 98.31 321 ALA A C 1
ATOM 2484 O O . ALA A 1 321 ? -16.862 -11.456 8.246 1.00 98.31 321 ALA A O 1
ATOM 2485 N N . ALA A 1 322 ? -17.238 -11.873 6.077 1.00 96.94 322 ALA A N 1
ATOM 2486 C CA . ALA A 1 322 ? -18.685 -11.999 6.236 1.00 96.94 322 ALA A CA 1
ATOM 2487 C C . ALA A 1 322 ? -19.089 -13.252 7.038 1.00 96.94 322 ALA A C 1
ATOM 2489 O O . ALA A 1 322 ? -20.062 -13.211 7.794 1.00 96.94 322 ALA A O 1
ATOM 2490 N N . HIS A 1 323 ? -18.361 -14.364 6.893 1.00 97.81 323 HIS A N 1
ATOM 2491 C CA . HIS A 1 323 ? -18.587 -15.584 7.678 1.00 97.81 323 HIS A CA 1
ATOM 2492 C C . HIS A 1 323 ? -18.181 -15.414 9.146 1.00 97.81 323 HIS A C 1
ATOM 2494 O O . HIS A 1 323 ? -18.938 -15.823 10.026 1.00 97.81 323 HIS A O 1
ATOM 2500 N N . ALA A 1 324 ? -17.074 -14.723 9.425 1.00 98.06 324 ALA A N 1
ATOM 2501 C CA . ALA A 1 324 ? -16.593 -14.437 10.777 1.00 98.06 324 ALA A CA 1
ATOM 2502 C C . ALA A 1 324 ? -17.618 -13.656 11.622 1.00 98.06 324 ALA A C 1
ATOM 2504 O O . ALA A 1 324 ? -17.689 -13.830 12.835 1.00 98.06 324 ALA A O 1
ATOM 2505 N N . LEU A 1 325 ? -18.500 -12.862 11.000 1.00 97.06 325 LEU A N 1
ATOM 2506 C CA . LEU A 1 325 ? -19.605 -12.188 11.701 1.00 97.06 325 LEU A CA 1
ATOM 2507 C C . LEU A 1 325 ? -20.633 -13.148 12.319 1.00 97.06 325 LEU A C 1
ATOM 2509 O O . LEU A 1 325 ? -21.406 -12.732 13.183 1.00 97.06 325 LEU A O 1
ATOM 2513 N N . ARG A 1 326 ? -20.685 -14.399 11.849 1.00 95.94 326 ARG A N 1
ATOM 2514 C CA . ARG A 1 326 ? -21.573 -15.455 12.360 1.00 95.94 326 ARG A CA 1
ATOM 2515 C C . ARG A 1 326 ? -20.912 -16.273 13.469 1.00 95.94 326 ARG A C 1
ATOM 2517 O O . ARG A 1 326 ? -21.601 -17.028 14.150 1.00 95.94 326 ARG A O 1
ATOM 2524 N N . VAL A 1 327 ? -19.603 -16.117 13.652 1.00 95.62 327 VAL A N 1
ATOM 2525 C CA . VAL A 1 327 ? -18.826 -16.791 14.689 1.00 95.62 327 VAL A CA 1
ATOM 2526 C C . VAL A 1 327 ? -18.983 -16.026 16.013 1.00 95.62 327 VAL A C 1
ATOM 2528 O O . VAL A 1 327 ? -18.795 -14.803 16.040 1.00 95.62 327 VAL A O 1
ATOM 2531 N N . PRO A 1 328 ? -19.330 -16.695 17.130 1.00 91.81 328 PRO A N 1
ATOM 2532 C CA . PRO A 1 328 ? -19.373 -16.059 18.444 1.00 91.81 328 PRO A CA 1
ATOM 2533 C C . PRO A 1 328 ? -18.036 -15.392 18.797 1.00 91.81 328 PRO A C 1
ATOM 2535 O O . PRO A 1 328 ? -16.986 -16.009 18.677 1.00 91.81 328 PRO A O 1
ATOM 2538 N N . GLY A 1 329 ? -18.074 -14.130 19.234 1.00 90.69 329 GLY A N 1
ATOM 2539 C CA . GLY A 1 329 ? -16.862 -13.366 19.562 1.00 90.69 329 GLY A CA 1
ATOM 2540 C C . GLY A 1 329 ? -16.130 -12.753 18.362 1.00 90.69 329 GLY A C 1
ATOM 2541 O O . GLY A 1 329 ? -15.147 -12.051 18.576 1.00 90.69 329 GLY A O 1
ATOM 2542 N N . VAL A 1 330 ? -16.638 -12.945 17.135 1.00 95.56 330 VAL A N 1
ATOM 2543 C CA . VAL A 1 330 ? -16.032 -12.458 15.882 1.00 95.56 330 VAL A CA 1
ATOM 2544 C C . VAL A 1 330 ? -14.575 -12.910 15.781 1.00 95.56 330 VAL A C 1
ATOM 2546 O O . VAL A 1 330 ? -13.648 -12.121 15.950 1.00 95.56 330 VAL A O 1
ATOM 2549 N N . ASP A 1 331 ? -14.413 -14.208 15.550 1.00 97.12 331 ASP A N 1
ATOM 2550 C CA . ASP A 1 331 ? -13.121 -14.878 15.470 1.00 97.12 331 ASP A CA 1
ATOM 2551 C C . ASP A 1 331 ? -12.901 -15.425 14.050 1.00 97.12 331 ASP A C 1
ATOM 2553 O O . ASP A 1 331 ? -13.620 -16.316 13.588 1.00 97.12 331 ASP A O 1
ATOM 2557 N N . VAL A 1 332 ? -11.922 -14.863 13.339 1.00 98.38 332 VAL A N 1
ATOM 2558 C CA . VAL A 1 332 ? -11.561 -15.244 11.967 1.00 98.38 332 VAL A CA 1
ATOM 2559 C C . VAL A 1 332 ? -10.924 -16.631 11.896 1.00 98.38 332 VAL A C 1
ATOM 2561 O O . VAL A 1 332 ? -11.012 -17.270 10.848 1.00 98.38 332 VAL A O 1
ATOM 2564 N N . HIS A 1 333 ? -10.341 -17.124 12.992 1.00 98.25 333 HIS A N 1
ATOM 2565 C CA . HIS A 1 333 ? -9.728 -18.452 13.073 1.00 98.25 333 HIS A CA 1
ATOM 2566 C C . HIS A 1 333 ? -10.781 -19.567 13.140 1.00 98.25 333 HIS A C 1
ATOM 2568 O O . HIS A 1 333 ? -10.516 -20.705 12.761 1.00 98.25 333 HIS A O 1
ATOM 2574 N N . ALA A 1 334 ? -11.996 -19.240 13.589 1.00 97.56 334 ALA A N 1
ATOM 2575 C CA . ALA A 1 334 ? -13.112 -20.175 13.728 1.00 97.56 334 ALA A CA 1
ATOM 2576 C C . ALA A 1 334 ? -14.112 -20.124 12.552 1.00 97.56 334 ALA A C 1
ATOM 2578 O O . ALA A 1 334 ? -15.229 -20.637 12.654 1.00 97.56 334 ALA A O 1
ATOM 2579 N N . VAL A 1 335 ? -13.727 -19.518 11.424 1.00 98.12 335 VAL A N 1
ATOM 2580 C CA . VAL A 1 335 ? -14.504 -19.567 10.177 1.00 98.12 335 VAL A CA 1
ATOM 2581 C C . VAL A 1 335 ? -14.563 -21.003 9.648 1.00 98.12 335 VAL A C 1
ATOM 2583 O O . VAL A 1 335 ? -13.539 -21.668 9.511 1.00 98.12 335 VAL A O 1
ATOM 2586 N N . ASP A 1 336 ? -15.766 -21.470 9.301 1.00 97.69 336 ASP A N 1
ATOM 2587 C CA . ASP A 1 336 ? -15.957 -22.764 8.637 1.00 97.69 336 ASP A CA 1
ATOM 2588 C C . ASP A 1 336 ? -15.417 -22.705 7.200 1.00 97.69 336 ASP A C 1
ATOM 2590 O O . ASP A 1 336 ? -16.029 -22.131 6.291 1.00 97.69 336 ASP A O 1
ATOM 2594 N N . THR A 1 337 ? -14.245 -23.303 7.000 1.00 97.31 337 THR A N 1
ATOM 2595 C CA . THR A 1 337 ? -13.549 -23.306 5.714 1.00 97.31 337 THR A CA 1
ATOM 2596 C C . THR A 1 337 ? -14.245 -24.175 4.671 1.00 97.31 337 THR A C 1
ATOM 2598 O O . THR A 1 337 ? -14.110 -23.898 3.482 1.00 97.31 337 THR A O 1
ATOM 2601 N N . ASN A 1 338 ? -15.055 -25.166 5.058 1.00 96.56 338 ASN A N 1
ATOM 2602 C CA . ASN A 1 338 ? -15.825 -25.955 4.094 1.00 96.56 338 ASN A CA 1
ATOM 2603 C C . ASN A 1 338 ? -16.937 -25.114 3.467 1.00 96.56 338 ASN A C 1
ATOM 2605 O O . ASN A 1 338 ? -17.110 -25.129 2.245 1.00 96.56 338 ASN A O 1
ATOM 2609 N N . GLU A 1 339 ? -17.654 -24.347 4.289 1.00 96.88 339 GLU A N 1
ATOM 2610 C CA . GLU A 1 339 ? -18.676 -23.416 3.808 1.00 96.88 339 GLU A CA 1
ATOM 2611 C C . GLU A 1 339 ? -18.058 -22.286 2.976 1.00 96.88 339 GLU A C 1
ATOM 2613 O O . GLU A 1 339 ? -18.567 -21.979 1.896 1.00 96.88 339 GLU A O 1
ATOM 2618 N N . LEU A 1 340 ? -16.918 -21.732 3.409 1.00 97.81 340 LEU A N 1
ATOM 2619 C CA . LEU A 1 340 ? -16.171 -20.737 2.632 1.00 97.81 340 LEU A CA 1
ATOM 2620 C C . LEU A 1 340 ? -15.789 -21.281 1.248 1.00 97.81 340 LEU A C 1
ATOM 2622 O O . LEU A 1 340 ? -16.070 -20.650 0.231 1.00 97.81 340 LEU A O 1
ATOM 2626 N N . ARG A 1 341 ? -15.198 -22.481 1.187 1.00 97.06 341 ARG A N 1
ATOM 2627 C CA . ARG A 1 341 ? -14.818 -23.137 -0.075 1.00 97.06 341 ARG A CA 1
ATOM 2628 C C . ARG A 1 341 ? -16.026 -23.431 -0.954 1.00 97.06 341 ARG A C 1
ATOM 2630 O O . ARG A 1 341 ? -15.945 -23.281 -2.171 1.00 97.06 341 ARG A O 1
ATOM 2637 N N . ARG A 1 342 ? -17.151 -23.854 -0.368 1.00 96.62 342 ARG A N 1
ATOM 2638 C CA . ARG A 1 342 ? -18.409 -24.049 -1.100 1.00 96.62 342 ARG A CA 1
ATOM 2639 C C . ARG A 1 342 ? -18.860 -22.736 -1.739 1.00 96.62 342 ARG A C 1
ATOM 2641 O O . ARG A 1 342 ? -19.128 -22.713 -2.934 1.00 96.62 342 ARG A O 1
ATOM 2648 N N . ARG A 1 343 ? -18.875 -21.645 -0.972 1.00 96.88 343 ARG A N 1
ATOM 2649 C CA . ARG A 1 343 ? -19.300 -20.332 -1.459 1.00 96.88 343 ARG A CA 1
ATOM 2650 C C . ARG A 1 343 ? -18.352 -19.758 -2.519 1.00 96.88 343 ARG A C 1
ATOM 2652 O O . ARG A 1 343 ? -18.840 -19.200 -3.493 1.00 96.88 343 ARG A O 1
ATOM 2659 N N . LEU A 1 344 ? -17.039 -19.957 -2.391 1.00 97.31 344 LEU A N 1
ATOM 2660 C CA . LEU A 1 344 ? -16.061 -19.600 -3.428 1.00 97.31 344 LEU A CA 1
ATOM 2661 C C . LEU A 1 344 ? -16.317 -20.356 -4.740 1.00 97.31 344 LEU A C 1
ATOM 2663 O O . LEU A 1 344 ? -16.289 -19.761 -5.814 1.00 97.31 344 LEU A O 1
ATOM 2667 N N . ARG A 1 345 ? -16.625 -21.659 -4.673 1.00 96.44 345 ARG A N 1
ATOM 2668 C CA . ARG A 1 345 ? -16.999 -22.436 -5.868 1.00 96.44 345 ARG A CA 1
ATOM 2669 C C . ARG A 1 345 ? -18.297 -21.941 -6.504 1.00 96.44 345 ARG A C 1
ATOM 2671 O O . ARG A 1 345 ? -18.380 -21.929 -7.728 1.00 96.44 345 ARG A O 1
ATOM 2678 N N . ASP A 1 346 ? -19.281 -21.519 -5.705 1.00 96.50 346 ASP A N 1
ATOM 2679 C CA . ASP A 1 346 ? -20.528 -20.940 -6.228 1.00 96.50 346 ASP A CA 1
ATOM 2680 C C . ASP A 1 346 ? -20.267 -19.668 -7.062 1.00 96.50 346 ASP A C 1
ATOM 2682 O O . ASP A 1 346 ? -20.996 -19.410 -8.016 1.00 96.50 346 ASP A O 1
ATOM 2686 N N . GLU A 1 347 ? -19.223 -18.900 -6.727 1.00 94.50 347 GLU A N 1
ATOM 2687 C CA . GLU A 1 347 ? -18.769 -17.715 -7.480 1.00 94.50 347 GLU A CA 1
ATOM 2688 C C . GLU A 1 347 ? -17.800 -18.061 -8.632 1.00 94.50 347 GLU A C 1
ATOM 2690 O O . GLU A 1 347 ? -17.333 -17.187 -9.360 1.00 94.50 347 GLU A O 1
ATOM 2695 N N . GLY A 1 348 ? -17.528 -19.352 -8.857 1.00 94.19 348 GLY A N 1
ATOM 2696 C CA . GLY A 1 348 ? -16.732 -19.845 -9.983 1.00 94.19 348 GLY A CA 1
ATOM 2697 C C . GLY A 1 348 ? -15.259 -20.117 -9.673 1.00 94.19 348 GLY A C 1
ATOM 2698 O O . GLY A 1 348 ? -14.502 -20.433 -10.594 1.00 94.19 348 GLY A O 1
ATOM 2699 N N . ALA A 1 349 ? -14.831 -20.045 -8.408 1.00 93.69 349 ALA A N 1
ATOM 2700 C CA . ALA A 1 349 ? -13.467 -20.404 -8.032 1.00 93.69 349 ALA A CA 1
ATOM 2701 C C . ALA A 1 349 ? -13.188 -21.899 -8.277 1.00 93.69 349 ALA A C 1
ATOM 2703 O O . ALA A 1 349 ? -13.971 -22.778 -7.904 1.00 93.69 349 ALA A O 1
ATOM 2704 N N . TYR A 1 350 ? -12.026 -22.205 -8.857 1.00 91.69 350 TYR A N 1
ATOM 2705 C CA . TYR A 1 350 ? -11.565 -23.582 -9.022 1.00 91.69 350 TYR A CA 1
ATOM 2706 C C . TYR A 1 350 ? -10.838 -24.065 -7.762 1.00 91.69 350 TYR A C 1
ATOM 2708 O O . TYR A 1 350 ? -9.706 -23.660 -7.501 1.00 91.69 350 TYR A O 1
ATOM 2716 N N . LEU A 1 351 ? -11.487 -24.956 -7.008 1.00 91.44 351 LEU A N 1
ATOM 2717 C CA . LEU A 1 351 ? -10.945 -25.599 -5.809 1.00 91.44 351 LEU A CA 1
ATOM 2718 C C . LEU A 1 351 ? -11.156 -27.121 -5.899 1.00 91.44 351 LEU A C 1
ATOM 2720 O O . LEU A 1 351 ? -12.314 -27.556 -5.777 1.00 91.44 351 LEU A O 1
ATOM 2724 N N . PRO A 1 352 ? -10.095 -27.926 -6.108 1.00 81.25 352 PRO A N 1
ATOM 2725 C CA . PRO A 1 352 ? -10.157 -29.385 -6.110 1.00 81.25 352 PRO A CA 1
ATOM 2726 C C . PRO A 1 352 ? -11.022 -29.962 -4.977 1.00 81.25 352 PRO A C 1
ATOM 2728 O O . PRO A 1 352 ? -11.041 -29.467 -3.848 1.00 81.25 352 PRO A O 1
ATOM 2731 N N . THR A 1 353 ? -11.785 -31.010 -5.279 1.00 66.81 353 THR A N 1
ATOM 2732 C CA . THR A 1 353 ? -12.465 -31.827 -4.260 1.00 66.81 353 THR A CA 1
ATOM 2733 C C . THR A 1 353 ? -11.614 -33.063 -3.983 1.00 66.81 353 THR A C 1
ATOM 2735 O O . THR A 1 353 ? -10.953 -33.566 -4.895 1.00 66.81 353 THR A O 1
ATOM 2738 N N . GLU A 1 354 ? -11.586 -33.533 -2.730 1.00 54.22 354 GLU A N 1
ATOM 2739 C CA . GLU A 1 354 ? -10.894 -34.778 -2.375 1.00 54.22 354 GLU A CA 1
ATOM 2740 C C . GLU A 1 354 ? -11.356 -35.898 -3.328 1.00 54.22 354 GLU A C 1
ATOM 2742 O O . GLU A 1 354 ? -12.553 -36.166 -3.436 1.00 54.22 354 GLU A O 1
ATOM 2747 N N . ASN A 1 355 ? -10.392 -36.510 -4.032 1.00 41.03 355 ASN A N 1
ATOM 2748 C CA . ASN A 1 355 ? -10.502 -37.521 -5.105 1.00 41.03 355 ASN A CA 1
ATOM 2749 C C . ASN A 1 355 ? -10.395 -37.065 -6.571 1.00 41.03 355 ASN A C 1
ATOM 2751 O O . ASN A 1 355 ? -10.526 -37.912 -7.457 1.00 41.03 355 ASN A O 1
ATOM 2755 N N . GLN A 1 356 ? -10.056 -35.812 -6.875 1.00 41.62 356 GLN A N 1
ATOM 2756 C CA . GLN A 1 356 ? -9.461 -35.516 -8.186 1.00 41.62 356 GLN A CA 1
ATOM 2757 C C . GLN A 1 356 ? -7.934 -35.555 -8.077 1.00 41.62 356 GLN A C 1
ATOM 2759 O O . GLN A 1 356 ? -7.358 -34.659 -7.459 1.00 41.62 356 GLN A O 1
ATOM 2764 N N . PRO A 1 357 ? -7.247 -36.572 -8.640 1.00 37.53 357 PRO A N 1
ATOM 2765 C CA . PRO A 1 357 ? -5.803 -36.492 -8.764 1.00 37.53 357 PRO A CA 1
ATOM 2766 C C . PRO A 1 357 ? -5.479 -35.256 -9.603 1.00 37.53 357 PRO A C 1
ATOM 2768 O O . PRO A 1 357 ? -5.894 -35.166 -10.760 1.00 37.53 357 PRO A O 1
ATOM 2771 N N . VAL A 1 358 ? -4.743 -34.305 -9.020 1.00 45.56 358 VAL A N 1
ATOM 2772 C CA . VAL A 1 358 ? -4.016 -33.291 -9.790 1.00 45.56 358 VAL A CA 1
ATOM 2773 C C . VAL A 1 358 ? -3.148 -34.097 -10.747 1.00 45.56 358 VAL A C 1
ATOM 2775 O O . VAL A 1 358 ? -2.322 -34.892 -10.303 1.00 45.56 358 VAL A O 1
ATOM 2778 N N . SER A 1 359 ? -3.470 -34.057 -12.038 1.00 42.09 359 SER A N 1
ATOM 2779 C CA . SER A 1 359 ? -3.050 -35.070 -13.002 1.00 42.09 359 SER A CA 1
ATOM 2780 C C . SER A 1 359 ? -1.535 -35.056 -13.219 1.00 42.09 359 SER A C 1
ATOM 2782 O O . SER A 1 359 ? -1.043 -34.443 -14.157 1.00 42.09 359 SER A O 1
ATOM 2784 N N . GLY A 1 360 ? -0.813 -35.790 -12.378 1.00 39.50 360 GLY A N 1
ATOM 2785 C CA . GLY A 1 360 ? 0.568 -36.222 -12.569 1.00 39.50 360 GLY A CA 1
ATOM 2786 C C . GLY A 1 360 ? 0.654 -37.635 -13.150 1.00 39.50 360 GLY A C 1
ATOM 2787 O O . GLY A 1 360 ? 1.577 -38.373 -12.827 1.00 39.50 360 GLY A O 1
ATOM 2788 N N . ASN A 1 361 ? -0.321 -38.065 -13.961 1.00 36.03 361 ASN A N 1
ATOM 2789 C CA . ASN A 1 361 ? -0.218 -39.326 -14.694 1.00 36.03 361 ASN A CA 1
ATOM 2790 C C . ASN A 1 361 ? -0.907 -39.262 -16.061 1.00 36.03 361 ASN A C 1
ATOM 2792 O O . ASN A 1 361 ? -2.063 -38.869 -16.193 1.00 36.03 361 ASN A O 1
ATOM 2796 N N . LYS A 1 362 ? -0.137 -39.663 -17.075 1.00 40.06 362 LYS A N 1
ATOM 2797 C CA . LYS A 1 362 ? -0.440 -39.651 -18.510 1.00 40.06 362 LYS A CA 1
ATOM 2798 C C . LYS A 1 362 ? -1.833 -40.206 -18.844 1.00 40.06 362 LYS A C 1
ATOM 2800 O O . LYS A 1 362 ? -2.051 -41.407 -18.722 1.00 40.06 362 LYS A O 1
ATOM 2805 N N . ALA A 1 363 ? -2.694 -39.368 -19.421 1.00 29.20 363 ALA A N 1
ATOM 2806 C CA . ALA A 1 363 ? -3.699 -39.775 -20.405 1.00 29.20 363 ALA A CA 1
ATOM 2807 C C . ALA A 1 363 ? -4.116 -38.568 -21.269 1.00 29.20 363 ALA A C 1
ATOM 2809 O O . ALA A 1 363 ? -4.360 -37.478 -20.763 1.00 29.20 363 ALA A O 1
ATOM 2810 N N . SER A 1 364 ? -4.147 -38.767 -22.587 1.00 30.05 364 SER A N 1
ATOM 2811 C CA . SER A 1 364 ? -4.489 -37.779 -23.621 1.00 30.05 364 SER A CA 1
ATOM 2812 C C . SER A 1 364 ? -5.937 -37.272 -23.511 1.00 30.05 364 SER A C 1
ATOM 2814 O O . SER A 1 364 ? -6.821 -38.104 -23.299 1.00 30.05 364 SER A O 1
ATOM 2816 N N . PRO A 1 365 ? -6.232 -35.980 -23.755 1.00 32.88 365 PRO A N 1
ATOM 2817 C CA . PRO A 1 365 ? -7.602 -35.490 -23.709 1.00 32.88 365 PRO A CA 1
ATOM 2818 C C . PRO A 1 365 ? -8.313 -35.657 -25.058 1.00 32.88 365 PRO A C 1
ATOM 2820 O O . PRO A 1 365 ? -7.858 -35.169 -26.094 1.00 32.88 365 PRO A O 1
ATOM 2823 N N . THR A 1 366 ? -9.466 -36.322 -25.023 1.00 27.58 366 THR A N 1
ATOM 2824 C CA . THR A 1 366 ? -10.519 -36.212 -26.038 1.00 27.58 366 THR A CA 1
ATOM 2825 C C . THR A 1 366 ? -11.320 -34.930 -25.821 1.00 27.58 366 THR A C 1
ATOM 2827 O O . THR A 1 366 ? -11.707 -34.599 -24.704 1.00 27.58 366 THR A O 1
ATOM 2830 N N . THR A 1 367 ? -11.552 -34.212 -26.913 1.00 28.02 367 THR A N 1
ATOM 2831 C CA . THR A 1 367 ? -12.255 -32.931 -27.003 1.00 28.02 367 THR A CA 1
ATOM 2832 C C . THR A 1 367 ? -13.772 -33.074 -26.869 1.00 28.02 367 THR A C 1
ATOM 2834 O O . THR A 1 367 ? -14.386 -33.719 -27.717 1.00 28.02 367 THR A O 1
ATOM 2837 N N . GLU A 1 368 ? -14.385 -32.368 -25.917 1.00 26.72 368 GLU A N 1
ATOM 2838 C CA . GLU A 1 368 ? -15.794 -31.957 -26.000 1.00 26.72 368 GLU A CA 1
ATOM 2839 C C . GLU A 1 368 ? -15.927 -30.459 -25.697 1.00 26.72 368 GLU A C 1
ATOM 2841 O O . GLU A 1 368 ? -15.491 -29.955 -24.664 1.00 26.72 368 GLU A O 1
ATOM 2846 N N . SER A 1 369 ? -16.494 -29.733 -26.659 1.00 26.23 369 SER A N 1
ATOM 2847 C CA . SER A 1 369 ? -16.686 -28.285 -26.654 1.00 26.23 369 SER A CA 1
ATOM 2848 C C . SER A 1 369 ? -17.978 -27.894 -25.932 1.00 26.23 369 SER A C 1
ATOM 2850 O O . SER A 1 369 ? -19.060 -28.306 -26.355 1.00 26.23 369 SER A O 1
ATOM 2852 N N . CYS A 1 370 ? -17.893 -27.035 -24.914 1.00 23.64 370 CYS A N 1
ATOM 2853 C CA . CYS A 1 370 ? -19.058 -26.414 -24.279 1.00 23.64 370 CYS A CA 1
ATOM 2854 C C . CYS A 1 370 ? -19.399 -25.083 -24.977 1.00 23.64 370 CYS A C 1
ATOM 2856 O O . CYS A 1 370 ? -18.565 -24.181 -25.068 1.00 23.64 370 CYS A O 1
ATOM 2858 N N . GLY A 1 371 ? -20.616 -24.977 -25.518 1.00 24.75 371 GLY A N 1
ATOM 2859 C CA . GLY A 1 371 ? -21.105 -23.811 -26.254 1.00 24.75 371 GLY A CA 1
ATOM 2860 C C . GLY A 1 371 ? -21.600 -22.689 -25.337 1.00 24.75 371 GLY A C 1
ATOM 2861 O O . GLY A 1 371 ? -22.438 -22.908 -24.469 1.00 24.75 371 GLY A O 1
ATOM 2862 N N . VAL A 1 372 ? -21.127 -21.465 -25.579 1.00 26.61 372 VAL A N 1
ATOM 2863 C CA . VAL A 1 372 ? -21.580 -20.243 -24.897 1.00 26.61 372 VAL A CA 1
ATOM 2864 C C . VAL A 1 372 ? -22.738 -19.608 -25.676 1.00 26.61 372 VAL A C 1
ATOM 2866 O O . VAL A 1 372 ? -22.570 -19.201 -26.827 1.00 26.61 372 VAL A O 1
ATOM 2869 N N . GLN A 1 373 ? -23.912 -19.480 -25.048 1.00 27.86 373 GLN A N 1
ATOM 2870 C CA . GLN A 1 373 ? -25.026 -18.668 -25.554 1.00 27.86 373 GLN A CA 1
ATOM 2871 C C . GLN A 1 373 ? -24.850 -17.197 -25.148 1.00 27.86 373 GLN A C 1
ATOM 2873 O O . GLN A 1 373 ? -24.726 -16.870 -23.971 1.00 27.86 373 GLN A O 1
ATOM 2878 N N . LYS A 1 374 ? -24.879 -16.292 -26.133 1.00 31.25 374 LYS A N 1
ATOM 2879 C CA . LYS A 1 374 ? -24.983 -14.839 -25.928 1.00 31.25 374 LYS A CA 1
ATOM 2880 C C . LYS A 1 374 ? -26.447 -14.444 -25.737 1.00 31.25 374 LYS A C 1
ATOM 2882 O O . LYS A 1 374 ? -27.259 -14.704 -26.621 1.00 31.25 374 LYS A O 1
ATOM 2887 N N . ALA A 1 375 ? -26.751 -13.704 -24.676 1.00 31.22 375 ALA A N 1
ATOM 2888 C CA . ALA A 1 375 ? -27.978 -12.919 -24.574 1.00 31.22 375 ALA A CA 1
ATOM 2889 C C . ALA A 1 375 ? -27.634 -11.502 -24.096 1.00 31.22 375 ALA A C 1
ATOM 2891 O O . ALA A 1 375 ? -27.280 -11.294 -22.942 1.00 31.22 375 ALA A O 1
ATOM 2892 N N . GLY A 1 376 ? -27.715 -10.527 -25.002 1.00 34.00 376 GLY A N 1
ATOM 2893 C CA . GLY A 1 376 ? -27.704 -9.106 -24.667 1.00 34.00 376 GLY A CA 1
ATOM 2894 C C . GLY A 1 376 ? -29.096 -8.533 -24.905 1.00 34.00 376 GLY A C 1
ATOM 2895 O O . GLY A 1 376 ? -29.623 -8.657 -26.011 1.00 34.00 376 GLY A O 1
ATOM 2896 N N . ARG A 1 377 ? -29.692 -7.905 -23.889 1.00 45.25 377 ARG A N 1
ATOM 2897 C CA . ARG A 1 377 ? -30.903 -7.089 -24.033 1.00 45.25 377 ARG A CA 1
ATOM 2898 C C . ARG A 1 377 ? -30.568 -5.664 -23.596 1.00 45.25 377 ARG A C 1
ATOM 2900 O O . ARG A 1 377 ? -30.076 -5.465 -22.493 1.00 45.25 377 ARG A O 1
ATOM 2907 N N . ALA A 1 378 ? -30.789 -4.697 -24.481 1.00 45.00 378 ALA A N 1
ATOM 2908 C CA . ALA A 1 378 ? -30.601 -3.276 -24.199 1.00 45.00 378 ALA A CA 1
ATOM 2909 C C . ALA A 1 378 ? -31.847 -2.681 -23.518 1.00 45.00 378 ALA A C 1
ATOM 2911 O O . ALA A 1 378 ? -32.970 -3.102 -23.813 1.00 45.00 378 ALA A O 1
ATOM 2912 N N . PHE A 1 379 ? -31.630 -1.702 -22.634 1.00 56.16 379 PHE A N 1
ATOM 2913 C CA . PHE A 1 379 ? -32.676 -0.959 -21.927 1.00 56.16 379 PHE A CA 1
ATOM 2914 C C . PHE A 1 379 ? -33.502 -0.088 -22.877 1.00 56.16 379 PHE A C 1
ATOM 2916 O O . PHE A 1 379 ? -33.000 0.467 -23.857 1.00 56.16 379 PHE A O 1
ATOM 2923 N N . THR A 1 380 ? -34.784 0.047 -22.570 1.00 78.38 380 THR A N 1
ATOM 2924 C CA . THR A 1 380 ? -35.721 0.882 -23.320 1.00 78.38 380 THR A CA 1
ATOM 2925 C C . THR A 1 380 ? -35.687 2.331 -22.831 1.00 78.38 380 THR A C 1
ATOM 2927 O O . THR A 1 380 ? -35.383 2.621 -21.676 1.00 78.38 380 THR A O 1
ATOM 2930 N N . LEU A 1 381 ? -36.056 3.270 -23.708 1.00 59.03 381 LEU A N 1
ATOM 2931 C CA . LEU A 1 381 ? -36.104 4.708 -23.403 1.00 59.03 381 LEU A CA 1
ATOM 2932 C C . LEU A 1 381 ? -36.988 5.036 -22.178 1.00 59.03 381 LEU A C 1
ATOM 2934 O O . LEU A 1 381 ? -36.745 6.009 -21.470 1.00 59.03 381 LEU A O 1
ATOM 2938 N N . VAL A 1 382 ? -38.008 4.210 -21.928 1.00 71.38 382 VAL A N 1
ATOM 2939 C CA . VAL A 1 382 ? -38.939 4.356 -20.801 1.00 71.38 382 VAL A CA 1
ATOM 2940 C C . VAL A 1 382 ? -38.244 4.068 -19.470 1.00 71.38 382 VAL A C 1
ATOM 2942 O O . VAL A 1 382 ? -38.444 4.809 -18.512 1.00 71.38 382 VAL A O 1
ATOM 2945 N N . GLU A 1 383 ? -37.379 3.054 -19.414 1.00 72.25 383 GLU A N 1
ATOM 2946 C CA . GLU A 1 383 ? -36.616 2.717 -18.203 1.00 72.25 383 GLU A CA 1
ATOM 2947 C C . GLU A 1 383 ? -35.639 3.842 -17.843 1.00 72.25 383 GLU A C 1
ATOM 2949 O O . GLU A 1 383 ? -35.528 4.220 -16.677 1.00 72.25 383 GLU A O 1
ATOM 2954 N N . LEU A 1 384 ? -35.016 4.462 -18.851 1.00 68.44 384 LEU A N 1
ATOM 2955 C CA . LEU A 1 384 ? -34.111 5.592 -18.644 1.00 68.44 384 LEU A CA 1
ATOM 2956 C C . LEU A 1 384 ? -34.835 6.814 -18.048 1.00 68.44 384 LEU A C 1
ATOM 2958 O O . LEU A 1 384 ? -34.319 7.475 -17.147 1.00 68.44 384 LEU A O 1
ATOM 2962 N N . LEU A 1 385 ? -36.050 7.102 -18.524 1.00 71.62 385 LEU A N 1
ATOM 2963 C CA . LEU A 1 385 ? -36.848 8.236 -18.047 1.00 71.62 385 LEU A CA 1
ATOM 2964 C C . LEU A 1 385 ? -37.320 8.054 -16.597 1.00 71.62 385 LEU A C 1
ATOM 2966 O O . LEU A 1 385 ? -37.349 9.024 -15.838 1.00 71.62 385 LEU A O 1
ATOM 2970 N N . VAL A 1 386 ? -37.635 6.820 -16.190 1.00 80.56 386 VAL A N 1
ATOM 2971 C CA . VAL A 1 386 ? -38.019 6.507 -14.803 1.00 80.56 386 VAL A CA 1
ATOM 2972 C C . VAL A 1 386 ? -36.846 6.734 -13.844 1.00 80.56 386 VAL A C 1
ATOM 2974 O O . VAL A 1 386 ? -37.028 7.332 -12.784 1.00 80.56 386 VAL A O 1
ATOM 2977 N N . VAL A 1 387 ? -35.630 6.342 -14.232 1.00 73.19 387 VAL A N 1
ATOM 2978 C CA . VAL A 1 387 ? -34.425 6.542 -13.409 1.00 73.19 387 VAL A CA 1
ATOM 2979 C C . VAL A 1 387 ? -34.126 8.030 -13.202 1.00 73.19 387 VAL A C 1
ATOM 2981 O O . VAL A 1 387 ? -33.878 8.458 -12.074 1.00 73.19 387 VAL A O 1
ATOM 2984 N N . VAL A 1 388 ? -34.220 8.847 -14.256 1.00 76.44 388 VAL A N 1
ATOM 2985 C CA . VAL A 1 388 ? -33.979 10.300 -14.158 1.00 76.44 388 VAL A CA 1
ATOM 2986 C C . VAL A 1 388 ? -34.994 10.979 -13.231 1.00 76.44 388 VAL A C 1
ATOM 2988 O O . VAL A 1 388 ? -34.616 11.832 -12.425 1.00 76.44 388 VAL A O 1
ATOM 2991 N N . ALA A 1 389 ? -36.267 10.575 -13.287 1.00 82.19 389 ALA A N 1
ATOM 2992 C CA . ALA A 1 389 ? -37.303 11.113 -12.407 1.00 82.19 389 ALA A CA 1
ATOM 2993 C C . ALA A 1 389 ? -37.042 10.781 -10.925 1.00 82.19 389 ALA A C 1
ATOM 2995 O O . ALA A 1 389 ? -37.197 11.645 -10.062 1.00 82.19 389 ALA A O 1
ATOM 2996 N N . ILE A 1 390 ? -36.585 9.560 -10.627 1.00 82.94 390 ILE A N 1
ATOM 2997 C CA . ILE A 1 390 ? -36.259 9.130 -9.258 1.00 82.94 390 ILE A CA 1
ATOM 2998 C C . ILE A 1 390 ? -35.056 9.910 -8.708 1.00 82.94 390 ILE A C 1
ATOM 3000 O O . ILE A 1 390 ? -35.102 10.388 -7.573 1.00 82.94 390 ILE A O 1
ATOM 3004 N N . ILE A 1 391 ? -34.010 10.109 -9.518 1.00 75.25 391 ILE A N 1
ATOM 3005 C CA . ILE A 1 391 ? -32.820 10.877 -9.117 1.00 75.25 391 ILE A CA 1
ATOM 3006 C C . ILE A 1 391 ? -33.185 12.332 -8.790 1.00 75.25 391 ILE A C 1
ATOM 3008 O O . ILE A 1 391 ? -32.713 12.872 -7.788 1.00 75.25 391 ILE A O 1
ATOM 3012 N N . ALA A 1 392 ? -34.058 12.961 -9.583 1.00 74.88 392 ALA A N 1
ATOM 3013 C CA . ALA A 1 392 ? -34.492 14.337 -9.342 1.00 74.88 392 ALA A CA 1
ATOM 3014 C C . ALA A 1 392 ? -35.245 14.490 -8.007 1.00 74.88 392 ALA A C 1
ATOM 3016 O O . ALA A 1 392 ? -34.999 15.439 -7.261 1.00 74.88 392 ALA A O 1
ATOM 3017 N N . VAL A 1 393 ? -36.112 13.531 -7.664 1.00 77.25 393 VAL A N 1
ATOM 3018 C CA . VAL A 1 393 ? -36.837 13.527 -6.383 1.00 77.25 393 VAL A CA 1
ATOM 3019 C C . VAL A 1 393 ? -35.874 13.314 -5.212 1.00 77.25 393 VAL A C 1
ATOM 3021 O O . VAL A 1 393 ? -35.918 14.067 -4.236 1.00 77.25 393 VAL A O 1
ATOM 3024 N N . LEU A 1 394 ? -34.944 12.362 -5.325 1.00 63.28 394 LEU A N 1
ATOM 3025 C CA . LEU A 1 394 ? -33.938 12.108 -4.289 1.00 63.28 394 LEU A CA 1
ATOM 3026 C C . LEU A 1 394 ? -33.041 13.330 -4.043 1.00 63.28 394 LEU A C 1
ATOM 3028 O O . LEU A 1 394 ? -32.799 13.687 -2.891 1.00 63.28 394 LEU A O 1
ATOM 3032 N N . ALA A 1 395 ? -32.618 14.033 -5.096 1.00 57.97 395 ALA A N 1
ATOM 3033 C CA . ALA A 1 395 ? -31.793 15.234 -4.970 1.00 57.97 395 ALA A CA 1
ATOM 3034 C C . ALA A 1 395 ? -32.479 16.346 -4.149 1.00 57.97 395 ALA A C 1
ATOM 3036 O O . ALA A 1 395 ? -31.824 17.020 -3.350 1.00 57.97 395 ALA A O 1
ATOM 3037 N N . THR A 1 396 ? -33.800 16.510 -4.282 1.00 63.22 396 THR A N 1
ATOM 3038 C CA . THR A 1 396 ? -34.553 17.528 -3.523 1.00 63.22 396 THR A CA 1
ATOM 3039 C C . THR A 1 396 ? -34.717 17.199 -2.037 1.00 63.22 396 THR A C 1
ATOM 3041 O O . THR A 1 396 ? -34.750 18.110 -1.211 1.00 63.22 396 THR A O 1
ATOM 3044 N N . LEU A 1 397 ? -34.753 15.914 -1.675 1.00 60.62 397 LEU A N 1
ATOM 3045 C CA . LEU A 1 397 ? -34.923 15.465 -0.288 1.00 60.62 397 LEU A CA 1
ATOM 3046 C C . LEU A 1 397 ? -33.624 15.544 0.529 1.00 60.62 397 LEU A C 1
ATOM 3048 O O . LEU A 1 397 ? -33.664 15.676 1.751 1.00 60.62 397 LEU A O 1
ATOM 3052 N N . ILE A 1 398 ? -32.468 15.490 -0.136 1.00 50.91 398 ILE A N 1
ATOM 3053 C CA . ILE A 1 398 ? -31.161 15.358 0.520 1.00 50.91 398 ILE A CA 1
ATOM 3054 C C . ILE A 1 398 ? -30.492 16.727 0.788 1.00 50.91 398 ILE A C 1
ATOM 3056 O O . ILE A 1 398 ? -29.686 16.861 1.712 1.00 50.91 398 ILE A O 1
ATOM 3060 N N . ALA A 1 399 ? -30.846 17.780 0.042 1.00 49.31 399 ALA A N 1
ATOM 3061 C CA . ALA A 1 399 ? -30.200 19.097 0.133 1.00 49.31 399 ALA A CA 1
ATOM 3062 C C . ALA A 1 399 ? -30.201 19.753 1.543 1.00 49.31 399 ALA A C 1
ATOM 3064 O O . ALA A 1 399 ? -29.170 20.311 1.932 1.00 49.31 399 ALA A O 1
ATOM 3065 N N . PRO A 1 400 ? -31.270 19.671 2.365 1.00 47.66 400 PRO A N 1
ATOM 3066 C CA . PRO A 1 400 ? -31.267 20.264 3.708 1.00 47.66 400 PRO A CA 1
ATOM 3067 C C . PRO A 1 400 ? -30.298 19.578 4.688 1.00 47.66 400 PRO A C 1
ATOM 3069 O O . PRO A 1 400 ? -29.772 20.230 5.592 1.00 47.66 400 PRO A O 1
ATOM 3072 N N . ALA A 1 401 ? -30.017 18.282 4.501 1.00 48.19 401 ALA A N 1
ATOM 3073 C CA . ALA A 1 401 ? -29.109 17.519 5.360 1.00 48.19 401 ALA A CA 1
ATOM 3074 C C . ALA A 1 401 ? -27.640 17.947 5.181 1.00 48.19 401 ALA A C 1
ATOM 3076 O O . ALA A 1 401 ? -26.883 18.002 6.153 1.00 48.19 401 ALA A O 1
ATOM 3077 N N . PHE A 1 402 ? -27.250 18.353 3.967 1.00 45.19 402 PHE A N 1
ATOM 3078 C CA . PHE A 1 402 ? -25.888 18.811 3.676 1.00 45.19 402 PHE A CA 1
ATOM 3079 C C . PHE A 1 402 ? -25.533 20.150 4.342 1.00 45.19 402 PHE A C 1
ATOM 3081 O O . PHE A 1 402 ? -24.391 20.334 4.764 1.00 45.19 402 PHE A O 1
ATOM 3088 N N . ASN A 1 403 ? -26.501 21.054 4.536 1.00 43.25 403 ASN A N 1
ATOM 3089 C CA . ASN A 1 403 ? -26.251 22.340 5.205 1.00 43.25 403 ASN A CA 1
ATOM 3090 C C . ASN A 1 403 ? -25.979 22.200 6.715 1.00 43.25 403 ASN A C 1
ATOM 3092 O O . ASN A 1 403 ? -25.254 23.015 7.288 1.00 43.25 403 ASN A O 1
ATOM 3096 N N . ASN A 1 404 ? -26.512 21.158 7.363 1.00 44.41 404 ASN A N 1
ATOM 3097 C CA . ASN A 1 404 ? -26.265 20.892 8.784 1.00 44.41 404 ASN A CA 1
ATOM 3098 C C . ASN A 1 404 ? -24.933 20.159 9.037 1.00 44.41 404 ASN A C 1
ATOM 3100 O O . ASN A 1 404 ? -24.335 20.356 10.094 1.00 44.41 404 ASN A O 1
ATOM 3104 N N . MET A 1 405 ? -24.419 19.389 8.067 1.00 43.84 405 MET A N 1
ATOM 3105 C CA . MET A 1 405 ? -23.106 18.727 8.178 1.00 43.84 405 MET A CA 1
ATOM 3106 C C . MET A 1 405 ? -21.922 19.706 8.108 1.00 43.84 405 MET A C 1
ATOM 3108 O O . MET A 1 405 ? -20.878 19.453 8.707 1.00 43.84 405 MET A O 1
ATOM 3112 N N . GLY A 1 406 ? -22.074 20.846 7.424 1.00 44.56 406 GLY A N 1
ATOM 3113 C CA . GLY A 1 406 ? -20.999 21.835 7.275 1.00 44.56 406 GLY A CA 1
ATOM 3114 C C . GLY A 1 406 ? -20.612 22.571 8.567 1.00 44.56 406 GLY A C 1
ATOM 3115 O O . GLY A 1 406 ? -19.479 23.032 8.681 1.00 44.56 406 GLY A O 1
ATOM 3116 N N . LYS A 1 407 ? -21.522 22.670 9.550 1.00 45.97 407 LYS A N 1
ATOM 3117 C CA . LYS A 1 407 ? -21.287 23.404 10.812 1.00 45.97 407 LYS A CA 1
ATOM 3118 C C . LYS A 1 407 ? -20.727 22.517 11.929 1.00 45.97 407 LYS A C 1
ATOM 3120 O O . LYS A 1 407 ? -19.743 22.908 12.545 1.00 45.97 407 LYS A O 1
ATOM 3125 N N . ALA A 1 408 ? -21.233 21.287 12.080 1.00 51.53 408 ALA A N 1
ATOM 3126 C CA . ALA A 1 408 ? -20.680 20.309 13.027 1.00 51.53 408 ALA A CA 1
ATOM 3127 C C . ALA A 1 408 ? -19.212 19.945 12.713 1.00 51.53 408 ALA A C 1
ATOM 3129 O O . ALA A 1 408 ? -18.413 19.722 13.617 1.00 51.53 408 ALA A O 1
ATOM 3130 N N . SER A 1 409 ? -18.818 19.996 11.434 1.00 64.31 409 SER A N 1
ATOM 3131 C CA . SER A 1 409 ? -17.424 19.818 11.006 1.00 64.31 409 SER A CA 1
ATOM 3132 C C . SER A 1 409 ? -16.469 20.912 11.510 1.00 64.31 409 SER A C 1
ATOM 3134 O O . SER A 1 409 ? -15.256 20.694 11.488 1.00 64.31 409 SER A O 1
ATOM 3136 N N . LEU A 1 410 ? -16.965 22.092 11.903 1.00 81.81 410 LEU A N 1
ATOM 3137 C CA . LEU A 1 410 ? -16.106 23.208 12.289 1.00 81.81 410 LEU A CA 1
ATOM 3138 C C . LEU A 1 410 ? -15.629 23.093 13.738 1.00 81.81 410 LEU A C 1
ATOM 3140 O O . LEU A 1 410 ? -14.432 23.219 13.979 1.00 81.81 410 LEU A O 1
ATOM 3144 N N . LEU A 1 411 ? -16.538 22.828 14.683 1.00 86.62 411 LEU A N 1
ATOM 3145 C CA . LEU A 1 411 ? -16.191 22.666 16.098 1.00 86.62 411 LEU A CA 1
ATOM 3146 C C . LEU A 1 411 ? -15.168 21.539 16.295 1.00 86.62 411 LEU A C 1
ATOM 3148 O O . LEU A 1 411 ? -14.199 21.719 17.025 1.00 86.62 411 LEU A O 1
ATOM 3152 N N . ASP A 1 412 ? -15.327 20.433 15.569 1.00 84.44 412 ASP A N 1
ATOM 3153 C CA . ASP A 1 412 ? -14.382 19.315 15.580 1.00 84.44 412 ASP A CA 1
ATOM 3154 C C . ASP A 1 412 ? -13.011 19.682 15.000 1.00 84.44 412 ASP A C 1
ATOM 3156 O O . ASP A 1 412 ? -11.976 19.301 15.548 1.00 84.44 412 ASP A O 1
ATOM 3160 N N . ALA A 1 413 ? -12.974 20.428 13.893 1.00 83.38 413 ALA A N 1
ATOM 3161 C CA . ALA A 1 413 ? -11.716 20.868 13.297 1.00 83.38 413 ALA A CA 1
ATOM 3162 C C . ALA A 1 413 ? -10.948 21.815 14.234 1.00 83.38 413 ALA A C 1
ATOM 3164 O O . ALA A 1 413 ? -9.731 21.696 14.384 1.00 83.38 413 ALA A O 1
ATOM 3165 N N . GLU A 1 414 ? -11.658 22.738 14.883 1.00 90.19 414 GLU A N 1
ATOM 3166 C CA . GLU A 1 414 ? -11.077 23.688 15.831 1.00 90.19 414 GLU A CA 1
ATOM 3167 C C . GLU A 1 414 ? -10.703 23.015 17.167 1.00 90.19 414 GLU A C 1
ATOM 3169 O O . GLU A 1 414 ? -9.647 23.308 17.723 1.00 90.19 414 GLU A O 1
ATOM 3174 N N . GLY A 1 415 ? -11.487 22.041 17.639 1.00 90.44 415 GLY A N 1
ATOM 3175 C CA . GLY A 1 415 ? -11.165 21.212 18.805 1.00 90.44 415 GLY A CA 1
ATOM 3176 C C . GLY A 1 415 ? -9.895 20.391 18.620 1.00 90.44 415 GLY A C 1
ATOM 3177 O O . GLY A 1 415 ? -8.980 20.457 19.444 1.00 90.44 415 GLY A O 1
ATOM 3178 N N . ASN A 1 416 ? -9.778 19.692 17.490 1.00 88.31 416 ASN A N 1
ATOM 3179 C CA . ASN A 1 416 ? -8.565 18.952 17.140 1.00 88.31 416 ASN A CA 1
ATOM 3180 C C . ASN A 1 416 ? -7.340 19.863 17.003 1.00 88.31 416 ASN A C 1
ATOM 3182 O O . ASN A 1 416 ? -6.238 19.476 17.387 1.00 88.31 416 ASN A O 1
ATOM 3186 N N . ARG A 1 417 ? -7.517 21.092 16.502 1.00 90.44 417 ARG A N 1
ATOM 3187 C CA . ARG A 1 417 ? -6.438 22.085 16.434 1.00 90.44 417 ARG A CA 1
ATOM 3188 C C . ARG A 1 417 ? -5.883 22.414 17.823 1.00 90.44 417 ARG A C 1
ATOM 3190 O O . ARG A 1 417 ? -4.670 22.381 18.015 1.00 90.44 417 ARG A O 1
ATOM 3197 N N . VAL A 1 418 ? -6.757 22.657 18.802 1.00 91.81 418 VAL A N 1
ATOM 3198 C CA . VAL A 1 418 ? -6.342 22.908 20.193 1.00 91.81 418 VAL A CA 1
ATOM 3199 C C . VAL A 1 418 ? -5.626 21.691 20.791 1.00 91.81 418 VAL A C 1
ATOM 3201 O O . VAL A 1 418 ? -4.573 21.846 21.408 1.00 91.81 418 VAL A O 1
ATOM 3204 N N . VAL A 1 419 ? -6.134 20.476 20.555 1.00 92.62 419 VAL A N 1
ATOM 3205 C CA . VAL A 1 419 ? -5.486 19.226 21.000 1.00 92.62 419 VAL A CA 1
ATOM 3206 C C . VAL A 1 419 ? -4.091 19.060 20.392 1.00 92.62 419 VAL A C 1
ATOM 3208 O O . VAL A 1 419 ? -3.151 18.701 21.100 1.00 92.62 419 VAL A O 1
ATOM 3211 N N . ASN A 1 420 ? -3.927 19.357 19.103 1.00 91.50 420 ASN A N 1
ATOM 3212 C CA . ASN A 1 420 ? -2.632 19.272 18.433 1.00 91.50 420 ASN A CA 1
ATOM 3213 C C . ASN A 1 420 ? -1.617 20.253 19.027 1.00 91.50 420 ASN A C 1
ATOM 3215 O O . ASN A 1 420 ? -0.471 19.869 19.237 1.00 91.50 420 ASN A O 1
ATOM 3219 N N . LEU A 1 421 ? -2.032 21.477 19.369 1.00 93.50 421 LEU A N 1
ATOM 3220 C CA . LEU A 1 421 ? -1.165 22.445 20.049 1.00 93.50 421 LEU A CA 1
ATOM 3221 C C . LEU A 1 421 ? -0.761 21.980 21.454 1.00 93.50 421 LEU A C 1
ATOM 3223 O O . LEU A 1 421 ? 0.403 22.111 21.822 1.00 93.50 421 LEU A O 1
ATOM 3227 N N . ILE A 1 422 ? -1.684 21.386 22.215 1.00 94.50 422 ILE A N 1
ATOM 3228 C CA . ILE A 1 422 ? -1.402 20.788 23.533 1.00 94.50 422 ILE A CA 1
ATOM 3229 C C . ILE A 1 422 ? -0.385 19.651 23.408 1.00 94.50 422 ILE A C 1
ATOM 3231 O O . ILE A 1 422 ? 0.594 19.596 24.153 1.00 94.50 422 ILE A O 1
ATOM 3235 N N . ASN A 1 423 ? -0.592 18.751 22.446 1.00 92.81 423 ASN A N 1
ATOM 3236 C CA . ASN A 1 423 ? 0.308 17.627 22.214 1.00 92.81 423 ASN A CA 1
ATOM 3237 C C . ASN A 1 423 ? 1.683 18.099 21.737 1.00 92.81 423 ASN A C 1
ATOM 3239 O O . ASN A 1 423 ? 2.689 17.588 22.219 1.00 92.81 423 ASN A O 1
ATOM 3243 N N . HIS A 1 424 ? 1.728 19.099 20.857 1.00 94.38 424 HIS A N 1
ATOM 3244 C CA . HIS A 1 424 ? 2.968 19.709 20.396 1.00 94.38 424 HIS A CA 1
ATOM 3245 C C . HIS A 1 424 ? 3.724 20.368 21.555 1.00 94.38 424 HIS A C 1
ATOM 3247 O O . HIS A 1 424 ? 4.923 20.152 21.687 1.00 94.38 424 HIS A O 1
ATOM 3253 N N . ALA A 1 425 ? 3.032 21.084 22.447 1.00 95.44 425 ALA A N 1
ATOM 3254 C CA . ALA A 1 425 ? 3.645 21.674 23.633 1.00 95.44 425 ALA A CA 1
ATOM 3255 C C . ALA A 1 425 ? 4.285 20.611 24.542 1.00 95.44 425 ALA A C 1
ATOM 3257 O O . ALA A 1 425 ? 5.453 20.731 24.906 1.00 95.44 425 ALA A O 1
ATOM 3258 N N . GLY A 1 426 ? 3.544 19.543 24.858 1.00 93.94 426 GLY A N 1
ATOM 3259 C CA . GLY A 1 426 ? 4.042 18.459 25.708 1.00 93.94 426 GLY A CA 1
ATOM 3260 C C . GLY A 1 426 ? 5.125 17.593 25.053 1.00 93.94 426 GLY A C 1
ATOM 3261 O O . GLY A 1 426 ? 6.006 17.088 25.740 1.00 93.94 426 GLY A O 1
ATOM 3262 N N . GLN A 1 427 ? 5.093 17.401 23.732 1.00 93.06 427 GLN A N 1
ATOM 3263 C CA . GLN A 1 427 ? 6.168 16.715 23.006 1.00 93.06 427 GLN A CA 1
ATOM 3264 C C . GLN A 1 427 ? 7.428 17.575 22.936 1.00 93.06 427 GLN A C 1
ATOM 3266 O O . GLN A 1 427 ? 8.526 17.066 23.163 1.00 93.06 427 GLN A O 1
ATOM 3271 N N . ASN A 1 428 ? 7.273 18.873 22.656 1.00 94.38 428 ASN A N 1
ATOM 3272 C CA . ASN A 1 428 ? 8.393 19.798 22.599 1.00 94.38 428 ASN A CA 1
ATOM 3273 C C . ASN A 1 428 ? 9.109 19.848 23.951 1.00 94.38 428 ASN A C 1
ATOM 3275 O O . ASN A 1 428 ? 10.325 19.678 23.977 1.00 94.38 428 ASN A O 1
ATOM 3279 N N . SER A 1 429 ? 8.364 19.945 25.062 1.00 95.19 429 SER A N 1
ATOM 3280 C CA . SER A 1 429 ? 8.966 20.018 26.397 1.00 95.19 429 SER A CA 1
ATOM 3281 C C . SER A 1 429 ? 9.840 18.806 26.730 1.00 95.19 429 SER A C 1
ATOM 3283 O O . SER A 1 429 ? 10.940 18.962 27.259 1.00 95.19 429 SER A O 1
ATOM 3285 N N . VAL A 1 430 ? 9.399 17.605 26.341 1.00 93.31 430 VAL A N 1
ATOM 3286 C CA . VAL A 1 430 ? 10.170 16.362 26.497 1.00 93.31 430 VAL A CA 1
ATOM 3287 C C . VAL A 1 430 ? 11.373 16.330 25.561 1.00 93.31 430 VAL A C 1
ATOM 3289 O O . VAL A 1 430 ? 12.494 16.096 26.001 1.00 93.31 430 VAL A O 1
ATOM 3292 N N . SER A 1 431 ? 11.160 16.579 24.268 1.00 92.12 431 SER A N 1
ATOM 3293 C CA . SER A 1 431 ? 12.215 16.447 23.252 1.00 92.12 431 SER A CA 1
ATOM 3294 C C . SER A 1 431 ? 13.368 17.434 23.444 1.00 92.12 431 SER A C 1
ATOM 3296 O O . SER A 1 431 ? 14.516 17.119 23.138 1.00 92.12 431 SER A O 1
ATOM 3298 N N . LYS A 1 432 ? 13.061 18.623 23.964 1.00 90.12 432 LYS A N 1
ATOM 3299 C CA . LYS A 1 432 ? 14.016 19.706 24.207 1.00 90.12 432 LYS A CA 1
ATOM 3300 C C . LYS A 1 432 ? 14.539 19.713 25.633 1.00 90.12 432 LYS A C 1
ATOM 3302 O O . LYS A 1 432 ? 15.430 20.496 25.943 1.00 90.12 432 LYS A O 1
ATOM 3307 N N . ASN A 1 433 ? 13.998 18.838 26.483 1.00 93.00 433 ASN A N 1
ATOM 3308 C CA . ASN A 1 433 ? 14.262 18.810 27.914 1.00 93.00 433 ASN A CA 1
ATOM 3309 C C . ASN A 1 433 ? 14.118 20.209 28.553 1.00 93.00 433 ASN A C 1
ATOM 3311 O O . ASN A 1 433 ? 14.932 20.630 29.374 1.00 93.00 433 ASN A O 1
ATOM 3315 N N . ALA A 1 434 ? 13.090 20.949 28.135 1.00 93.25 434 ALA A N 1
ATOM 3316 C CA . ALA A 1 434 ? 12.885 22.352 28.476 1.00 93.25 434 ALA A CA 1
ATOM 3317 C C . ALA A 1 434 ? 11.400 22.648 28.714 1.00 93.25 434 ALA A C 1
ATOM 3319 O O . ALA A 1 434 ? 10.523 21.921 28.251 1.00 93.25 434 ALA A O 1
ATOM 3320 N N . MET A 1 435 ? 11.081 23.714 29.451 1.00 96.69 435 MET A N 1
ATOM 3321 C CA . MET A 1 435 ? 9.678 24.082 29.661 1.00 96.69 435 MET A CA 1
ATOM 3322 C C . MET A 1 435 ? 9.050 24.588 28.361 1.00 96.69 435 MET A C 1
ATOM 3324 O O . MET A 1 435 ? 9.675 25.321 27.599 1.00 96.69 435 MET A O 1
ATOM 3328 N N . THR A 1 436 ? 7.794 24.227 28.110 1.00 97.44 436 THR A N 1
ATOM 3329 C CA . THR A 1 436 ? 7.029 24.731 26.960 1.00 97.44 436 THR A CA 1
ATOM 3330 C C . THR A 1 436 ? 5.682 25.265 27.428 1.00 97.44 436 THR A C 1
ATOM 3332 O O . THR A 1 436 ? 4.962 24.586 28.153 1.00 97.44 436 THR A O 1
ATOM 3335 N N . ALA A 1 437 ? 5.328 26.481 27.026 1.00 96.50 437 ALA A N 1
ATOM 3336 C CA . ALA A 1 437 ? 4.096 27.151 27.410 1.00 96.50 437 ALA A CA 1
ATOM 3337 C C . ALA A 1 437 ? 3.107 27.203 26.242 1.00 96.50 437 ALA A C 1
ATOM 3339 O O . ALA A 1 437 ? 3.439 27.696 25.165 1.00 96.50 437 ALA A O 1
ATOM 3340 N N . LEU A 1 438 ? 1.875 26.753 26.476 1.00 95.69 438 LEU A N 1
ATOM 3341 C CA . LEU A 1 438 ? 0.731 27.041 25.615 1.00 95.69 438 LEU A CA 1
ATOM 3342 C C . LEU A 1 438 ? 0.117 28.367 26.060 1.00 95.69 438 LEU A C 1
ATOM 3344 O O . LEU A 1 438 ? -0.340 28.477 27.196 1.00 95.69 438 LEU A O 1
ATOM 3348 N N . ILE A 1 439 ? 0.084 29.350 25.163 1.00 94.25 439 ILE A N 1
ATOM 3349 C CA . ILE A 1 439 ? -0.508 30.667 25.402 1.00 94.25 439 ILE A CA 1
ATOM 3350 C C . ILE A 1 439 ? -1.828 30.770 24.647 1.00 94.25 439 ILE A C 1
ATOM 3352 O O . ILE A 1 439 ? -1.876 30.496 23.451 1.00 94.25 439 ILE A O 1
ATOM 3356 N N . ALA A 1 440 ? -2.871 31.231 25.331 1.00 92.06 440 ALA A N 1
ATOM 3357 C CA . ALA A 1 440 ? -4.162 31.579 24.759 1.00 92.06 440 ALA A CA 1
ATOM 3358 C C . ALA A 1 440 ? -4.472 33.052 25.039 1.00 92.06 440 ALA A C 1
ATOM 3360 O O . ALA A 1 440 ? -4.566 33.478 26.187 1.00 92.06 440 ALA A O 1
ATOM 3361 N N . ALA A 1 441 ? -4.627 33.850 23.993 1.00 90.00 441 ALA A N 1
ATOM 3362 C CA . ALA A 1 441 ? -4.751 35.296 24.069 1.00 90.00 441 ALA A CA 1
ATOM 3363 C C . ALA A 1 441 ? -6.044 35.782 23.408 1.00 90.00 441 ALA A C 1
ATOM 3365 O O . ALA A 1 441 ? -6.581 35.130 22.508 1.00 90.00 441 ALA A O 1
ATOM 3366 N N . SER A 1 442 ? -6.528 36.953 23.832 1.00 84.56 442 SER A N 1
ATOM 3367 C CA . SER A 1 442 ? -7.655 37.650 23.198 1.00 84.56 442 SER A CA 1
ATOM 3368 C C . SER A 1 442 ? -7.160 38.921 22.492 1.00 84.56 442 SER A C 1
ATOM 3370 O O . SER A 1 442 ? -7.100 39.976 23.123 1.00 84.56 442 SER A O 1
ATOM 3372 N N . PRO A 1 443 ? -6.790 38.864 21.196 1.00 75.56 443 PRO A N 1
ATOM 3373 C CA . PRO A 1 443 ? -6.203 40.009 20.489 1.00 75.56 443 PR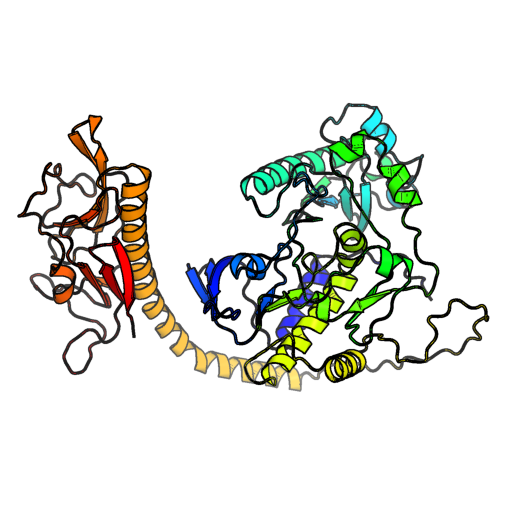O A CA 1
ATOM 3374 C C . PRO A 1 443 ? -7.116 41.233 20.361 1.00 75.56 443 PRO A C 1
ATOM 3376 O O . PRO A 1 443 ? -6.640 42.338 20.135 1.00 75.56 443 PRO A O 1
ATOM 3379 N N . ASP A 1 444 ? -8.423 41.028 20.467 1.00 73.31 444 ASP A N 1
ATOM 3380 C CA . ASP A 1 444 ? -9.492 42.015 20.312 1.00 73.31 444 ASP A CA 1
ATOM 3381 C C . ASP A 1 444 ? -10.070 42.502 21.653 1.00 73.31 444 ASP A C 1
ATOM 3383 O O . ASP A 1 444 ? -11.091 43.185 21.664 1.00 73.31 444 ASP A O 1
ATOM 3387 N N . ALA A 1 445 ? -9.460 42.118 22.782 1.00 66.88 445 ALA A N 1
ATOM 3388 C CA . ALA A 1 445 ? -9.972 42.359 24.134 1.00 66.88 445 ALA A CA 1
ATOM 3389 C C . ALA A 1 445 ? -11.407 41.836 24.388 1.00 66.88 445 ALA A C 1
ATOM 3391 O O . ALA A 1 445 ? -12.029 42.206 25.380 1.00 66.88 445 ALA A O 1
ATOM 3392 N N . SER A 1 446 ? -11.924 40.939 23.536 1.00 68.38 446 SER A N 1
ATOM 3393 C CA . SER A 1 446 ? -13.261 40.342 23.692 1.00 68.38 446 SER A CA 1
ATOM 3394 C C . SER A 1 446 ? -13.368 39.361 24.863 1.00 68.38 446 SER A C 1
ATOM 3396 O O . SER A 1 446 ? -14.470 38.980 25.241 1.00 68.38 446 SER A O 1
ATOM 3398 N N . GLY A 1 447 ? -12.234 38.909 25.409 1.00 69.00 447 GLY A N 1
ATOM 3399 C CA . GLY A 1 447 ? -12.189 37.829 26.394 1.00 69.00 447 GLY A CA 1
ATOM 3400 C C . GLY A 1 447 ? -12.449 36.446 25.788 1.00 69.00 447 GLY A C 1
ATOM 3401 O O . GLY A 1 447 ? -12.623 35.483 26.527 1.00 69.00 447 GLY A O 1
ATOM 3402 N N . ALA A 1 448 ? -12.455 36.321 24.456 1.00 74.25 448 ALA A N 1
ATOM 3403 C CA . ALA A 1 448 ? -12.776 35.071 23.771 1.00 74.25 448 ALA A CA 1
ATOM 3404 C C . ALA A 1 448 ? -11.589 34.098 23.646 1.00 74.25 448 ALA A C 1
ATOM 3406 O O . ALA A 1 448 ? -11.783 32.969 23.202 1.00 74.25 448 ALA A O 1
ATOM 3407 N N . TYR A 1 449 ? -10.369 34.536 23.983 1.00 83.06 449 TYR A N 1
ATOM 3408 C CA . TYR A 1 449 ? -9.127 33.740 23.979 1.00 83.06 449 TYR A CA 1
ATOM 3409 C C . TYR A 1 449 ? -8.847 32.960 22.683 1.00 83.06 449 TYR A C 1
ATOM 3411 O O . TYR A 1 449 ? -8.266 31.881 22.696 1.00 83.06 449 TYR A O 1
ATOM 3419 N N . ARG A 1 450 ? -9.255 33.508 21.534 1.00 84.25 450 ARG A N 1
ATOM 3420 C CA . ARG A 1 450 ? -9.284 32.793 20.247 1.00 84.25 450 ARG A CA 1
ATOM 3421 C C . ARG A 1 450 ? -7.925 32.619 19.573 1.00 84.25 450 ARG A C 1
ATOM 3423 O O . ARG A 1 450 ? -7.872 31.925 18.564 1.00 84.25 450 ARG A O 1
ATOM 3430 N N . ALA A 1 451 ? -6.860 33.254 20.059 1.00 89.75 451 ALA A N 1
ATOM 3431 C CA . ALA A 1 451 ? -5.527 33.148 19.470 1.00 89.75 451 ALA A CA 1
ATOM 3432 C C . ALA A 1 451 ? -4.613 32.300 20.356 1.00 89.75 451 ALA A C 1
ATOM 3434 O O . ALA A 1 451 ? -4.469 32.588 21.539 1.00 89.75 451 ALA A O 1
ATOM 3435 N N . LEU A 1 452 ? -3.977 31.282 19.784 1.00 93.31 452 LEU A N 1
ATOM 3436 C CA . LEU A 1 452 ? -3.139 30.315 20.481 1.00 93.31 452 LEU A CA 1
ATOM 3437 C C . LEU A 1 452 ? -1.727 30.306 19.895 1.00 93.31 452 LEU A C 1
ATOM 3439 O O . LEU A 1 452 ? -1.554 30.451 18.685 1.00 93.31 452 LEU A O 1
ATOM 3443 N N . THR A 1 453 ? -0.716 30.126 20.737 1.00 95.44 453 THR A N 1
ATOM 3444 C CA . THR A 1 453 ? 0.676 29.942 20.305 1.00 95.44 453 THR A CA 1
ATOM 3445 C C . THR A 1 453 ? 1.472 29.166 21.350 1.00 95.44 453 THR A C 1
ATOM 3447 O O . THR A 1 453 ? 0.999 28.974 22.471 1.00 95.44 453 THR A O 1
ATOM 3450 N N . LEU A 1 454 ? 2.682 28.737 20.988 1.00 97.25 454 LEU A N 1
ATOM 3451 C CA . LEU A 1 454 ? 3.603 28.032 21.874 1.00 97.25 454 LEU A CA 1
ATOM 3452 C C . LEU A 1 454 ? 4.900 28.818 22.056 1.00 97.25 454 LEU A C 1
ATOM 3454 O O . LEU A 1 454 ? 5.499 29.298 21.085 1.00 97.25 454 LEU A O 1
ATOM 3458 N N . LEU A 1 455 ? 5.334 28.906 23.309 1.00 96.12 455 LEU A N 1
ATOM 3459 C CA . LEU A 1 455 ? 6.627 29.442 23.710 1.00 96.12 455 LEU A CA 1
ATOM 3460 C C . LEU A 1 455 ? 7.474 28.314 24.296 1.00 96.12 455 LEU A C 1
ATOM 3462 O O . LEU A 1 455 ? 6.976 27.483 25.045 1.00 96.12 455 LEU A O 1
ATOM 3466 N N . GLU A 1 456 ? 8.756 28.308 23.982 1.00 95.12 456 GLU A N 1
ATOM 3467 C CA . GLU A 1 456 ? 9.758 27.411 24.549 1.00 95.12 456 GLU A CA 1
ATOM 3468 C C . GLU A 1 456 ? 10.664 28.222 25.471 1.00 95.12 456 GLU A C 1
ATOM 3470 O O . GLU A 1 456 ? 11.051 29.343 25.135 1.00 95.12 456 GLU A O 1
ATOM 3475 N N . TYR A 1 457 ? 10.986 27.679 26.640 1.00 95.44 457 TYR A N 1
ATOM 3476 C CA . TYR A 1 457 ? 12.009 28.250 27.503 1.00 95.44 457 TYR A CA 1
ATOM 3477 C C . TYR A 1 457 ? 13.381 27.766 27.042 1.00 95.44 457 TYR A C 1
ATOM 3479 O O . TYR A 1 457 ? 13.597 26.564 26.952 1.00 95.44 457 TYR A O 1
ATOM 3487 N N . VAL A 1 458 ? 14.304 28.688 26.779 1.00 89.44 458 VAL A N 1
ATOM 3488 C CA . VAL A 1 458 ? 15.679 28.382 26.371 1.00 89.44 458 VAL A CA 1
ATOM 3489 C C . VAL A 1 458 ? 16.583 28.536 27.598 1.00 89.44 458 VAL A C 1
ATOM 3491 O O . VAL A 1 458 ? 16.857 29.676 27.993 1.00 89.44 458 VAL A O 1
ATOM 3494 N N . PRO A 1 459 ? 17.044 27.437 28.231 1.00 83.62 459 PRO A N 1
ATOM 3495 C CA . PRO A 1 459 ? 17.807 27.511 29.478 1.00 83.62 459 PRO A CA 1
ATOM 3496 C C . PRO A 1 459 ? 19.094 28.335 29.352 1.00 83.62 459 PRO A C 1
ATOM 3498 O O . PRO A 1 459 ? 19.416 29.114 30.247 1.00 83.62 459 PRO A O 1
ATOM 3501 N N . GLU A 1 460 ? 19.799 28.223 28.222 1.00 84.38 460 GLU A N 1
ATOM 3502 C CA . GLU A 1 460 ? 21.081 28.894 27.974 1.00 84.38 460 GLU A CA 1
ATOM 3503 C C . GLU A 1 460 ? 20.938 30.416 27.880 1.00 84.38 460 GLU A C 1
ATOM 3505 O O . GLU A 1 460 ? 21.827 31.151 28.305 1.00 84.38 460 GLU A O 1
ATOM 3510 N N . ALA A 1 461 ? 19.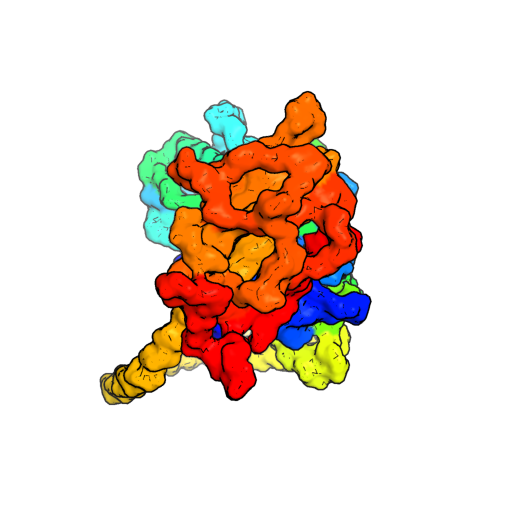816 30.888 27.333 1.00 83.44 461 ALA A N 1
ATOM 3511 C CA . ALA A 1 461 ? 19.499 32.308 27.212 1.00 83.44 461 ALA A CA 1
ATOM 3512 C C . ALA A 1 461 ? 18.704 32.838 28.415 1.00 83.44 461 ALA A C 1
ATOM 3514 O O . ALA A 1 461 ? 18.558 34.045 28.566 1.00 83.44 461 ALA A O 1
ATOM 3515 N N . SER A 1 462 ? 18.189 31.948 29.274 1.00 85.56 462 SER A N 1
ATOM 3516 C CA . SER A 1 462 ? 17.260 32.280 30.360 1.00 85.56 462 SER A CA 1
ATOM 3517 C C . SER A 1 462 ? 16.024 33.067 29.899 1.00 85.56 462 SER A C 1
ATOM 3519 O O . SER A 1 462 ? 15.457 33.852 30.659 1.00 85.56 462 SER A O 1
ATOM 3521 N N . GLU A 1 463 ? 15.561 32.814 28.674 1.00 91.06 463 GLU A N 1
ATOM 3522 C CA . GLU A 1 463 ? 14.470 33.548 28.029 1.00 91.06 463 GLU A CA 1
ATOM 3523 C C . GLU A 1 463 ? 13.440 32.607 27.396 1.00 91.06 463 GLU A C 1
ATOM 3525 O O . GLU A 1 463 ? 13.743 31.478 27.010 1.00 91.06 463 GLU A O 1
ATOM 3530 N N . TRP A 1 464 ? 12.201 33.086 27.264 1.00 94.44 464 TRP A N 1
ATOM 3531 C CA . TRP A 1 464 ? 11.164 32.396 26.499 1.00 94.44 464 TRP A CA 1
ATOM 3532 C C . TRP A 1 464 ? 11.143 32.885 25.054 1.00 94.44 464 TRP A C 1
ATOM 3534 O O . TRP A 1 464 ? 11.060 34.085 24.800 1.00 94.44 464 TRP A O 1
ATOM 3544 N N . THR A 1 465 ? 11.113 31.953 24.107 1.00 93.12 465 THR A N 1
ATOM 3545 C CA . THR A 1 465 ? 11.039 32.243 22.673 1.00 93.12 465 THR A CA 1
ATOM 3546 C C . THR A 1 465 ? 9.776 31.638 22.072 1.00 93.12 465 THR A C 1
ATOM 3548 O O . THR A 1 465 ? 9.471 30.465 22.274 1.00 93.12 465 THR A O 1
ATOM 3551 N N . GLN A 1 466 ? 9.024 32.428 21.302 1.00 94.00 466 GLN A N 1
ATOM 3552 C CA . GLN A 1 466 ? 7.915 31.900 20.510 1.00 94.00 466 GLN A CA 1
ATOM 3553 C C . GLN A 1 466 ? 8.472 31.085 19.337 1.00 94.00 466 GLN A C 1
ATOM 3555 O O . GLN A 1 466 ? 9.128 31.644 18.460 1.00 94.00 466 GLN A O 1
ATOM 3560 N N . PHE A 1 467 ? 8.158 29.792 19.287 1.00 92.81 467 PHE A N 1
ATOM 3561 C CA . PHE A 1 467 ? 8.597 28.906 18.201 1.00 92.81 467 PHE A CA 1
ATOM 3562 C C . PHE A 1 467 ? 7.438 28.441 17.308 1.00 92.81 467 PHE A C 1
ATOM 3564 O O . PHE A 1 467 ? 7.643 28.160 16.127 1.00 92.81 467 PHE A O 1
ATOM 3571 N N . ALA A 1 468 ? 6.206 28.408 17.829 1.00 92.00 468 ALA A N 1
ATOM 3572 C CA . ALA A 1 468 ? 5.024 28.115 17.024 1.00 92.00 468 ALA A CA 1
ATOM 3573 C C . ALA A 1 468 ? 4.417 29.394 16.432 1.00 92.00 468 ALA A C 1
ATOM 3575 O O . ALA A 1 468 ? 4.445 30.472 17.031 1.00 92.00 468 ALA A O 1
ATOM 3576 N N . LYS A 1 469 ? 3.840 29.284 15.232 1.00 92.44 469 LYS A N 1
ATOM 3577 C CA . LYS A 1 469 ? 3.041 30.370 14.650 1.00 92.44 469 LYS A CA 1
ATOM 3578 C C . LYS A 1 469 ? 1.744 30.530 15.441 1.00 92.44 469 LYS A C 1
ATOM 3580 O O . LYS A 1 469 ? 1.243 29.577 16.025 1.00 92.44 469 LYS A O 1
ATOM 3585 N N . TRP A 1 470 ? 1.185 31.735 15.407 1.00 93.00 470 TRP A N 1
ATOM 3586 C CA . TRP A 1 470 ? -0.136 31.967 15.971 1.00 93.00 470 TRP A CA 1
ATOM 3587 C C . TRP A 1 470 ? -1.214 31.237 15.176 1.00 93.00 470 TRP A C 1
ATOM 3589 O O . TRP A 1 470 ? -1.317 31.398 13.958 1.00 93.00 470 TRP A O 1
ATOM 3599 N N . GLU A 1 471 ? -2.063 30.519 15.893 1.00 91.38 471 GLU A N 1
ATOM 3600 C CA . GLU A 1 471 ? -3.262 29.887 15.368 1.00 91.38 471 GLU A CA 1
ATOM 3601 C C . GLU A 1 471 ? -4.490 30.605 15.920 1.00 91.38 471 GLU A C 1
ATOM 3603 O O . GLU A 1 471 ? -4.529 30.975 17.088 1.00 91.38 471 GLU A O 1
ATOM 3608 N N . THR A 1 472 ? -5.492 30.874 15.085 1.00 89.75 472 THR A N 1
ATOM 3609 C CA . THR A 1 472 ? -6.709 31.578 15.516 1.00 89.75 472 THR A CA 1
ATOM 3610 C C . THR A 1 472 ? -7.927 30.717 15.247 1.00 89.75 472 THR A C 1
ATOM 3612 O O . THR A 1 472 ? -8.098 30.231 14.128 1.00 89.75 472 THR A O 1
ATOM 3615 N N . LEU A 1 473 ? -8.774 30.552 16.262 1.00 88.06 473 LEU A N 1
ATOM 3616 C CA . LEU A 1 473 ? -10.029 29.828 16.126 1.00 88.06 473 LEU A CA 1
ATOM 3617 C C . LEU A 1 473 ? -10.933 30.518 15.106 1.00 88.06 473 LEU A C 1
ATOM 3619 O O . LEU A 1 473 ? -11.077 31.749 15.126 1.00 88.06 473 LEU A O 1
ATOM 3623 N N . LYS A 1 474 ? -11.575 29.743 14.228 1.00 87.12 474 LYS A N 1
ATOM 3624 C CA . LYS A 1 474 ? -12.530 30.307 13.260 1.00 87.12 474 LYS A CA 1
ATOM 3625 C C . LYS A 1 474 ? -13.707 30.998 13.946 1.00 87.12 474 LYS A C 1
ATOM 3627 O O . LYS A 1 474 ? -14.037 30.735 15.101 1.00 87.12 474 LYS A O 1
ATOM 3632 N N . GLU A 1 475 ? -14.318 31.938 13.229 1.00 80.75 475 GLU A N 1
ATOM 3633 C CA . GLU A 1 475 ? -15.523 32.615 13.709 1.00 80.75 475 GLU A CA 1
ATOM 3634 C C . GLU A 1 475 ? -16.644 31.612 13.970 1.00 80.75 475 GLU A C 1
ATOM 3636 O O . GLU A 1 475 ? -16.811 30.644 13.229 1.00 80.75 475 GLU A O 1
ATOM 3641 N N . GLY A 1 476 ? -17.391 31.845 15.049 1.00 81.62 476 GLY A N 1
ATOM 3642 C CA . GLY A 1 476 ? -18.431 30.934 15.511 1.00 81.62 476 GLY A CA 1
ATOM 3643 C C . GLY A 1 476 ? -17.954 29.858 16.487 1.00 81.62 476 GLY A C 1
ATOM 3644 O O . GLY A 1 476 ? -18.802 29.105 16.949 1.00 81.62 476 GLY A O 1
ATOM 3645 N N . ILE A 1 477 ? -16.659 29.784 16.827 1.00 87.25 477 ILE A N 1
ATOM 3646 C CA . ILE A 1 477 ? -16.131 28.910 17.888 1.00 87.25 477 ILE A CA 1
ATOM 3647 C C . ILE A 1 477 ? -15.498 29.755 18.993 1.00 87.25 477 ILE A C 1
ATOM 3649 O O . ILE A 1 477 ? -14.712 30.670 18.730 1.00 87.25 477 ILE A O 1
ATOM 3653 N N . VAL A 1 478 ? -15.843 29.435 20.237 1.00 84.75 478 VAL A N 1
ATOM 3654 C CA . VAL A 1 478 ? -15.410 30.158 21.436 1.00 84.75 478 VAL A CA 1
ATOM 3655 C C . VAL A 1 478 ? -15.026 29.189 22.549 1.00 84.75 478 VAL A C 1
ATOM 3657 O O . VAL A 1 478 ? -15.550 28.076 22.613 1.00 84.75 478 VAL A O 1
ATOM 3660 N N . PHE A 1 479 ? -14.130 29.619 23.438 1.00 88.25 479 PHE A N 1
ATOM 3661 C CA . PHE A 1 479 ? -13.897 28.928 24.704 1.00 88.25 479 PHE A CA 1
ATOM 3662 C C . PHE A 1 479 ? -15.057 29.197 25.670 1.00 88.25 479 PHE A C 1
ATOM 3664 O O . PHE A 1 479 ? -15.511 30.335 25.803 1.00 88.25 479 PHE A O 1
ATOM 3671 N N . ASP A 1 480 ? -15.518 28.156 26.356 1.00 86.00 480 ASP A N 1
ATOM 3672 C CA . ASP A 1 480 ? -16.419 28.260 27.495 1.00 86.00 480 ASP A CA 1
ATOM 3673 C C . ASP A 1 480 ? -15.607 28.730 28.715 1.00 86.00 480 ASP A C 1
ATOM 3675 O O . ASP A 1 480 ? -14.722 28.004 29.186 1.00 86.00 480 ASP A O 1
ATOM 3679 N N . PRO A 1 481 ? -15.870 29.940 29.235 1.00 77.06 481 PRO A N 1
ATOM 3680 C CA . PRO A 1 481 ? -15.070 30.517 30.301 1.00 77.06 481 PRO A CA 1
ATOM 3681 C C . PRO A 1 481 ? -15.168 29.736 31.614 1.00 77.06 481 PRO A C 1
ATOM 3683 O O . PRO A 1 481 ? -14.247 29.848 32.413 1.00 77.06 481 PRO A O 1
ATOM 3686 N N . SER A 1 482 ? -16.221 28.942 31.842 1.00 78.44 482 SER A N 1
ATOM 3687 C CA . SER A 1 482 ? -16.394 28.191 33.096 1.00 78.44 482 SER A CA 1
ATOM 3688 C C . SER A 1 482 ? -15.376 27.062 33.283 1.00 78.44 482 SER A C 1
ATOM 3690 O O . SER A 1 482 ? -14.970 26.780 34.407 1.00 78.44 482 SER A O 1
ATOM 3692 N N . GLU A 1 483 ? -14.927 26.447 32.189 1.00 79.81 483 GLU A N 1
ATOM 3693 C CA . GLU A 1 483 ? -13.955 25.345 32.220 1.00 79.81 483 GLU A CA 1
ATOM 3694 C C . GLU A 1 483 ? -12.557 25.832 31.818 1.00 79.81 483 GLU A C 1
ATOM 3696 O O . GLU A 1 483 ? -11.542 25.400 32.368 1.00 79.81 483 GLU A O 1
ATOM 3701 N N . PHE A 1 484 ? -12.498 26.846 30.947 1.00 81.12 484 PHE A N 1
ATOM 3702 C CA . PHE A 1 484 ? -11.258 27.480 30.500 1.00 81.12 484 PHE A CA 1
ATOM 3703 C C . PHE A 1 484 ? -10.554 28.327 31.583 1.00 81.12 484 PHE A C 1
ATOM 3705 O O . PHE A 1 484 ? -9.425 28.792 31.410 1.00 81.12 484 PHE A O 1
ATOM 3712 N N . THR A 1 485 ? -11.186 28.553 32.738 1.00 69.62 485 THR A N 1
ATOM 3713 C CA . THR A 1 485 ? -10.578 29.252 33.884 1.00 69.62 485 THR A CA 1
ATOM 3714 C C . THR A 1 485 ? -9.452 28.503 34.571 1.00 69.62 485 THR A C 1
ATOM 3716 O O . THR A 1 485 ? -8.712 29.122 35.326 1.00 69.62 485 THR A O 1
ATOM 3719 N N . THR A 1 486 ? -9.287 27.214 34.293 1.00 79.00 486 THR A N 1
ATOM 3720 C CA . THR A 1 486 ? -8.205 26.389 34.851 1.00 79.00 486 THR A CA 1
ATOM 3721 C C . THR A 1 486 ? -6.806 26.793 34.365 1.00 79.00 486 THR A C 1
ATOM 3723 O O . THR A 1 486 ? -5.806 26.376 34.944 1.00 79.00 486 THR A O 1
ATOM 3726 N N . PHE A 1 487 ? -6.712 27.643 33.339 1.00 86.31 487 PHE A N 1
ATOM 3727 C CA . PHE A 1 487 ? -5.451 28.220 32.883 1.00 86.31 487 PHE A CA 1
ATOM 3728 C C . PHE A 1 487 ? -5.001 29.349 33.809 1.00 86.31 487 PHE A C 1
ATOM 3730 O O . PHE A 1 487 ? -5.812 30.164 34.255 1.00 86.31 487 PHE A O 1
ATOM 3737 N N . THR A 1 488 ? -3.690 29.464 34.020 1.00 86.19 488 THR A N 1
ATOM 3738 C CA . THR A 1 488 ? -3.134 30.572 34.800 1.00 86.19 488 THR A CA 1
ATOM 3739 C C . THR A 1 488 ? -3.264 31.884 34.028 1.00 86.19 488 THR A C 1
ATOM 3741 O O . THR A 1 488 ? -2.982 31.954 32.830 1.00 86.19 488 THR A O 1
ATOM 3744 N N . ASP A 1 489 ? -3.741 32.918 34.715 1.00 83.69 489 ASP A N 1
ATOM 3745 C CA . ASP A 1 489 ? -3.963 34.246 34.150 1.00 83.69 489 ASP A CA 1
ATOM 3746 C C . ASP A 1 489 ? -2.655 35.047 34.049 1.00 83.69 489 ASP A C 1
ATOM 3748 O O . ASP A 1 489 ? -1.762 34.896 34.880 1.00 83.69 489 ASP A O 1
ATOM 3752 N N . SER A 1 490 ? -2.557 35.941 33.060 1.00 82.81 490 SER A N 1
ATOM 3753 C CA . SER A 1 490 ? -1.414 36.850 32.866 1.00 82.81 490 SER A CA 1
ATOM 3754 C C . SER A 1 490 ? -1.029 37.715 34.084 1.00 82.81 490 SER A C 1
ATOM 3756 O O . SER A 1 490 ? 0.101 38.198 34.152 1.00 82.81 490 SER A O 1
ATOM 3758 N N . SER A 1 491 ? -1.927 37.905 35.055 1.00 81.31 491 SER A N 1
ATOM 3759 C CA . SER A 1 491 ? -1.640 38.541 36.353 1.00 81.31 491 SER A CA 1
ATOM 3760 C C . SER A 1 491 ? -0.688 37.734 37.246 1.00 81.31 491 SER A C 1
ATOM 3762 O O . SER A 1 491 ? -0.011 38.311 38.095 1.00 81.31 491 SER A O 1
ATOM 3764 N N . VAL A 1 492 ? -0.586 36.420 37.035 1.00 82.75 492 VAL A N 1
ATOM 3765 C CA . VAL A 1 492 ? 0.337 35.525 37.738 1.00 82.75 492 VAL A CA 1
ATOM 3766 C C . VAL A 1 492 ? 1.460 35.155 36.774 1.00 82.75 492 VAL A C 1
ATOM 3768 O O . VAL A 1 492 ? 1.246 34.409 35.823 1.00 82.75 492 VAL A O 1
ATOM 3771 N N . GLN A 1 493 ? 2.662 35.688 36.983 1.00 83.06 493 GLN A N 1
ATOM 3772 C CA . GLN A 1 493 ? 3.811 35.427 36.107 1.00 83.06 493 GLN A CA 1
ATOM 3773 C C . GLN A 1 493 ? 4.558 34.154 36.534 1.00 83.06 493 GLN A C 1
ATOM 3775 O O . GLN A 1 493 ? 4.803 33.982 37.733 1.00 83.06 493 GLN A O 1
ATOM 3780 N N . PRO A 1 494 ? 4.946 33.272 35.593 1.00 86.44 494 PRO A N 1
ATOM 3781 C CA . PRO A 1 494 ? 5.788 32.129 35.921 1.00 86.44 494 PRO A CA 1
ATOM 3782 C C . PRO A 1 494 ? 7.209 32.593 36.260 1.00 86.44 494 PRO A C 1
ATOM 3784 O O . PRO A 1 494 ? 7.592 33.729 35.979 1.00 86.44 494 PRO A O 1
ATOM 3787 N N . GLN A 1 495 ? 8.005 31.707 36.854 1.00 85.06 495 GLN A N 1
ATOM 3788 C CA . GLN A 1 495 ? 9.443 31.918 37.004 1.00 85.06 495 GLN A CA 1
ATOM 3789 C C . GLN A 1 495 ? 10.184 30.962 36.063 1.00 85.06 495 GLN A C 1
ATOM 3791 O O . GLN A 1 495 ? 10.062 29.749 36.248 1.00 85.06 495 GLN A O 1
ATOM 3796 N N . PRO A 1 496 ? 10.929 31.473 35.062 1.00 87.12 496 PRO A N 1
ATOM 3797 C CA . PRO A 1 496 ? 11.125 32.889 34.708 1.00 87.12 496 PRO A CA 1
ATOM 3798 C C . PRO A 1 496 ? 9.927 33.504 33.965 1.00 87.12 496 PRO A C 1
ATOM 3800 O O . PRO A 1 496 ? 9.169 32.794 33.301 1.00 87.12 496 PRO A O 1
ATOM 3803 N N . ALA A 1 497 ? 9.775 34.829 34.068 1.00 89.94 497 ALA A N 1
ATOM 3804 C CA . ALA A 1 497 ? 8.635 35.561 33.513 1.00 89.94 497 ALA A CA 1
ATOM 3805 C C . ALA A 1 497 ? 8.610 35.545 31.977 1.00 89.94 497 ALA A C 1
ATOM 3807 O O . ALA A 1 497 ? 9.655 35.536 31.322 1.00 89.94 497 ALA A O 1
ATOM 3808 N N . PHE A 1 498 ? 7.410 35.582 31.392 1.00 91.81 498 PHE A N 1
ATOM 3809 C CA . PHE A 1 498 ? 7.275 35.685 29.942 1.00 91.81 498 PHE A CA 1
ATOM 3810 C C . PHE A 1 498 ? 7.707 37.076 29.445 1.00 91.81 498 PHE A C 1
ATOM 3812 O O . PHE A 1 498 ? 7.420 38.081 30.103 1.00 91.81 498 PHE A O 1
ATOM 3819 N N . PRO A 1 499 ? 8.326 37.179 28.254 1.00 89.69 499 PRO A N 1
ATOM 3820 C CA . PRO A 1 499 ? 8.457 38.457 27.567 1.00 89.69 499 PRO A CA 1
ATOM 3821 C C . PRO A 1 499 ? 7.067 38.989 27.168 1.00 89.69 499 PRO A C 1
ATOM 3823 O O . PRO A 1 499 ? 6.087 38.236 27.170 1.00 89.69 499 PRO A O 1
ATOM 3826 N N . PRO A 1 500 ? 6.951 40.268 26.760 1.00 89.00 500 PRO A N 1
ATOM 3827 C CA . PRO A 1 500 ? 5.702 40.799 26.225 1.00 89.00 500 PRO A CA 1
ATOM 3828 C C . PRO A 1 500 ? 5.169 39.925 25.081 1.00 89.00 500 PRO A C 1
ATOM 3830 O O . PRO A 1 500 ? 5.789 39.830 24.020 1.00 89.00 500 PRO A O 1
ATOM 3833 N N . ILE A 1 501 ? 4.008 39.303 25.289 1.00 90.69 501 ILE A N 1
ATOM 3834 C CA . ILE A 1 501 ? 3.369 38.438 24.295 1.00 90.69 501 ILE A CA 1
ATOM 3835 C C . ILE A 1 501 ? 2.857 39.302 23.142 1.00 90.69 501 ILE A C 1
ATOM 3837 O O . ILE A 1 501 ? 2.041 40.203 23.348 1.00 90.69 501 ILE A O 1
ATOM 3841 N N . ARG A 1 502 ? 3.327 39.032 21.918 1.00 88.31 502 ARG A N 1
ATOM 3842 C CA . ARG A 1 502 ? 2.981 39.815 20.723 1.00 88.31 502 ARG A CA 1
ATOM 3843 C C . ARG A 1 502 ? 2.192 38.999 19.705 1.00 88.31 502 ARG A C 1
ATOM 3845 O O . ARG A 1 502 ? 2.639 37.943 19.273 1.00 88.31 502 ARG A O 1
ATOM 3852 N N . TYR A 1 503 ? 1.073 39.548 19.239 1.00 86.81 503 TYR A N 1
ATOM 3853 C CA . TYR A 1 503 ? 0.280 39.043 18.116 1.00 86.81 503 TYR A CA 1
ATOM 3854 C C . TYR A 1 503 ? 0.251 40.100 17.011 1.00 86.81 503 TYR A C 1
ATOM 3856 O O . TYR A 1 503 ? -0.126 41.244 17.258 1.00 86.81 503 TYR A O 1
ATOM 3864 N N . ARG A 1 504 ? 0.659 39.741 15.784 1.00 84.62 504 ARG A N 1
ATOM 3865 C CA . ARG A 1 504 ? 0.749 40.680 14.641 1.00 84.62 504 ARG A CA 1
ATOM 3866 C C . ARG A 1 504 ? 1.486 41.985 15.001 1.00 84.62 504 ARG A C 1
ATOM 3868 O O . ARG A 1 504 ? 1.028 43.078 14.686 1.00 84.62 504 ARG A O 1
ATOM 3875 N N . SER A 1 505 ? 2.617 41.846 15.696 1.00 79.56 505 SER A N 1
ATOM 3876 C CA . SER A 1 505 ? 3.497 42.933 16.165 1.00 79.56 505 SER A CA 1
ATOM 3877 C C . SER A 1 505 ? 2.956 43.824 17.295 1.00 79.56 505 SER A C 1
ATOM 3879 O O . SER A 1 505 ? 3.733 44.593 17.866 1.00 79.56 505 SER A O 1
ATOM 3881 N N . ALA A 1 506 ? 1.689 43.680 17.693 1.00 82.81 506 ALA A N 1
ATOM 3882 C CA . ALA A 1 506 ? 1.107 44.362 18.848 1.00 82.81 506 ALA A CA 1
ATOM 3883 C C . ALA A 1 506 ? 1.204 43.492 20.110 1.00 82.81 506 ALA A C 1
ATOM 3885 O O . ALA A 1 506 ? 1.007 42.279 20.043 1.00 82.81 506 ALA A O 1
ATOM 3886 N N . SER A 1 507 ? 1.500 44.100 21.261 1.00 83.62 507 SER A N 1
ATOM 3887 C CA . SER A 1 507 ? 1.399 43.405 22.551 1.00 83.62 507 SER A CA 1
ATOM 3888 C C . SER A 1 507 ? -0.064 43.061 22.838 1.00 83.62 507 SER A C 1
ATOM 3890 O O . SER A 1 507 ? -0.932 43.911 22.650 1.00 83.62 507 SER A O 1
ATOM 3892 N N . VAL A 1 508 ? -0.338 41.839 23.297 1.00 83.56 508 VAL A N 1
ATOM 3893 C CA . VAL A 1 508 ? -1.697 41.384 23.626 1.00 83.56 508 VAL A CA 1
ATOM 3894 C C . VAL A 1 508 ? -1.832 41.119 25.120 1.00 83.56 508 VAL A C 1
ATOM 3896 O O . VAL A 1 508 ? -1.001 40.437 25.713 1.00 83.56 508 VAL A O 1
ATOM 3899 N N . GLY A 1 509 ? -2.920 41.624 25.706 1.00 71.31 509 GLY A N 1
ATOM 3900 C CA . GLY A 1 509 ? -3.384 41.314 27.057 1.00 71.31 509 GLY A CA 1
ATOM 3901 C C . GLY A 1 509 ? -4.879 41.646 27.183 1.00 71.31 509 GLY A C 1
ATOM 3902 O O . GLY A 1 509 ? -5.294 42.667 26.630 1.00 71.31 509 GLY A O 1
ATOM 3903 N N . PRO A 1 510 ? -5.697 40.810 27.857 1.00 80.25 510 PRO A N 1
ATOM 3904 C CA . PRO A 1 510 ? -5.325 39.659 28.694 1.00 80.25 510 PRO A CA 1
ATOM 3905 C C . PRO A 1 510 ? -5.017 38.365 27.912 1.00 80.25 510 PRO A C 1
ATOM 3907 O O . PRO A 1 510 ? -5.527 38.130 26.813 1.00 80.25 510 PRO A O 1
ATOM 3910 N N . TYR A 1 511 ? -4.193 37.500 28.513 1.00 89.56 511 TYR A N 1
ATOM 3911 C CA . TYR A 1 511 ? -3.904 36.143 28.035 1.00 89.56 511 TYR A CA 1
ATOM 3912 C C . TYR A 1 511 ? -3.845 35.150 29.201 1.00 89.56 511 TYR A C 1
ATOM 3914 O O . TYR A 1 511 ? -3.727 35.531 30.366 1.00 89.56 511 TYR A O 1
ATOM 3922 N N . LYS A 1 512 ? -3.934 33.868 28.868 1.00 91.00 512 LYS A N 1
ATOM 3923 C CA . LYS A 1 512 ? -3.876 32.737 29.788 1.00 91.00 512 LYS A CA 1
ATOM 3924 C C . LYS A 1 512 ? -2.867 31.708 29.305 1.00 91.00 512 LYS A C 1
ATOM 3926 O O . LYS A 1 512 ? -2.556 31.674 28.113 1.00 91.00 512 LYS A O 1
ATOM 3931 N N . TYR A 1 513 ? -2.357 30.879 30.210 1.00 93.06 513 TYR A N 1
ATOM 3932 C CA . TYR A 1 513 ? -1.326 29.911 29.858 1.00 93.06 513 TYR A CA 1
ATOM 3933 C C . TYR A 1 513 ? -1.362 28.600 30.649 1.00 93.06 513 TYR A C 1
ATOM 3935 O O . TYR A 1 513 ? -1.895 28.527 31.758 1.00 93.06 513 TYR A O 1
ATOM 3943 N N . LEU A 1 514 ? -0.732 27.581 30.058 1.00 94.19 514 LEU A N 1
ATOM 3944 C CA . LEU A 1 514 ? -0.341 26.313 30.682 1.00 94.19 514 LEU A CA 1
ATOM 3945 C C . LEU A 1 514 ? 1.135 26.049 30.391 1.00 94.19 514 LEU A C 1
ATOM 3947 O O . LEU A 1 514 ? 1.573 26.279 29.266 1.00 94.19 514 LEU A O 1
ATOM 3951 N N . ILE A 1 515 ? 1.888 25.550 31.373 1.00 95.50 515 ILE A N 1
ATOM 3952 C CA . ILE A 1 515 ? 3.311 25.216 31.209 1.00 95.50 515 ILE A CA 1
ATOM 3953 C C . ILE A 1 515 ? 3.497 23.712 31.362 1.00 95.50 515 ILE A C 1
ATOM 3955 O O . ILE A 1 515 ? 3.136 23.141 32.387 1.00 95.50 515 ILE A O 1
ATOM 3959 N N . PHE A 1 516 ? 4.099 23.104 30.346 1.00 96.81 516 PHE A N 1
ATOM 3960 C CA . PHE A 1 516 ? 4.574 21.731 30.341 1.00 96.81 516 PHE A CA 1
ATOM 3961 C C . PHE A 1 516 ? 6.023 21.699 30.811 1.00 96.81 516 PHE A C 1
ATOM 3963 O O . PHE A 1 516 ? 6.872 22.440 30.307 1.00 96.81 516 PHE A O 1
ATOM 3970 N N . LEU A 1 517 ? 6.300 20.820 31.765 1.00 95.94 517 LEU A N 1
ATOM 3971 C CA . LEU A 1 517 ? 7.634 20.524 32.261 1.00 95.94 517 LEU A CA 1
ATOM 3972 C C . LEU A 1 517 ? 8.359 19.529 31.331 1.00 95.94 517 LEU A C 1
ATOM 3974 O O . LEU A 1 517 ? 7.718 18.881 30.493 1.00 95.94 517 LEU A O 1
ATOM 3978 N N . PRO A 1 518 ? 9.689 19.361 31.469 1.00 95.81 518 PRO A N 1
ATOM 3979 C CA . PRO A 1 518 ? 10.464 18.417 30.655 1.00 95.81 518 PRO A CA 1
ATOM 3980 C C . PRO A 1 518 ? 10.018 16.949 30.749 1.00 95.81 518 PRO A C 1
ATOM 3982 O O . PRO A 1 518 ? 10.243 16.161 29.841 1.00 95.81 518 PRO A O 1
ATOM 3985 N N . ASN A 1 519 ? 9.333 16.568 31.827 1.00 93.25 519 ASN A N 1
ATOM 3986 C CA . ASN A 1 519 ? 8.721 15.245 32.003 1.00 93.25 519 ASN A CA 1
ATOM 3987 C C . ASN A 1 519 ? 7.286 15.156 31.433 1.00 93.25 519 ASN A C 1
ATOM 3989 O O . ASN A 1 519 ? 6.593 14.171 31.686 1.00 93.25 519 ASN A O 1
ATOM 3993 N N . ARG A 1 520 ? 6.838 16.185 30.698 1.00 94.50 520 ARG A N 1
ATOM 3994 C CA . ARG A 1 520 ? 5.485 16.397 30.154 1.00 94.50 520 ARG A CA 1
ATOM 3995 C C . ARG A 1 520 ? 4.404 16.787 31.166 1.00 94.50 520 ARG A C 1
ATOM 3997 O O . ARG A 1 520 ? 3.334 17.196 30.727 1.00 94.50 520 ARG A O 1
ATOM 4004 N N . SER A 1 521 ? 4.625 16.697 32.477 1.00 95.44 521 SER A N 1
ATOM 4005 C CA . SER A 1 521 ? 3.597 17.094 33.450 1.00 95.44 521 SER A CA 1
ATOM 4006 C C . SER A 1 521 ? 3.330 18.603 33.392 1.00 95.44 521 SER A C 1
ATOM 4008 O O . SER A 1 521 ? 4.156 19.380 32.906 1.00 95.44 521 SER A O 1
ATOM 4010 N N . LEU A 1 522 ? 2.167 19.035 33.874 1.00 94.31 522 LEU A N 1
ATOM 4011 C CA . LEU A 1 522 ? 1.868 20.458 34.010 1.00 94.31 522 LEU A CA 1
ATOM 4012 C C . LEU A 1 522 ? 2.580 21.031 35.238 1.00 94.31 522 LEU A C 1
ATOM 4014 O O . LEU A 1 522 ? 2.665 20.373 36.273 1.00 94.31 522 LEU A O 1
ATOM 4018 N N . LEU A 1 523 ? 3.047 22.277 35.140 1.00 92.31 523 LEU A N 1
ATOM 4019 C CA . LEU A 1 523 ? 3.706 22.986 36.242 1.00 92.31 523 LEU A CA 1
ATOM 4020 C C . LEU A 1 523 ? 2.819 23.065 37.496 1.00 92.31 523 LEU A C 1
ATOM 4022 O O . LEU A 1 523 ? 3.316 22.961 38.611 1.00 92.31 523 LEU A O 1
ATOM 4026 N N . GLN A 1 524 ? 1.511 23.249 37.315 1.00 84.44 524 GLN A N 1
ATOM 4027 C CA . GLN A 1 524 ? 0.543 23.366 38.404 1.00 84.44 524 GLN A CA 1
ATOM 4028 C C . GLN A 1 524 ? 0.105 22.007 38.988 1.00 84.44 524 GLN A C 1
ATOM 4030 O O . GLN A 1 524 ? -0.648 22.008 39.957 1.00 84.44 524 GLN A O 1
ATOM 4035 N N . ASP A 1 525 ? 0.518 20.875 38.392 1.00 81.44 525 ASP A N 1
ATOM 4036 C CA . ASP A 1 525 ? 0.126 19.478 38.701 1.00 81.44 525 ASP A CA 1
ATOM 4037 C C . ASP A 1 525 ? -1.397 19.196 38.777 1.00 81.44 525 ASP A C 1
ATOM 4039 O O . ASP A 1 525 ? -1.856 18.067 38.947 1.00 81.44 525 ASP A O 1
ATOM 4043 N N . THR A 1 526 ? -2.228 20.215 38.569 1.00 87.44 526 THR A N 1
ATOM 4044 C CA . THR A 1 526 ? -3.678 20.128 38.445 1.00 87.44 526 THR A CA 1
ATOM 4045 C C . THR A 1 526 ? -4.072 19.930 36.989 1.00 87.44 526 THR A C 1
ATOM 4047 O O . THR A 1 526 ? -3.410 20.404 36.065 1.00 87.44 526 THR A O 1
ATOM 4050 N N . SER A 1 527 ? -5.161 19.193 36.765 1.00 90.62 527 SER A N 1
ATOM 4051 C CA . SER A 1 527 ? -5.664 18.999 35.406 1.00 90.62 527 SER A CA 1
ATOM 4052 C C . SER A 1 527 ? -6.315 20.281 34.896 1.00 90.62 527 SER A C 1
ATOM 4054 O O . SER A 1 527 ? -7.126 20.885 35.596 1.00 90.62 527 SER A O 1
ATOM 4056 N N . ALA A 1 528 ? -5.978 20.672 33.671 1.00 91.31 528 ALA A N 1
ATOM 4057 C CA . ALA A 1 528 ? -6.594 21.807 33.003 1.00 91.31 528 ALA A CA 1
ATOM 4058 C C . ALA A 1 528 ? -7.761 21.340 32.131 1.00 91.31 528 ALA A C 1
ATOM 4060 O O . ALA A 1 528 ? -7.705 20.276 31.516 1.00 91.31 528 ALA A O 1
ATOM 4061 N N . GLN A 1 529 ? -8.810 22.145 32.057 1.00 91.19 529 GLN A N 1
ATOM 4062 C CA . GLN A 1 529 ? -10.013 21.879 31.281 1.00 91.19 529 GLN A CA 1
ATOM 4063 C C . GLN A 1 529 ? -10.203 22.966 30.230 1.00 91.19 529 GLN A C 1
ATOM 4065 O O . GLN A 1 529 ? -9.950 24.149 30.444 1.00 91.19 529 GLN A O 1
ATOM 4070 N N . ILE A 1 530 ? -10.597 22.542 29.039 1.00 91.19 530 ILE A N 1
ATOM 4071 C CA . ILE A 1 530 ? -10.802 23.408 27.891 1.00 91.19 530 ILE A CA 1
ATOM 4072 C C . ILE A 1 530 ? -12.067 22.949 27.214 1.00 91.19 530 ILE A C 1
ATOM 4074 O O . ILE A 1 530 ? -12.084 21.905 26.569 1.00 91.19 530 ILE A O 1
ATOM 4078 N N . LYS A 1 531 ? -13.114 23.751 27.289 1.00 91.06 531 LYS A N 1
ATOM 4079 C CA . LYS A 1 531 ? -14.345 23.459 26.574 1.00 91.06 531 LYS A CA 1
ATOM 4080 C C . LYS A 1 531 ? -14.525 24.469 25.459 1.00 91.06 531 LYS A C 1
ATOM 4082 O O . LYS A 1 531 ? -14.515 25.671 25.693 1.00 91.06 531 LYS A O 1
ATOM 4087 N N . LEU A 1 532 ? -14.643 23.970 24.238 1.00 91.50 532 LEU A N 1
ATOM 4088 C CA . LEU A 1 532 ? -14.969 24.756 23.056 1.00 91.50 532 LEU A CA 1
ATOM 4089 C C . LEU A 1 532 ? -16.442 24.549 22.734 1.00 91.50 532 LEU A C 1
ATOM 4091 O O . LEU A 1 532 ? -16.962 23.440 22.860 1.00 91.50 532 LEU A O 1
ATOM 4095 N N . ALA A 1 533 ? -17.104 25.604 22.288 1.00 89.88 533 ALA A N 1
ATOM 4096 C CA . ALA A 1 533 ? -18.499 25.549 21.890 1.00 89.88 533 ALA A CA 1
ATOM 4097 C C . ALA A 1 533 ? -18.753 26.419 20.660 1.00 89.88 533 ALA A C 1
ATOM 4099 O O . ALA A 1 533 ? -18.049 27.400 20.404 1.00 89.88 533 ALA A O 1
ATOM 4100 N N . GLU A 1 534 ? -19.799 26.072 19.911 1.00 87.94 534 GLU A N 1
ATOM 4101 C CA . GLU A 1 534 ? -20.307 26.932 18.848 1.00 87.94 534 GLU A CA 1
ATOM 4102 C C . GLU A 1 534 ? -20.984 28.162 19.459 1.00 87.94 534 GLU A C 1
ATOM 4104 O O . GLU A 1 534 ? -21.992 28.047 20.158 1.00 87.94 534 GLU A O 1
ATOM 4109 N N . GLY A 1 535 ? -20.485 29.356 19.163 1.00 85.62 535 GLY A N 1
ATOM 4110 C CA . GLY A 1 535 ? -21.005 30.598 19.715 1.00 85.62 535 GLY A CA 1
ATOM 4111 C C . GLY A 1 535 ? -20.180 31.824 19.350 1.00 85.62 535 GLY A C 1
ATOM 4112 O O . GLY A 1 535 ? -19.254 31.778 18.541 1.00 85.62 535 GLY A O 1
ATOM 4113 N N . PHE A 1 536 ? -20.536 32.946 19.958 1.00 83.38 536 PHE A N 1
ATOM 4114 C CA . PHE A 1 536 ? -19.822 34.211 19.817 1.00 83.38 536 PHE A CA 1
ATOM 4115 C C . PHE A 1 536 ? -19.877 34.993 21.129 1.00 83.38 536 PHE A C 1
ATOM 4117 O O . PHE A 1 536 ? -20.788 34.796 21.930 1.00 83.38 536 PHE A O 1
ATOM 4124 N N . PHE A 1 537 ? -18.921 35.897 21.340 1.00 80.50 537 PHE A N 1
ATOM 4125 C CA . PHE A 1 537 ? -18.949 36.843 22.455 1.00 80.50 537 PHE A CA 1
ATOM 4126 C C . PHE A 1 537 ? -19.641 38.137 22.013 1.00 80.50 537 PHE A C 1
ATOM 4128 O O . PHE A 1 537 ? -19.148 38.810 21.104 1.00 80.50 537 PHE A O 1
ATOM 4135 N N . PRO A 1 538 ? -20.786 38.503 22.613 1.00 76.56 538 PRO A N 1
ATOM 4136 C CA . PRO A 1 538 ? -21.343 39.838 22.447 1.00 76.56 538 PRO A CA 1
ATOM 4137 C C . PRO A 1 538 ? -20.371 40.900 22.974 1.00 76.56 538 PRO A C 1
ATOM 4139 O O . PRO A 1 538 ? -19.644 40.665 23.939 1.00 76.56 538 PRO A O 1
ATOM 4142 N N . SER A 1 539 ? -20.379 42.088 22.369 1.00 72.44 539 SER A N 1
ATOM 4143 C CA . SER A 1 539 ? -19.548 43.204 22.834 1.00 72.44 539 SER A CA 1
ATOM 4144 C C . SER A 1 539 ? -19.859 43.539 24.301 1.00 72.44 539 SER A C 1
ATOM 4146 O O . SER A 1 539 ? -21.018 43.756 24.652 1.00 72.44 539 SER A O 1
ATOM 4148 N N . GLY A 1 540 ? -18.831 43.547 25.157 1.00 66.00 540 GLY A N 1
ATOM 4149 C CA . GLY A 1 540 ? -18.950 43.846 26.590 1.00 66.00 540 GLY A CA 1
ATOM 4150 C C . GLY A 1 540 ? -19.484 42.708 27.474 1.00 66.00 540 GLY A C 1
ATOM 4151 O O . GLY A 1 540 ? -19.685 42.929 28.666 1.00 66.00 540 GLY A O 1
ATOM 4152 N N . ALA A 1 541 ? -19.716 41.506 26.933 1.00 70.94 541 ALA A N 1
ATOM 4153 C CA . ALA A 1 541 ? -20.184 40.356 27.708 1.00 70.94 541 ALA A CA 1
ATOM 4154 C C . ALA A 1 541 ? -19.025 39.530 28.292 1.00 70.94 541 ALA A C 1
ATOM 4156 O O . ALA A 1 541 ? -18.010 39.313 27.636 1.00 70.94 541 ALA A O 1
ATOM 4157 N N . SER A 1 542 ? -19.206 39.007 29.509 1.00 68.69 542 SER A N 1
ATOM 4158 C CA . SER A 1 542 ? -18.260 38.092 30.171 1.00 68.69 542 SER A CA 1
ATOM 4159 C C . SER A 1 542 ? -18.514 36.610 29.867 1.00 68.69 542 SER A C 1
ATOM 4161 O O . SER A 1 542 ? -17.725 35.756 30.264 1.00 68.69 542 SER A O 1
ATOM 4163 N N . THR A 1 543 ? -19.610 36.294 29.172 1.00 76.50 543 THR A N 1
ATOM 4164 C CA . THR A 1 543 ? -19.998 34.930 28.792 1.00 76.50 543 THR A CA 1
ATOM 4165 C C . THR A 1 543 ? -20.373 34.863 27.310 1.00 76.50 543 THR A C 1
ATOM 4167 O O . THR A 1 543 ? -20.934 35.823 26.769 1.00 76.50 543 THR A O 1
ATOM 4170 N N . PRO A 1 544 ? -20.059 33.750 26.625 1.00 82.56 544 PRO A N 1
ATOM 4171 C CA . PRO A 1 544 ? -20.412 33.576 25.227 1.00 82.56 544 PRO A CA 1
ATOM 4172 C C . PRO A 1 544 ? -21.903 33.277 25.051 1.00 82.56 544 PRO A C 1
ATOM 4174 O O . PRO A 1 544 ? -22.534 32.588 25.852 1.00 82.56 544 PRO A O 1
ATOM 4177 N N . ASN A 1 545 ? -22.462 33.723 23.929 1.00 85.69 545 ASN A N 1
ATOM 4178 C CA . ASN A 1 545 ? -23.750 33.243 23.455 1.00 85.69 545 ASN A CA 1
ATOM 4179 C C . ASN A 1 545 ? -23.549 31.970 22.628 1.00 85.69 545 ASN A C 1
ATOM 4181 O O . ASN A 1 545 ? -23.053 32.032 21.502 1.00 85.69 545 ASN A O 1
ATOM 4185 N N . TYR A 1 546 ? -23.977 30.826 23.166 1.00 87.81 546 TYR A N 1
ATOM 4186 C CA . TYR A 1 546 ? -23.938 29.559 22.435 1.00 87.81 546 TYR A CA 1
ATOM 4187 C C . TYR A 1 546 ? -25.021 29.492 21.359 1.00 87.81 546 TYR A C 1
ATOM 4189 O O . TYR A 1 546 ? -26.175 29.864 21.600 1.00 87.81 546 TYR A O 1
ATOM 4197 N N . THR A 1 547 ? -24.644 28.959 20.199 1.00 85.19 547 THR A N 1
ATOM 4198 C CA . THR A 1 547 ? -25.515 28.741 19.035 1.00 85.19 547 THR A CA 1
ATOM 4199 C C . THR A 1 547 ? -26.542 27.639 19.302 1.00 85.19 547 THR A C 1
ATOM 4201 O O . THR A 1 547 ? -27.673 27.720 18.826 1.00 85.19 547 THR A O 1
ATOM 4204 N N . ARG A 1 548 ? -26.177 26.619 20.093 1.00 81.50 548 ARG A N 1
ATOM 4205 C CA . ARG A 1 548 ? -27.076 25.557 20.569 1.00 81.50 548 ARG A CA 1
ATOM 4206 C C . ARG A 1 548 ? -26.947 25.413 22.080 1.00 81.50 548 ARG A C 1
ATOM 4208 O O . ARG A 1 548 ? -25.834 25.269 22.580 1.00 81.50 548 ARG A O 1
ATOM 4215 N N . ARG A 1 549 ? -28.072 25.429 22.798 1.00 83.69 549 ARG A N 1
ATOM 4216 C CA . ARG A 1 549 ? -28.119 25.347 24.266 1.00 83.69 549 ARG A CA 1
ATOM 4217 C C . ARG A 1 549 ? -28.941 24.152 24.724 1.00 83.69 549 ARG A C 1
ATOM 4219 O O . ARG A 1 549 ? -29.965 23.850 24.113 1.00 83.69 549 ARG A O 1
ATOM 4226 N N . ALA A 1 550 ? -28.488 23.497 25.784 1.00 81.81 550 ALA A N 1
ATOM 4227 C CA . ALA A 1 550 ? -29.278 22.538 26.535 1.00 81.81 550 ALA A CA 1
ATOM 4228 C C . ALA A 1 550 ? -30.304 23.278 27.415 1.00 81.81 550 ALA A C 1
ATOM 4230 O O . ALA A 1 550 ? -30.284 24.508 27.520 1.00 81.81 550 ALA A O 1
ATOM 4231 N N . GLN A 1 551 ? -31.226 22.535 28.036 1.00 79.81 551 GLN A N 1
ATOM 4232 C CA . GLN A 1 551 ? -32.285 23.115 28.877 1.00 79.81 551 GLN A CA 1
ATOM 4233 C C . GLN A 1 551 ? -31.739 23.881 30.095 1.00 79.81 551 GLN A C 1
ATOM 4235 O O . GLN A 1 551 ? -32.391 24.804 30.572 1.00 79.81 551 GLN A O 1
ATOM 4240 N N . ASP A 1 552 ? -30.538 23.538 30.560 1.00 79.69 552 ASP A N 1
ATOM 4241 C CA . ASP A 1 552 ? -29.827 24.193 31.665 1.00 79.69 552 ASP A CA 1
ATOM 4242 C C . ASP A 1 552 ? -28.978 25.406 31.225 1.00 79.69 552 ASP A C 1
ATOM 4244 O O . ASP A 1 552 ? -28.306 26.030 32.044 1.00 79.69 552 ASP A O 1
ATOM 4248 N N . GLY A 1 553 ? -29.007 25.764 29.935 1.00 78.38 553 GLY A N 1
ATOM 4249 C CA . GLY A 1 553 ? -28.263 26.891 29.373 1.00 78.38 553 GLY A CA 1
ATOM 4250 C C . GLY A 1 553 ? -26.813 26.588 28.980 1.00 78.38 553 GLY A C 1
ATOM 4251 O O . GLY A 1 553 ? -26.178 27.459 28.378 1.00 78.38 553 GLY A O 1
ATOM 4252 N N . THR A 1 554 ? -26.305 25.379 29.244 1.00 82.75 554 THR A N 1
ATOM 4253 C CA . THR A 1 554 ? -24.974 24.929 28.801 1.00 82.75 554 THR A CA 1
ATOM 4254 C C . THR A 1 554 ? -24.945 24.685 27.284 1.00 82.75 554 THR A C 1
ATOM 4256 O O . THR A 1 554 ? -26.002 24.510 26.664 1.00 82.75 554 THR A O 1
ATOM 4259 N N . PRO A 1 555 ? -23.772 24.704 26.621 1.00 84.62 555 PRO A N 1
ATOM 4260 C CA . PRO A 1 555 ? -23.710 24.416 25.191 1.00 84.62 555 PRO A CA 1
ATOM 4261 C C . PRO A 1 555 ? -24.129 22.967 24.913 1.00 84.62 555 PRO A C 1
ATOM 4263 O O . PRO A 1 555 ? -23.514 22.032 25.416 1.00 84.62 555 PRO A O 1
ATOM 4266 N N . ALA A 1 556 ? -25.143 22.781 24.063 1.00 82.50 556 ALA A N 1
ATOM 4267 C CA . ALA A 1 556 ? -25.635 21.450 23.682 1.00 82.50 556 ALA A CA 1
ATOM 4268 C C . ALA A 1 556 ? -24.700 20.707 22.711 1.00 82.50 556 ALA A C 1
ATOM 4270 O O . ALA A 1 556 ? -24.830 19.501 22.540 1.00 82.50 556 ALA A O 1
ATOM 4271 N N . ASN A 1 557 ? -23.791 21.425 22.048 1.00 84.75 557 ASN A N 1
ATOM 4272 C CA . ASN A 1 557 ? -22.740 20.858 21.209 1.00 84.75 557 ASN A CA 1
ATOM 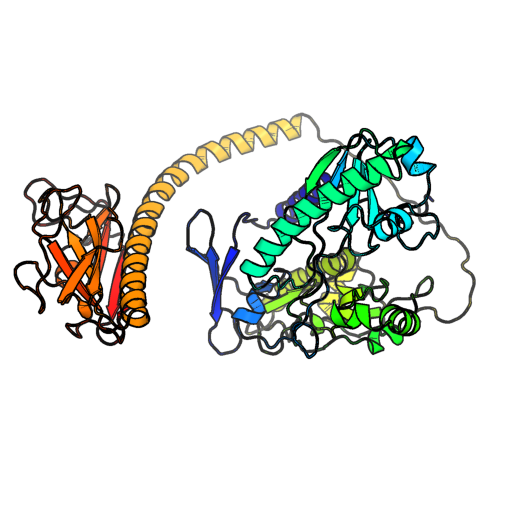4273 C C . ASN A 1 557 ? -21.404 21.459 21.658 1.00 84.75 557 ASN A C 1
ATOM 4275 O O . ASN A 1 557 ? -21.260 22.686 21.657 1.00 84.75 557 ASN A O 1
ATOM 4279 N N . TYR A 1 558 ? -20.461 20.618 22.079 1.00 89.88 558 TYR A N 1
ATOM 4280 C CA . TYR A 1 558 ? -19.198 21.055 22.669 1.00 89.88 558 TYR A CA 1
ATOM 4281 C C . TYR A 1 558 ? -18.044 20.108 22.320 1.00 89.88 558 TYR A C 1
ATOM 4283 O O . TYR A 1 558 ? -18.254 18.946 21.987 1.00 89.88 558 TYR A O 1
ATOM 4291 N N . TYR A 1 559 ? -16.818 20.619 22.432 1.00 92.19 559 TYR A N 1
ATOM 4292 C CA . TYR A 1 559 ? -15.584 19.845 22.339 1.00 92.19 559 TYR A CA 1
ATOM 4293 C C . TYR A 1 559 ? -14.760 20.101 23.599 1.00 92.19 559 TYR A C 1
ATOM 4295 O O . TYR A 1 559 ? -14.189 21.182 23.765 1.00 92.19 559 TYR A O 1
ATOM 4303 N N . HIS A 1 560 ? -14.747 19.138 24.515 1.00 92.38 560 HIS A N 1
ATOM 4304 C CA . HIS A 1 560 ? -14.122 19.272 25.823 1.00 92.38 560 HIS A CA 1
ATOM 4305 C C . HIS A 1 560 ? -12.793 18.513 25.855 1.00 92.38 560 HIS A C 1
ATOM 4307 O O . HIS A 1 560 ? -12.725 17.326 25.560 1.00 92.38 560 HIS A O 1
ATOM 4313 N N . VAL A 1 561 ? -11.714 19.207 26.202 1.00 93.06 561 VAL A N 1
ATOM 4314 C CA . VAL A 1 561 ? -10.368 18.662 26.364 1.00 93.06 561 VAL A CA 1
ATOM 4315 C C . VAL A 1 561 ? -9.951 18.809 27.822 1.00 93.06 561 VAL A C 1
ATOM 4317 O O . VAL A 1 561 ? -9.880 19.915 28.347 1.00 93.06 561 VAL A O 1
ATOM 4320 N N . THR A 1 562 ? -9.632 17.693 28.469 1.00 93.69 562 THR A N 1
ATOM 4321 C CA . THR A 1 562 ? -8.985 17.654 29.783 1.00 93.69 562 THR A CA 1
ATOM 4322 C C . THR A 1 562 ? -7.505 17.336 29.601 1.00 93.69 562 THR A C 1
ATOM 4324 O O . THR A 1 562 ? -7.166 16.283 29.071 1.00 93.69 562 THR A O 1
ATOM 4327 N N . VAL A 1 563 ? -6.611 18.214 30.046 1.00 93.75 563 VAL A N 1
ATOM 4328 C CA . VAL A 1 563 ? -5.164 17.972 30.097 1.00 93.75 563 VAL A CA 1
ATOM 4329 C C . VAL A 1 563 ? -4.811 17.491 31.498 1.00 93.75 563 VAL A C 1
ATOM 4331 O O . VAL A 1 563 ? -4.918 18.246 32.458 1.00 93.75 563 VAL A O 1
ATOM 4334 N N . LEU A 1 564 ? -4.414 16.227 31.623 1.00 91.81 564 LEU A N 1
ATOM 4335 C CA . LEU A 1 564 ? -4.123 15.589 32.905 1.00 91.81 564 LEU A CA 1
ATOM 4336 C C . LEU A 1 564 ? -2.835 16.155 33.513 1.00 91.81 564 LEU A C 1
ATOM 4338 O O . LEU A 1 564 ? -1.768 15.964 32.935 1.00 91.81 564 LEU A O 1
ATOM 4342 N N . GLY A 1 565 ? -2.916 16.775 34.692 1.00 91.12 565 GLY A N 1
ATOM 4343 C CA . GLY A 1 565 ? -1.780 17.430 35.365 1.00 91.12 565 GLY A CA 1
ATOM 4344 C C . GLY A 1 565 ? -0.511 16.566 35.453 1.00 91.12 565 GLY A C 1
ATOM 4345 O O . GLY A 1 565 ? 0.506 16.946 34.868 1.00 91.12 565 GLY A O 1
ATOM 4346 N N . PRO A 1 566 ? -0.580 15.349 36.027 1.00 91.00 566 PRO A N 1
ATOM 4347 C CA . PRO A 1 566 ? 0.604 14.510 36.232 1.00 91.00 566 PRO A CA 1
ATOM 4348 C C . PRO A 1 566 ? 1.279 14.002 34.952 1.00 91.00 566 PRO A C 1
ATOM 4350 O O . PRO A 1 566 ? 2.432 13.585 34.985 1.00 91.00 566 PRO A O 1
ATOM 4353 N N . THR A 1 567 ? 0.572 13.985 33.816 1.00 88.94 567 THR A N 1
ATOM 4354 C CA . THR A 1 567 ? 1.076 13.357 32.575 1.00 88.94 567 THR A CA 1
ATOM 4355 C C . THR A 1 567 ? 1.134 14.299 31.376 1.00 88.94 567 THR A C 1
ATOM 4357 O O . THR A 1 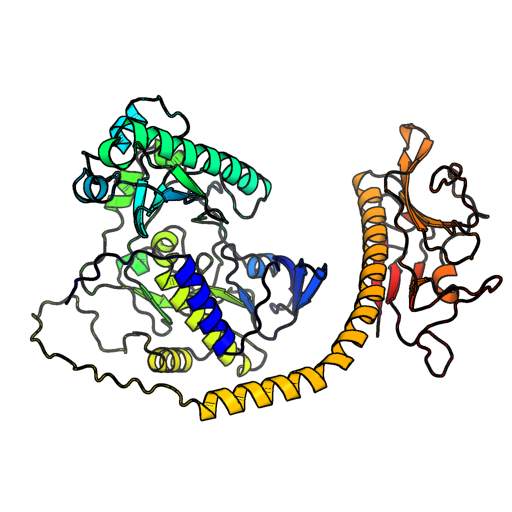567 ? 1.699 13.934 30.344 1.00 88.94 567 THR A O 1
ATOM 4360 N N . GLY A 1 568 ? 0.484 15.462 31.460 1.00 86.94 568 GLY A N 1
ATOM 4361 C CA . GLY A 1 568 ? 0.241 16.375 30.341 1.00 86.94 568 GLY A CA 1
ATOM 4362 C C . GLY A 1 568 ? -0.493 15.742 29.158 1.00 86.94 568 GLY A C 1
ATOM 4363 O O . GLY A 1 568 ? -0.438 16.272 28.047 1.00 86.94 568 GLY A O 1
ATOM 4364 N N . ARG A 1 569 ? -1.133 14.577 29.336 1.00 88.31 569 ARG A N 1
ATOM 4365 C CA . ARG A 1 569 ? -1.908 13.915 28.278 1.00 88.31 569 ARG A CA 1
ATOM 4366 C C . ARG A 1 569 ? -3.294 14.537 28.181 1.00 88.31 569 ARG A C 1
ATOM 4368 O O . ARG A 1 569 ? -3.907 14.854 29.196 1.00 88.31 569 ARG A O 1
ATOM 4375 N N . SER A 1 570 ? -3.788 14.685 26.959 1.00 90.00 570 SER A N 1
ATOM 4376 C CA . SER A 1 570 ? -5.138 15.169 26.691 1.00 90.00 570 SER A CA 1
ATOM 4377 C C . SER A 1 570 ? -6.138 14.007 26.656 1.00 90.00 570 SER A C 1
ATOM 4379 O O . SER A 1 570 ? -5.864 12.948 26.095 1.00 90.00 570 SER A O 1
ATOM 4381 N N . LYS A 1 571 ? -7.310 14.209 27.257 1.00 90.94 571 LYS A N 1
ATOM 4382 C CA . LYS A 1 571 ? -8.503 13.366 27.143 1.00 90.94 571 LYS A CA 1
ATOM 4383 C C . LYS A 1 571 ? -9.612 14.211 26.532 1.00 90.94 571 LYS A C 1
ATOM 4385 O O . LYS A 1 571 ? -9.800 15.352 26.946 1.00 90.94 571 LYS A O 1
ATOM 4390 N N . ILE A 1 572 ? -10.324 13.662 25.557 1.00 91.38 572 ILE A N 1
ATOM 4391 C CA . ILE A 1 572 ? -11.377 14.376 24.831 1.00 91.38 572 ILE A CA 1
ATOM 4392 C C . ILE A 1 572 ? -12.735 13.806 25.240 1.00 91.38 572 ILE A C 1
ATOM 4394 O O . ILE A 1 572 ? -12.899 12.588 25.288 1.00 91.38 572 ILE A O 1
ATOM 4398 N N . ASP A 1 573 ? -13.685 14.692 25.514 1.00 87.44 573 ASP A N 1
ATOM 4399 C CA . ASP A 1 573 ? -15.094 14.403 25.763 1.00 87.44 573 ASP A CA 1
ATOM 4400 C C . ASP A 1 573 ? -15.967 15.285 24.857 1.00 87.44 573 ASP A C 1
ATOM 4402 O O . ASP A 1 573 ? -15.716 16.484 24.705 1.00 87.44 573 ASP A O 1
ATOM 4406 N N . ARG A 1 574 ? -16.967 14.692 24.205 1.00 82.19 574 ARG A N 1
ATOM 4407 C CA . ARG A 1 574 ? -17.909 15.393 23.320 1.00 82.19 574 ARG A CA 1
ATOM 4408 C C . ARG A 1 574 ? -19.195 14.564 23.136 1.00 82.19 574 ARG A C 1
ATOM 4410 O O . ARG A 1 574 ? -19.092 13.341 23.247 1.00 82.19 574 ARG A O 1
ATOM 4417 N N . PRO A 1 575 ? -20.355 15.207 22.878 1.00 65.81 575 PRO A N 1
ATOM 4418 C CA . PRO A 1 575 ? -21.661 14.544 22.749 1.00 65.81 575 PRO A CA 1
ATOM 4419 C C . PRO A 1 575 ? -21.777 13.515 21.622 1.00 65.81 575 PRO A C 1
ATOM 4421 O O . PRO A 1 575 ? -21.057 13.655 20.604 1.00 65.81 575 PRO A O 1
#

Radius of gyration: 30.87 Å; Cα contacts (8 Å, |Δi|>4): 1060; chains: 1; bounding box: 67×84×75 Å

Mean predicted aligned error: 16.77 Å

Foldseek 3Di:
DPPCPDDADQPVVVVVVVVCVQVVVVHDDDPQKAFDAWDDPVQQATAWTFIQHPLGTDIDGDLFAEDPVLQCVHVVRSPFDWDWDPPVRWFFFWFWKFKKAQFPVVCVVPDDDQQPVDPPHLLVVLCVVCPLVLQPDSGWDWDDNDDRMIMTRGGTQGPAAPVDVVSQVVSVVSNVSSLVSVLVSCCVSVVNGRVPMDTDDIDPGIRGLTTIAGAFPDAAEPVQFVVLEADPLFQAKFQFWFQDRDHPVCVVVPVVVVLPVVTDHDDPLGIHTDGQRQQGRHSHFRYGYAALHTRYDPRCSSGQNDDVNRVSRVVLSVLLNVQLVVPVPSGSVPRDSVVSNVVSVVVPGDHDDPPDPSPPDDDDDDDDDDDDDDDDDDDDPVVVVVVVVVVVVVVVVCVVVVVVVVPLSQQVVLLVVVQVQLVVQLVCLQVVQWKKKWKFFDQPPLLQSFKIFMWTQDVVVRAIDTDGDIDGRDPQKGKFCVQQVQFAWLVDADVVGHDQDDDPNDGTDTMTMWMAGNQRATPVLAKGKTKMAGFARDPPDPGTDGPDADPVRHGPWIWMWIQHRGRRHIDIDTD

Solvent-accessible surface area (backbone atoms only — not comparable to full-atom values): 31961 Å² total; per-residue (Å²): 130,84,82,84,84,75,82,68,70,43,64,76,59,49,52,53,54,50,52,47,58,44,46,76,73,69,52,87,84,72,78,77,57,41,86,71,46,52,42,58,75,84,81,29,38,64,56,34,38,32,29,41,35,94,89,42,78,46,79,46,73,58,79,55,46,75,34,66,75,50,49,33,55,62,47,48,58,63,64,33,56,63,48,52,50,49,100,85,58,53,34,33,42,22,26,44,29,33,32,36,31,58,32,37,58,67,42,50,74,74,45,65,57,54,35,61,87,38,91,72,12,52,45,58,59,50,45,74,63,62,80,44,77,74,50,83,59,51,55,32,45,72,46,64,52,49,94,35,24,38,35,31,55,40,42,74,38,65,87,40,43,85,89,38,70,66,37,43,53,52,44,53,57,49,30,57,53,35,51,51,48,51,50,54,45,39,24,68,70,41,37,78,23,23,56,72,37,44,82,76,45,64,51,96,58,72,47,71,70,47,48,30,21,31,44,23,75,33,65,47,39,54,64,43,59,75,68,42,32,79,48,95,42,33,58,40,64,48,60,59,49,68,57,73,57,64,35,79,69,46,60,72,70,62,45,67,62,62,50,61,73,69,54,75,69,66,57,96,85,50,47,22,44,44,44,50,41,22,26,31,35,70,58,32,34,23,42,34,34,27,35,57,16,26,13,37,37,81,59,35,39,32,26,49,47,41,71,73,47,23,50,42,39,43,53,45,48,55,54,45,47,63,48,11,70,74,31,85,90,36,25,56,86,70,42,61,46,66,61,48,43,51,54,41,40,75,76,67,49,74,69,88,57,98,88,63,76,76,76,88,66,96,75,87,86,82,90,79,86,86,84,83,83,87,86,87,81,82,87,54,75,66,61,55,53,53,51,55,55,51,51,56,55,53,55,68,72,49,54,71,60,58,67,58,54,64,56,64,54,45,57,54,54,51,42,50,50,54,52,48,54,49,50,49,31,26,49,47,4,41,78,66,65,23,42,14,31,44,40,32,26,15,88,78,65,59,75,47,42,41,33,35,36,34,33,37,44,40,79,93,75,73,42,60,44,76,76,50,71,79,44,67,56,59,92,52,51,30,57,39,64,88,41,43,60,60,40,50,44,66,91,62,71,57,92,78,58,75,65,88,50,63,57,95,89,39,77,52,65,63,34,34,36,50,43,18,31,41,83,14,19,30,75,80,54,53,63,34,36,39,31,36,29,45,19,47,64,54,92,94,41,94,59,65,48,54,76,42,60,39,97,86,68,46,61,61,51,46,37,32,38,37,32,37,9,79,56,38,46,77,45,80,51,63,128

Nearest PDB structures (foldseek):
  4djb-assembly1_B  TM=3.294E-01  e=4.247E+00  Human adenovirus 5

Secondary structure (DSSP, 8-state):
----S-----HHHHHHHHHHHHHHTTPPP-TT-EEEEEEE-SSS-EEEEEEEETTEEEEE--SSEEE-SSS-HHHHHTT--EEESSTT-PPPPBB--EEEES--HHHHHSS---STTSTT-HHHHHHHT-S-TT--S--EEEEEEETTEEEEEES-B-S--TT-HHHHHHHHHHHHHHHHHHHHHHHHHSHHHHTT-EEEEE-SS-B---SEEE-BSS-B-HHHHHTT---TTEEEEE---------TTGGGGTHHHHHHHHSPPPPTT--EEEEGGGSSBTT-TTEEE-STTSSB-HHHHHHHTSHHHHHHHHHHHHHHHHHHTTSTT--GGG--HHHHHHHHHHTT-----TT---S-S--PPPP-PPPPPP---PPPHHHHHHHHHHHHHHHHHHHHHHHHHHHHHHHHHHHHHHHHHHHHHHHHHHHTTS-EEEEEE-TTSSS---EEEEEEEETTTTEEEE-SPPEEPPTTEEE-HHHHTTSEETTS--SSPPP--EETTEE--SEEEEEE-TTS-BTT-SPEEEEEEEEEPPTT-SS-EESSB-TTSSBSSEEEEEE-TTT--EEEE--